Protein AF-0000000085170566 (afdb_homodimer)

pLDDT: mean 97.18, std 2.28, range [81.44, 98.94]

Radius of gyration: 27.89 Å; Cα contacts (8 Å, |Δi|>4): 1394; chains: 2; bounding box: 55×91×63 Å

Structure (mmCIF, N/CA/C/O backbone):
data_AF-0000000085170566-model_v1
#
loop_
_entity.id
_entity.type
_entity.pdbx_description
1 polymer 'Glyoxylate/hydroxypyruvate reductase B'
#
loop_
_atom_site.group_PDB
_atom_site.id
_atom_site.type_symbol
_atom_site.label_atom_id
_atom_site.label_alt_id
_atom_site.label_comp_id
_atom_site.label_asym_id
_atom_site.label_entity_id
_atom_site.label_seq_id
_atom_site.pdbx_PDB_ins_code
_atom_site.Cartn_x
_atom_site.Cartn_y
_atom_site.Cartn_z
_atom_site.occupancy
_atom_site.B_iso_or_equiv
_atom_site.auth_seq_id
_atom_site.auth_comp_id
_atom_site.auth_asym_id
_atom_site.auth_atom_id
_atom_site.pdbx_PDB_model_num
ATOM 1 N N . MET A 1 1 ? 14.281 -46.906 -19.688 1 81.44 1 MET A N 1
ATOM 2 C CA . MET A 1 1 ? 14.188 -45.562 -20.312 1 81.44 1 MET A CA 1
ATOM 3 C C . MET A 1 1 ? 13.633 -44.562 -19.328 1 81.44 1 MET A C 1
ATOM 5 O O . MET A 1 1 ? 12.805 -44.875 -18.484 1 81.44 1 MET A O 1
ATOM 9 N N . LYS A 1 2 ? 14.219 -43.375 -19.234 1 94.38 2 LYS A N 1
ATOM 10 C CA . LYS A 1 2 ? 13.734 -42.344 -18.312 1 94.38 2 LYS A CA 1
ATOM 11 C C . LYS A 1 2 ? 12.336 -41.875 -18.703 1 94.38 2 LYS A C 1
ATOM 13 O O . LYS A 1 2 ? 12.023 -41.719 -19.891 1 94.38 2 LYS A O 1
ATOM 18 N N . PRO A 1 3 ? 11.508 -41.719 -17.703 1 97.75 3 PRO A N 1
ATOM 19 C CA . PRO A 1 3 ? 10.211 -41.156 -18.047 1 97.75 3 PRO A CA 1
ATOM 20 C C . PRO A 1 3 ? 10.336 -39.781 -18.734 1 97.75 3 PRO A C 1
ATOM 22 O O . PRO A 1 3 ? 11.305 -39.062 -18.5 1 97.75 3 PRO A O 1
ATOM 25 N N . HIS A 1 4 ? 9.414 -39.531 -19.578 1 98.75 4 HIS A N 1
ATOM 26 C CA . HIS A 1 4 ? 9.422 -38.281 -20.359 1 98.75 4 HIS A CA 1
ATOM 27 C C . HIS A 1 4 ? 8.57 -37.219 -19.703 1 98.75 4 HIS A C 1
ATOM 29 O O . HIS A 1 4 ? 7.414 -37.469 -19.344 1 98.75 4 HIS A O 1
ATOM 35 N N . VAL A 1 5 ? 9.18 -36 -19.5 1 98.88 5 VAL A N 1
ATOM 36 C CA . VAL A 1 5 ? 8.477 -34.875 -18.922 1 98.88 5 VAL A CA 1
ATOM 37 C C . VAL A 1 5 ? 8.469 -33.719 -19.906 1 98.88 5 VAL A C 1
ATOM 39 O O . VAL A 1 5 ? 9.492 -33.375 -20.5 1 98.88 5 VAL A O 1
ATOM 42 N N . VAL A 1 6 ? 7.348 -33.125 -20.078 1 98.81 6 VAL A N 1
ATOM 43 C CA . VAL A 1 6 ? 7.215 -31.938 -20.906 1 98.81 6 VAL A CA 1
ATOM 44 C C . VAL A 1 6 ? 7.105 -30.703 -20.016 1 98.81 6 VAL A C 1
ATOM 46 O O . VAL A 1 6 ? 6.223 -30.625 -19.156 1 98.81 6 VAL A O 1
ATOM 49 N N . VAL A 1 7 ? 7.992 -29.75 -20.188 1 98.69 7 VAL A N 1
ATOM 50 C CA . VAL A 1 7 ? 7.996 -28.484 -19.484 1 98.69 7 VAL A CA 1
ATOM 51 C C . VAL A 1 7 ? 7.523 -27.375 -20.422 1 98.69 7 VAL A C 1
ATOM 53 O O . VAL A 1 7 ? 8.148 -27.125 -21.453 1 98.69 7 VAL A O 1
ATOM 56 N N . TYR A 1 8 ? 6.422 -26.734 -20.047 1 97.44 8 TYR A N 1
ATOM 57 C CA . TYR A 1 8 ? 5.848 -25.781 -21 1 97.44 8 TYR A CA 1
ATOM 58 C C . TYR A 1 8 ? 5.863 -24.359 -20.422 1 97.44 8 TYR A C 1
ATOM 60 O O . TYR A 1 8 ? 4.996 -23.547 -20.75 1 97.44 8 TYR A O 1
ATOM 68 N N . LYS A 1 9 ? 6.758 -24.141 -19.469 1 96.06 9 LYS A N 1
ATOM 69 C CA . LYS A 1 9 ? 7.102 -22.844 -18.891 1 96.06 9 LYS A CA 1
ATOM 70 C C . LYS A 1 9 ? 8.586 -22.766 -18.547 1 96.06 9 LYS A C 1
ATOM 72 O O . LYS A 1 9 ? 9.172 -23.75 -18.094 1 96.06 9 LYS A O 1
ATOM 77 N N . LYS A 1 10 ? 9.125 -21.625 -18.766 1 94.94 10 LYS A N 1
ATOM 78 C CA . LYS A 1 10 ? 10.531 -21.469 -18.406 1 94.94 10 LYS A CA 1
ATOM 79 C C . LYS A 1 10 ? 10.75 -21.688 -16.922 1 94.94 10 LYS A C 1
ATOM 81 O O . LYS A 1 10 ? 10.055 -21.094 -16.094 1 94.94 10 LYS A O 1
ATOM 86 N N . LEU A 1 11 ? 11.727 -22.578 -16.578 1 97.12 11 LEU A N 1
ATOM 87 C CA . LEU A 1 11 ? 12.117 -22.859 -15.195 1 97.12 11 LEU A CA 1
ATOM 88 C C . LEU A 1 11 ? 13.547 -22.406 -14.93 1 97.12 11 LEU A C 1
ATOM 90 O O . LEU A 1 11 ? 14.375 -22.359 -15.852 1 97.12 11 LEU A O 1
ATOM 94 N N . PRO A 1 12 ? 13.836 -22.094 -13.68 1 96.38 12 PRO A N 1
ATOM 95 C CA . PRO A 1 12 ? 15.242 -21.859 -13.336 1 96.38 12 PRO A CA 1
ATOM 96 C C . PRO A 1 12 ? 16.141 -23.062 -13.672 1 96.38 12 PRO A C 1
ATOM 98 O O . PRO A 1 12 ? 15.703 -24.203 -13.539 1 96.38 12 PRO A O 1
ATOM 101 N N . GLU A 1 13 ? 17.328 -22.766 -13.961 1 97.25 13 GLU A N 1
ATOM 102 C CA . GLU A 1 13 ? 18.266 -23.766 -14.469 1 97.25 13 GLU A CA 1
ATOM 103 C C . GLU A 1 13 ? 18.438 -24.906 -13.469 1 97.25 13 GLU A C 1
ATOM 105 O O . GLU A 1 13 ? 18.5 -26.062 -13.852 1 97.25 13 GLU A O 1
ATOM 110 N N . HIS A 1 14 ? 18.5 -24.531 -12.281 1 98 14 HIS A N 1
ATOM 111 C CA . HIS A 1 14 ? 18.766 -25.562 -11.281 1 98 14 HIS A CA 1
ATOM 112 C C . HIS A 1 14 ? 17.578 -26.516 -11.164 1 98 14 HIS A C 1
ATOM 114 O O . HIS A 1 14 ? 17.75 -27.688 -10.836 1 98 14 HIS A O 1
ATOM 120 N N . LEU A 1 15 ? 16.391 -26.031 -11.453 1 98.56 15 LEU A N 1
ATOM 121 C CA . LEU A 1 15 ? 15.227 -26.906 -11.422 1 98.56 15 LEU A CA 1
ATOM 122 C C . LEU A 1 15 ? 15.172 -27.781 -12.672 1 98.56 15 LEU A C 1
ATOM 124 O O . LEU A 1 15 ? 14.758 -28.938 -12.602 1 98.56 15 LEU A O 1
ATOM 128 N N . VAL A 1 16 ? 15.602 -27.25 -13.797 1 98.56 16 VAL A N 1
ATOM 129 C CA . VAL A 1 16 ? 15.711 -28.031 -15.016 1 98.56 16 VAL A CA 1
ATOM 130 C C . VAL A 1 16 ? 16.703 -29.172 -14.812 1 98.56 16 VAL A C 1
ATOM 132 O O . VAL A 1 16 ? 16.422 -30.312 -15.164 1 98.56 16 VAL A O 1
ATOM 135 N N . GLN A 1 17 ? 17.766 -28.828 -14.18 1 98.5 17 GLN A N 1
ATOM 136 C CA . GLN A 1 17 ? 18.781 -29.844 -13.906 1 98.5 17 GLN A CA 1
ATOM 137 C C . GLN A 1 17 ? 18.25 -30.922 -12.969 1 98.5 17 GLN A C 1
ATOM 139 O O . GLN A 1 17 ? 18.547 -32.094 -13.148 1 98.5 17 GLN A O 1
ATOM 144 N N . ARG A 1 18 ? 17.516 -30.484 -12.055 1 98.38 18 ARG A N 1
ATOM 145 C CA . ARG A 1 18 ? 16.922 -31.422 -11.117 1 98.38 18 ARG A CA 1
ATOM 146 C C . ARG A 1 18 ? 16.016 -32.406 -11.852 1 98.38 18 ARG A C 1
ATOM 148 O O . ARG A 1 18 ? 16.047 -33.625 -11.57 1 98.38 18 ARG A O 1
ATOM 155 N N . LEU A 1 19 ? 15.281 -31.938 -12.766 1 98.62 19 LEU A N 1
ATOM 156 C CA . LEU A 1 19 ? 14.391 -32.781 -13.547 1 98.62 19 LEU A CA 1
ATOM 157 C C . LEU A 1 19 ? 15.18 -33.656 -14.508 1 98.62 19 LEU A C 1
ATOM 159 O O . LEU A 1 19 ? 14.891 -34.844 -14.656 1 98.62 19 LEU A O 1
ATOM 163 N N . GLN A 1 20 ? 16.188 -33.125 -15.094 1 98 20 GLN A N 1
ATOM 164 C CA . GLN A 1 20 ? 17 -33.812 -16.094 1 98 20 GLN A CA 1
ATOM 165 C C . GLN A 1 20 ? 17.734 -35 -15.461 1 98 20 GLN A C 1
ATOM 167 O O . GLN A 1 20 ? 18.047 -36 -16.141 1 98 20 GLN A O 1
ATOM 172 N N . ALA A 1 21 ? 17.984 -34.875 -14.266 1 97.75 21 ALA A N 1
ATOM 173 C CA . ALA A 1 21 ? 18.688 -35.969 -13.555 1 97.75 21 ALA A CA 1
ATOM 174 C C . ALA A 1 21 ? 17.859 -37.25 -13.555 1 97.75 21 ALA A C 1
ATOM 176 O O . ALA A 1 21 ? 18.422 -38.344 -13.508 1 97.75 21 ALA A O 1
ATOM 177 N N . GLU A 1 22 ? 16.594 -37.125 -13.75 1 97.69 22 GLU A N 1
ATOM 178 C CA . GLU A 1 22 ? 15.758 -38.312 -13.555 1 97.69 22 GLU A CA 1
ATOM 179 C C . GLU A 1 22 ? 14.875 -38.562 -14.773 1 97.69 22 GLU A C 1
ATOM 181 O O . GLU A 1 22 ? 14.398 -39.656 -14.977 1 97.69 22 GLU A O 1
ATOM 186 N N . PHE A 1 23 ? 14.773 -37.469 -15.594 1 98.62 23 PHE A N 1
ATOM 187 C CA . PHE A 1 23 ? 13.773 -37.594 -16.656 1 98.62 23 PHE A CA 1
ATOM 188 C C . PHE A 1 23 ? 14.336 -37.125 -17.984 1 98.62 23 PHE A C 1
ATOM 190 O O . PHE A 1 23 ? 15.336 -36.406 -18.016 1 98.62 23 PHE A O 1
ATOM 197 N N . ASP A 1 24 ? 13.727 -37.625 -19.078 1 98.5 24 ASP A N 1
ATOM 198 C CA . ASP A 1 24 ? 13.914 -37.031 -20.391 1 98.5 24 ASP A CA 1
ATOM 199 C C . ASP A 1 24 ? 12.984 -35.844 -20.578 1 98.5 24 ASP A C 1
ATOM 201 O O . ASP A 1 24 ? 11.766 -35.938 -20.438 1 98.5 24 ASP A O 1
ATOM 205 N N . LEU A 1 25 ? 13.617 -34.688 -20.922 1 98.56 25 LEU A N 1
ATOM 206 C CA . LEU A 1 25 ? 12.828 -33.469 -20.922 1 98.56 25 LEU A CA 1
ATOM 207 C C . LEU A 1 25 ? 12.609 -32.969 -22.344 1 98.56 25 LEU A C 1
ATOM 209 O O . LEU A 1 25 ? 13.516 -33.031 -23.172 1 98.56 25 LEU A O 1
ATOM 213 N N . THR A 1 26 ? 11.445 -32.562 -22.625 1 98.69 26 THR A N 1
ATOM 214 C CA . THR A 1 26 ? 11.164 -31.609 -23.703 1 98.69 26 THR A CA 1
ATOM 215 C C . THR A 1 26 ? 10.797 -30.25 -23.141 1 98.69 26 THR A C 1
ATOM 217 O O . THR A 1 26 ? 9.836 -30.125 -22.375 1 98.69 26 THR A O 1
ATOM 220 N N . LEU A 1 27 ? 11.586 -29.234 -23.531 1 98.31 27 LEU A N 1
ATOM 221 C CA . LEU A 1 27 ? 11.492 -27.938 -22.875 1 98.31 27 LEU A CA 1
ATOM 222 C C . LEU A 1 27 ? 10.875 -26.906 -23.812 1 98.31 27 LEU A C 1
ATOM 224 O O . LEU A 1 27 ? 11.281 -26.781 -24.984 1 98.31 27 LEU A O 1
ATOM 228 N N . PHE A 1 28 ? 9.836 -26.203 -23.312 1 97.25 28 PHE A N 1
ATOM 229 C CA . PHE A 1 28 ? 9.281 -25.016 -23.922 1 97.25 28 PHE A CA 1
ATOM 230 C C . PHE A 1 28 ? 9.289 -23.844 -22.953 1 97.25 28 PHE A C 1
ATOM 232 O O . PHE A 1 28 ? 8.781 -23.969 -21.828 1 97.25 28 PHE A O 1
ATOM 239 N N . ASP A 1 29 ? 9.805 -22.734 -23.328 1 93.5 29 ASP A N 1
ATOM 240 C CA . ASP A 1 29 ? 9.773 -21.547 -22.469 1 93.5 29 ASP A CA 1
ATOM 241 C C . ASP A 1 29 ? 8.359 -20.984 -22.375 1 93.5 29 ASP A C 1
ATOM 243 O O . ASP A 1 29 ? 7.996 -20.375 -21.375 1 93.5 29 ASP A O 1
ATOM 247 N N . ARG A 1 30 ? 7.707 -21.047 -23.406 1 92.88 30 ARG A N 1
ATOM 248 C CA . ARG A 1 30 ? 6.301 -20.688 -23.562 1 92.88 30 ARG A CA 1
ATOM 249 C C . ARG A 1 30 ? 5.684 -21.375 -24.781 1 92.88 30 ARG A C 1
ATOM 251 O O . ARG A 1 30 ? 6.395 -21.75 -25.703 1 92.88 30 ARG A O 1
ATOM 258 N N . ILE A 1 31 ? 4.391 -21.562 -24.75 1 94 31 ILE A N 1
ATOM 259 C CA . ILE A 1 31 ? 3.705 -22.141 -25.891 1 94 31 ILE A CA 1
ATOM 260 C C . ILE A 1 31 ? 3.113 -21.016 -26.75 1 94 31 ILE A C 1
ATOM 262 O O . ILE A 1 31 ? 2.402 -20.141 -26.25 1 94 31 ILE A O 1
ATOM 266 N N . THR A 1 32 ? 3.461 -21.031 -27.938 1 93 32 THR A N 1
ATOM 267 C CA . THR A 1 32 ? 2.975 -20.062 -28.922 1 93 32 THR A CA 1
ATOM 268 C C . THR A 1 32 ? 2.293 -20.797 -30.094 1 93 32 THR A C 1
ATOM 270 O O . THR A 1 32 ? 2.281 -22.031 -30.141 1 93 32 THR A O 1
ATOM 273 N N . ASP A 1 33 ? 1.801 -19.984 -31.016 1 92.75 33 ASP A N 1
ATOM 274 C CA . ASP A 1 33 ? 1.207 -20.578 -32.219 1 92.75 33 ASP A CA 1
ATOM 275 C C . ASP A 1 33 ? 2.256 -21.328 -33.031 1 92.75 33 ASP A C 1
ATOM 277 O O . ASP A 1 33 ? 1.956 -22.344 -33.656 1 92.75 33 ASP A O 1
ATOM 281 N N . ASP A 1 34 ? 3.436 -20.906 -32.969 1 95.69 34 ASP A N 1
ATOM 282 C CA . ASP A 1 34 ? 4.504 -21.453 -33.812 1 95.69 34 ASP A CA 1
ATOM 283 C C . ASP A 1 34 ? 4.98 -22.797 -33.281 1 95.69 34 ASP A C 1
ATOM 285 O O . ASP A 1 34 ? 5.449 -23.641 -34.062 1 95.69 34 ASP A O 1
ATOM 289 N N . ASN A 1 35 ? 4.871 -23.047 -31.953 1 96.62 35 ASN A N 1
ATOM 290 C CA . ASN A 1 35 ? 5.438 -24.281 -31.422 1 96.62 35 ASN A CA 1
ATOM 291 C C . ASN A 1 35 ? 4.355 -25.188 -30.844 1 96.62 35 ASN A C 1
ATOM 293 O O . ASN A 1 35 ? 4.664 -26.203 -30.203 1 96.62 35 ASN A O 1
ATOM 297 N N . ARG A 1 36 ? 3.186 -24.781 -31.047 1 95.81 36 ARG A N 1
ATOM 298 C CA . ARG A 1 36 ? 2.062 -25.531 -30.484 1 95.81 36 ARG A CA 1
ATOM 299 C C . ARG A 1 36 ? 2.047 -26.969 -31 1 95.81 36 ARG A C 1
ATOM 301 O O . ARG A 1 36 ? 1.777 -27.906 -30.25 1 95.81 36 ARG A O 1
ATOM 308 N N . ALA A 1 37 ? 2.289 -27.172 -32.281 1 96.5 37 ALA A N 1
ATOM 309 C CA . ALA A 1 37 ? 2.311 -28.516 -32.875 1 96.5 37 ALA A CA 1
ATOM 310 C C . ALA A 1 37 ? 3.383 -29.375 -32.219 1 96.5 37 ALA A C 1
ATOM 312 O O . ALA A 1 37 ? 3.156 -30.562 -31.969 1 96.5 37 ALA A O 1
ATOM 313 N N . ASP A 1 38 ? 4.527 -28.844 -32 1 97.94 38 ASP A N 1
ATOM 314 C CA . ASP A 1 38 ? 5.613 -29.562 -31.344 1 97.94 38 ASP A CA 1
ATOM 315 C C . ASP A 1 38 ? 5.23 -29.953 -29.922 1 97.94 38 ASP A C 1
ATOM 317 O O . ASP A 1 38 ? 5.566 -31.047 -29.453 1 97.94 38 ASP A O 1
ATOM 321 N N . PHE A 1 39 ? 4.602 -29.062 -29.281 1 97.81 39 PHE A N 1
ATOM 322 C CA . PHE A 1 39 ? 4.129 -29.312 -27.938 1 97.81 39 PHE A CA 1
ATOM 323 C C . PHE A 1 39 ? 3.17 -30.484 -27.891 1 97.81 39 PHE A C 1
ATOM 325 O O . PHE A 1 39 ? 3.348 -31.406 -27.094 1 97.81 39 PHE A O 1
ATOM 332 N N . ILE A 1 40 ? 2.213 -30.469 -28.797 1 97.38 40 ILE A N 1
ATOM 333 C CA . ILE A 1 40 ? 1.218 -31.547 -28.859 1 97.38 40 ILE A CA 1
ATOM 334 C C . ILE A 1 40 ? 1.9 -32.875 -29.188 1 97.38 40 ILE A C 1
ATOM 336 O O . ILE A 1 40 ? 1.573 -33.906 -28.594 1 97.38 40 ILE A O 1
ATOM 340 N N . ALA A 1 41 ? 2.816 -32.875 -30.062 1 97.94 41 ALA A N 1
ATOM 341 C CA . ALA A 1 41 ? 3.557 -34.062 -30.422 1 97.94 41 ALA A CA 1
ATOM 342 C C . ALA A 1 41 ? 4.32 -34.625 -29.234 1 97.94 41 ALA A C 1
ATOM 344 O O . ALA A 1 41 ? 4.398 -35.844 -29.047 1 97.94 41 ALA A O 1
ATOM 345 N N . ALA A 1 42 ? 4.871 -33.75 -28.438 1 98.31 42 ALA A N 1
ATOM 346 C CA . ALA A 1 42 ? 5.648 -34.156 -27.266 1 98.31 42 ALA A CA 1
ATOM 347 C C . ALA A 1 42 ? 4.758 -34.844 -26.234 1 98.31 42 ALA A C 1
ATOM 349 O O . ALA A 1 42 ? 5.215 -35.719 -25.5 1 98.31 42 ALA A O 1
ATOM 350 N N . LEU A 1 43 ? 3.531 -34.438 -26.156 1 98.19 43 LEU A N 1
ATOM 351 C CA . LEU A 1 43 ? 2.602 -34.969 -25.172 1 98.19 43 LEU A CA 1
ATOM 352 C C . LEU A 1 43 ? 2.346 -36.469 -25.391 1 98.19 43 LEU A C 1
ATOM 354 O O . LEU A 1 43 ? 2.025 -37.188 -24.453 1 98.19 43 LEU A O 1
ATOM 358 N N . ALA A 1 44 ? 2.562 -36.938 -26.625 1 97.75 44 ALA A N 1
ATOM 359 C CA . ALA A 1 44 ? 2.23 -38.281 -27.016 1 97.75 44 ALA A CA 1
ATOM 360 C C . ALA A 1 44 ? 3.006 -39.312 -26.172 1 97.75 44 ALA A C 1
ATOM 362 O O . ALA A 1 44 ? 2.529 -40.406 -25.938 1 97.75 44 ALA A O 1
ATOM 363 N N . THR A 1 45 ? 4.164 -38.906 -25.719 1 98.06 45 THR A N 1
ATOM 364 C CA . THR A 1 45 ? 4.992 -39.844 -24.969 1 98.06 45 THR A CA 1
ATOM 365 C C . THR A 1 45 ? 5.246 -39.344 -23.562 1 98.06 45 THR A C 1
ATOM 367 O O . THR A 1 45 ? 6.102 -39.844 -22.844 1 98.06 45 THR A O 1
ATOM 370 N N . ALA A 1 46 ? 4.582 -38.344 -23.172 1 98.69 46 ALA A N 1
ATOM 371 C CA . ALA A 1 46 ? 4.848 -37.688 -21.891 1 98.69 46 ALA A CA 1
ATOM 372 C C . ALA A 1 46 ? 4.297 -38.5 -20.734 1 98.69 46 ALA A C 1
ATOM 374 O O . ALA A 1 46 ? 3.186 -39.031 -20.812 1 98.69 46 ALA A O 1
ATOM 375 N N . HIS A 1 47 ? 5.074 -38.625 -19.688 1 98.75 47 HIS A N 1
ATOM 376 C CA . HIS A 1 47 ? 4.629 -39.25 -18.438 1 98.75 47 HIS A CA 1
ATOM 377 C C . HIS A 1 47 ? 4.234 -38.188 -17.422 1 98.75 47 HIS A C 1
ATOM 379 O O . HIS A 1 47 ? 3.457 -38.438 -16.5 1 98.75 47 HIS A O 1
ATOM 385 N N . GLY A 1 48 ? 4.789 -36.969 -17.516 1 98.75 48 GLY A N 1
ATOM 386 C CA . GLY A 1 48 ? 4.473 -35.812 -16.703 1 98.75 48 GLY A CA 1
ATOM 387 C C . GLY A 1 48 ? 4.531 -34.5 -17.484 1 98.75 48 GLY A C 1
ATOM 388 O O . GLY A 1 48 ? 5.188 -34.438 -18.516 1 98.75 48 GLY A O 1
ATOM 389 N N . MET A 1 49 ? 3.875 -33.562 -17.031 1 98.5 49 MET A N 1
ATOM 390 C CA . MET A 1 49 ? 3.936 -32.219 -17.594 1 98.5 49 MET A CA 1
ATOM 391 C C . MET A 1 49 ? 3.922 -31.156 -16.484 1 98.5 49 MET A C 1
ATOM 393 O O . MET A 1 49 ? 3.266 -31.344 -15.461 1 98.5 49 MET A O 1
ATOM 397 N N . ILE A 1 50 ? 4.668 -30.062 -16.672 1 98.62 50 ILE A N 1
ATOM 398 C CA . ILE A 1 50 ? 4.766 -29 -15.68 1 98.62 50 ILE A CA 1
ATOM 399 C C . ILE A 1 50 ? 4.805 -27.641 -16.391 1 98.62 50 ILE A C 1
ATOM 401 O O . ILE A 1 50 ? 5.457 -27.484 -17.422 1 98.62 50 ILE A O 1
ATOM 405 N N . GLY A 1 51 ? 4.051 -26.703 -15.867 1 96.81 51 GLY A N 1
ATOM 406 C CA . GLY A 1 51 ? 4.059 -25.359 -16.422 1 96.81 51 GLY A CA 1
ATOM 407 C C . GLY A 1 51 ? 2.926 -24.5 -15.891 1 96.81 51 GLY A C 1
ATOM 408 O O . GLY A 1 51 ? 2.438 -24.703 -14.781 1 96.81 51 GLY A O 1
ATOM 409 N N . ALA A 1 52 ? 2.732 -23.406 -16.594 1 94.06 52 ALA A N 1
ATOM 410 C CA . ALA A 1 52 ? 1.687 -22.453 -16.234 1 94.06 52 ALA A CA 1
ATOM 411 C C . ALA A 1 52 ? 1.262 -21.625 -17.453 1 94.06 52 ALA A C 1
ATOM 413 O O . ALA A 1 52 ? 1.865 -21.719 -18.516 1 94.06 52 ALA A O 1
ATOM 414 N N . SER A 1 53 ? 0.164 -20.891 -17.312 1 89 53 SER A N 1
ATOM 415 C CA . SER A 1 53 ? -0.277 -19.844 -18.219 1 89 53 SER A CA 1
ATOM 416 C C . SER A 1 53 ? -0.787 -20.406 -19.531 1 89 53 SER A C 1
ATOM 418 O O . SER A 1 53 ? -0.691 -19.766 -20.578 1 89 53 SER A O 1
ATOM 420 N N . LEU A 1 54 ? -1.09 -21.719 -19.641 1 89.81 54 LEU A N 1
ATOM 421 C CA . LEU A 1 54 ? -1.685 -22.375 -20.797 1 89.81 54 LEU A CA 1
ATOM 422 C C . LEU A 1 54 ? -2.965 -23.109 -20.422 1 89.81 54 LEU A C 1
ATOM 424 O O . LEU A 1 54 ? -2.957 -23.938 -19.516 1 89.81 54 LEU A O 1
ATOM 428 N N . PRO A 1 55 ? -4.016 -22.734 -21.078 1 89.44 55 PRO A N 1
ATOM 429 C CA . PRO A 1 55 ? -5.211 -23.531 -20.844 1 89.44 55 PRO A CA 1
ATOM 430 C C . PRO A 1 55 ? -5.059 -24.969 -21.328 1 89.44 55 PRO A C 1
ATOM 432 O O . PRO A 1 55 ? -4.945 -25.203 -22.547 1 89.44 55 PRO A O 1
ATOM 435 N N . ILE A 1 56 ? -5.051 -25.891 -20.453 1 94.06 56 ILE A N 1
ATOM 436 C CA . ILE A 1 56 ? -4.91 -27.297 -20.797 1 94.06 56 ILE A CA 1
ATOM 437 C C . ILE A 1 56 ? -6.281 -27.891 -21.094 1 94.06 56 ILE A C 1
ATOM 439 O O . ILE A 1 56 ? -7.109 -28.047 -20.188 1 94.06 56 ILE A O 1
ATOM 443 N N . THR A 1 57 ? -6.516 -28.266 -22.344 1 95.31 57 THR A N 1
ATOM 444 C CA . THR A 1 57 ? -7.809 -28.797 -22.766 1 95.31 57 THR A CA 1
ATOM 445 C C . THR A 1 57 ? -7.82 -30.328 -22.656 1 95.31 57 THR A C 1
ATOM 447 O O . THR A 1 57 ? -6.762 -30.953 -22.625 1 95.31 57 THR A O 1
ATOM 450 N N . ASN A 1 58 ? -9 -30.844 -22.656 1 97 58 ASN A N 1
ATOM 451 C CA . ASN A 1 58 ? -9.117 -32.281 -22.641 1 97 58 ASN A CA 1
ATOM 452 C C . ASN A 1 58 ? -8.523 -32.906 -23.906 1 97 58 ASN A C 1
ATOM 454 O O . ASN A 1 58 ? -7.953 -34 -23.844 1 97 58 ASN A O 1
ATOM 458 N N . ALA A 1 59 ? -8.664 -32.219 -25 1 96.19 59 ALA A N 1
ATOM 459 C CA . ALA A 1 59 ? -8.078 -32.719 -26.25 1 96.19 59 ALA A CA 1
ATOM 460 C C . ALA A 1 59 ? -6.57 -32.875 -26.125 1 96.19 59 ALA A C 1
ATOM 462 O O . ALA A 1 59 ? -5.996 -33.844 -26.641 1 96.19 59 ALA A O 1
ATOM 463 N N . MET A 1 60 ? -5.914 -31.906 -25.5 1 96.12 60 MET A N 1
ATOM 464 C CA . MET A 1 60 ? -4.477 -31.984 -25.266 1 96.12 60 MET A CA 1
ATOM 465 C C . MET A 1 60 ? -4.133 -33.188 -24.406 1 96.12 60 MET A C 1
ATOM 467 O O . MET A 1 60 ? -3.154 -33.906 -24.672 1 96.12 60 MET A O 1
ATOM 471 N N . LEU A 1 61 ? -4.93 -33.469 -23.406 1 97.31 61 LEU A N 1
ATOM 472 C CA . LEU A 1 61 ? -4.695 -34.562 -22.484 1 97.31 61 LEU A CA 1
ATOM 473 C C . LEU A 1 61 ? -4.934 -35.906 -23.172 1 97.31 61 LEU A C 1
ATOM 475 O O . LEU A 1 61 ? -4.27 -36.906 -22.859 1 97.31 61 LEU A O 1
ATOM 479 N N . GLU A 1 62 ? -5.902 -35.906 -24.078 1 96.56 62 GLU A N 1
ATOM 480 C CA . GLU A 1 62 ? -6.164 -37.125 -24.844 1 96.56 62 GLU A CA 1
ATOM 481 C C . GLU A 1 62 ? -4.957 -37.5 -25.703 1 96.56 62 GLU A C 1
ATOM 483 O O . GLU A 1 62 ? -4.695 -38.688 -25.922 1 96.56 62 GLU A O 1
ATOM 488 N N . ALA A 1 63 ? -4.277 -36.531 -26.078 1 95.5 63 ALA A N 1
ATOM 489 C CA . ALA A 1 63 ? -3.09 -36.75 -26.891 1 95.5 63 ALA A CA 1
ATOM 490 C C . ALA A 1 63 ? -1.918 -37.219 -26.047 1 95.5 63 ALA A C 1
ATOM 492 O O . ALA A 1 63 ? -0.846 -37.531 -26.578 1 95.5 63 ALA A O 1
ATOM 493 N N . ALA A 1 64 ? -2.086 -37.375 -24.781 1 97.75 64 ALA A N 1
ATOM 494 C CA . ALA A 1 64 ? -1.042 -37.812 -23.859 1 97.75 64 ALA A CA 1
ATOM 495 C C . ALA A 1 64 ? -1.457 -39.094 -23.125 1 97.75 64 ALA A C 1
ATOM 497 O O . ALA A 1 64 ? -1.658 -39.062 -21.906 1 97.75 64 ALA A O 1
ATOM 498 N N . PRO A 1 65 ? -1.486 -40.156 -23.781 1 96.88 65 PRO A N 1
ATOM 499 C CA . PRO A 1 65 ? -2.053 -41.375 -23.203 1 96.88 65 PRO A CA 1
ATOM 500 C C . PRO A 1 65 ? -1.217 -41.938 -22.047 1 96.88 65 PRO A C 1
ATOM 502 O O . PRO A 1 65 ? -1.735 -42.656 -21.203 1 96.88 65 PRO A O 1
ATOM 505 N N . GLN A 1 66 ? 0.054 -41.594 -21.938 1 97.81 66 GLN A N 1
ATOM 506 C CA . GLN A 1 66 ? 0.916 -42.156 -20.906 1 97.81 66 GLN A CA 1
ATOM 507 C C . GLN A 1 66 ? 1.048 -41.188 -19.719 1 97.81 66 GLN A C 1
ATOM 509 O O . GLN A 1 66 ? 1.762 -41.5 -18.75 1 97.81 66 GLN A O 1
ATOM 514 N N . LEU A 1 67 ? 0.422 -40.062 -19.812 1 98.5 67 LEU A N 1
ATOM 515 C CA . LEU A 1 67 ? 0.561 -39 -18.812 1 98.5 67 LEU A CA 1
ATOM 516 C C . LEU A 1 67 ? 0.045 -39.469 -17.453 1 98.5 67 LEU A C 1
ATOM 518 O O . LEU A 1 67 ? -1.048 -40.031 -17.359 1 98.5 67 LEU A O 1
ATOM 522 N N . LYS A 1 68 ? 0.817 -39.219 -16.438 1 98.38 68 LYS A N 1
ATOM 523 C CA . LYS A 1 68 ? 0.451 -39.656 -15.102 1 98.38 68 LYS A CA 1
ATOM 524 C C . LYS A 1 68 ? 0.163 -38.469 -14.188 1 98.38 68 LYS A C 1
ATOM 526 O O . LYS A 1 68 ? -0.642 -38.562 -13.258 1 98.38 68 LYS A O 1
ATOM 531 N N . ILE A 1 69 ? 0.86 -37.344 -14.438 1 98.62 69 ILE A N 1
ATOM 532 C CA . ILE A 1 69 ? 0.718 -36.219 -13.539 1 98.62 69 ILE A CA 1
ATOM 533 C C . ILE A 1 69 ? 0.918 -34.906 -14.312 1 98.62 69 ILE A C 1
ATOM 535 O O . ILE A 1 69 ? 1.804 -34.812 -15.164 1 98.62 69 ILE A O 1
ATOM 539 N N . VAL A 1 70 ? 0.063 -34 -14.055 1 98.62 70 VAL A N 1
ATOM 540 C CA . VAL A 1 70 ? 0.227 -32.594 -14.398 1 98.62 70 VAL A CA 1
ATOM 541 C C . VAL A 1 70 ? 0.519 -31.797 -13.133 1 98.62 70 VAL A C 1
ATOM 543 O O . VAL A 1 70 ? -0.257 -31.812 -12.18 1 98.62 70 VAL A O 1
ATOM 546 N N . SER A 1 71 ? 1.648 -31.109 -13.102 1 98.5 71 SER A N 1
ATOM 547 C CA . SER A 1 71 ? 1.999 -30.234 -12 1 98.5 71 SER A CA 1
ATOM 548 C C . SER A 1 71 ? 1.98 -28.766 -12.43 1 98.5 71 SER A C 1
ATOM 550 O O . SER A 1 71 ? 2.896 -28.312 -13.117 1 98.5 71 SER A O 1
ATOM 552 N N . THR A 1 72 ? 0.989 -28.047 -12 1 98 72 THR A N 1
ATOM 553 C CA . THR A 1 72 ? 0.859 -26.656 -12.438 1 98 72 THR A CA 1
ATOM 554 C C . THR A 1 72 ? 1.532 -25.719 -11.445 1 98 72 THR A C 1
ATOM 556 O O . THR A 1 72 ? 1.493 -25.953 -10.234 1 98 72 THR A O 1
ATOM 559 N N . ILE A 1 73 ? 2.123 -24.672 -11.977 1 97.06 73 ILE A N 1
ATOM 560 C CA . ILE A 1 73 ? 2.74 -23.625 -11.156 1 97.06 73 ILE A CA 1
ATOM 561 C C . ILE A 1 73 ? 1.727 -22.531 -10.867 1 97.06 73 ILE A C 1
ATOM 563 O O . ILE A 1 73 ? 1.892 -21.391 -11.32 1 97.06 73 ILE A O 1
ATOM 567 N N . SER A 1 74 ? 0.696 -22.859 -10.195 1 94.44 74 SER A N 1
ATOM 568 C CA . SER A 1 74 ? -0.399 -21.984 -9.805 1 94.44 74 SER A CA 1
ATOM 569 C C . SER A 1 74 ? -1.136 -22.516 -8.578 1 94.44 74 SER A C 1
ATOM 571 O O . SER A 1 74 ? -1.016 -23.703 -8.25 1 94.44 74 SER A O 1
ATOM 573 N N . VAL A 1 75 ? -1.785 -21.672 -7.926 1 93.19 75 VAL A N 1
ATOM 574 C CA . VAL A 1 75 ? -2.648 -22.125 -6.836 1 93.19 75 VAL A CA 1
ATOM 575 C C . VAL A 1 75 ? -4.016 -22.516 -7.391 1 93.19 75 VAL A C 1
ATOM 577 O O . VAL A 1 75 ? -4.562 -23.562 -7.027 1 93.19 75 VAL A O 1
ATOM 580 N N . GLY A 1 76 ? -4.562 -21.625 -8.227 1 90 76 GLY A N 1
ATOM 581 C CA . GLY A 1 76 ? -5.844 -21.906 -8.852 1 90 76 GLY A CA 1
ATOM 582 C C . GLY A 1 76 ? -5.766 -23.016 -9.891 1 90 76 GLY A C 1
ATOM 583 O O . GLY A 1 76 ? -4.762 -23.141 -10.594 1 90 76 GLY A O 1
ATOM 584 N N . VAL A 1 77 ? -6.871 -23.797 -10.023 1 92.75 77 VAL A N 1
ATOM 585 C CA . VAL A 1 77 ? -6.902 -24.906 -10.969 1 92.75 77 VAL A CA 1
ATOM 586 C C . VAL A 1 77 ? -8.156 -24.797 -11.836 1 92.75 77 VAL A C 1
ATOM 588 O O . VAL A 1 77 ? -8.641 -25.812 -12.359 1 92.75 77 VAL A O 1
ATOM 591 N N . ASP A 1 78 ? -8.625 -23.578 -12 1 87.62 78 ASP A N 1
ATOM 592 C CA . ASP A 1 78 ? -9.891 -23.344 -12.68 1 87.62 78 ASP A CA 1
ATOM 593 C C . ASP A 1 78 ? -9.781 -23.641 -14.172 1 87.62 78 ASP A C 1
ATOM 595 O O . ASP A 1 78 ? -10.789 -23.891 -14.844 1 87.62 78 ASP A O 1
ATOM 599 N N . ASN A 1 79 ? -8.609 -23.719 -14.656 1 86.06 79 ASN A N 1
ATOM 600 C CA . ASN A 1 79 ? -8.406 -23.938 -16.078 1 86.06 79 ASN A CA 1
ATOM 601 C C . ASN A 1 79 ? -8.328 -25.422 -16.406 1 86.06 79 ASN A C 1
ATOM 603 O O . ASN A 1 79 ? -8.117 -25.797 -17.562 1 86.06 79 ASN A O 1
ATOM 607 N N . PHE A 1 80 ? -8.547 -26.297 -15.43 1 94.19 80 PHE A N 1
ATOM 608 C CA . PHE A 1 80 ? -8.453 -27.734 -15.617 1 94.19 80 PHE A CA 1
ATOM 609 C C . PHE A 1 80 ? -9.812 -28.391 -15.414 1 94.19 80 PHE A C 1
ATOM 611 O O . PHE A 1 80 ? -10.57 -28.016 -14.516 1 94.19 80 PHE A O 1
ATOM 618 N N . ASP A 1 81 ? -10.172 -29.328 -16.234 1 95.62 81 ASP A N 1
ATOM 619 C CA . ASP A 1 81 ? -11.359 -30.156 -16.062 1 95.62 81 ASP A CA 1
ATOM 620 C C . ASP A 1 81 ? -11.117 -31.25 -15.023 1 95.62 81 ASP A C 1
ATOM 622 O O . ASP A 1 81 ? -10.711 -32.375 -15.375 1 95.62 81 ASP A O 1
ATOM 626 N N . LEU A 1 82 ? -11.438 -30.969 -13.797 1 95.88 82 LEU A N 1
ATOM 627 C CA . LEU A 1 82 ? -11.109 -31.859 -12.695 1 95.88 82 LEU A CA 1
ATOM 628 C C . LEU A 1 82 ? -11.844 -33.188 -12.836 1 95.88 82 LEU A C 1
ATOM 630 O O . LEU A 1 82 ? -11.32 -34.25 -12.445 1 95.88 82 LEU A O 1
ATOM 634 N N . ASP A 1 83 ? -13.031 -33.156 -13.383 1 96 83 ASP A N 1
ATOM 635 C CA . ASP A 1 83 ? -13.781 -34.375 -13.602 1 96 83 ASP A CA 1
ATOM 636 C C . ASP A 1 83 ? -13.07 -35.281 -14.594 1 96 83 ASP A C 1
ATOM 638 O O . ASP A 1 83 ? -13.008 -36.5 -14.398 1 96 83 ASP A O 1
ATOM 642 N N . TYR A 1 84 ? -12.57 -34.719 -15.602 1 97.06 84 TYR A N 1
ATOM 643 C CA . TYR A 1 84 ? -11.828 -35.469 -16.594 1 97.06 84 TYR A CA 1
ATOM 644 C C . TYR A 1 84 ? -10.586 -36.094 -15.977 1 97.06 84 TYR A C 1
ATOM 646 O O . TYR A 1 84 ? -10.273 -37.281 -16.25 1 97.06 84 TYR A O 1
ATOM 654 N N . PHE A 1 85 ? -9.875 -35.344 -15.172 1 97.81 85 PHE A N 1
ATOM 655 C CA . PHE A 1 85 ? -8.695 -35.844 -14.492 1 97.81 85 PHE A CA 1
ATOM 656 C C . PHE A 1 85 ? -9.039 -37.062 -13.633 1 97.81 85 PHE A C 1
ATOM 658 O O . PHE A 1 85 ? -8.336 -38.062 -13.672 1 97.81 85 PHE A O 1
ATOM 665 N N . ARG A 1 86 ? -10.156 -36.938 -12.898 1 97.62 86 ARG A N 1
ATOM 666 C CA . ARG A 1 86 ? -10.594 -38.031 -12.039 1 97.62 86 ARG A CA 1
ATOM 667 C C . ARG A 1 86 ? -10.945 -39.281 -12.867 1 97.62 86 ARG A C 1
ATOM 669 O O . ARG A 1 86 ? -10.531 -40.406 -12.531 1 97.62 86 ARG A O 1
ATOM 676 N N . GLN A 1 87 ? -11.633 -39.062 -13.898 1 97.12 87 GLN A N 1
ATOM 677 C CA . GLN A 1 87 ? -12.078 -40.156 -14.758 1 97.12 87 GLN A CA 1
ATOM 678 C C . GLN A 1 87 ? -10.883 -40.906 -15.344 1 97.12 87 GLN A C 1
ATOM 680 O O . GLN A 1 87 ? -10.898 -42.125 -15.438 1 97.12 87 GLN A O 1
ATOM 685 N N . ARG A 1 88 ? -9.945 -40.25 -15.641 1 96.69 88 ARG A N 1
ATOM 686 C CA . ARG A 1 88 ? -8.773 -40.844 -16.281 1 96.69 88 ARG A CA 1
ATOM 687 C C . ARG A 1 88 ? -7.797 -41.375 -15.242 1 96.69 88 ARG A C 1
ATOM 689 O O . ARG A 1 88 ? -6.859 -42.094 -15.578 1 96.69 88 ARG A O 1
ATOM 696 N N . GLY A 1 89 ? -7.91 -40.938 -14.07 1 96.69 89 GLY A N 1
ATOM 697 C CA . GLY A 1 89 ? -6.934 -41.25 -13.047 1 96.69 89 GLY A CA 1
ATOM 698 C C . GLY A 1 89 ? -5.645 -40.469 -13.172 1 96.69 89 GLY A C 1
ATOM 699 O O . GLY A 1 89 ? -4.566 -40.969 -12.852 1 96.69 89 GLY A O 1
ATOM 700 N N . LEU A 1 90 ? -5.711 -39.344 -13.711 1 97.62 90 LEU A N 1
ATOM 701 C CA . LEU A 1 90 ? -4.594 -38.438 -13.914 1 97.62 90 LEU A CA 1
ATOM 702 C C . LEU A 1 90 ? -4.426 -37.5 -12.719 1 97.62 90 LEU A C 1
ATOM 704 O O . LEU A 1 90 ? -5.383 -36.844 -12.297 1 97.62 90 LEU A O 1
ATOM 708 N N . MET A 1 91 ? -3.221 -37.375 -12.141 1 98.38 91 MET A N 1
ATOM 709 C CA . MET A 1 91 ? -2.977 -36.5 -10.992 1 98.38 91 MET A CA 1
ATOM 710 C C . MET A 1 91 ? -2.814 -35.062 -11.438 1 98.38 91 MET A C 1
ATOM 712 O O . MET A 1 91 ? -2.17 -34.781 -12.445 1 98.38 91 MET A O 1
ATOM 716 N N . LEU A 1 92 ? -3.422 -34.125 -10.758 1 98.56 92 LEU A N 1
ATOM 717 C CA . LEU A 1 92 ? -3.172 -32.719 -10.883 1 98.56 92 LEU A CA 1
ATOM 718 C C . LEU A 1 92 ? -2.639 -32.125 -9.57 1 98.56 92 LEU A C 1
ATOM 720 O O . LEU A 1 92 ? -3.328 -32.156 -8.547 1 98.56 92 LEU A O 1
ATOM 724 N N . ALA A 1 93 ? -1.405 -31.719 -9.602 1 98.38 93 ALA A N 1
ATOM 725 C CA . ALA A 1 93 ? -0.802 -31.062 -8.445 1 98.38 93 ALA A CA 1
ATOM 726 C C . ALA A 1 93 ? -0.701 -29.547 -8.664 1 98.38 93 ALA A C 1
ATOM 728 O O . ALA A 1 93 ? -0.575 -29.094 -9.797 1 98.38 93 ALA A O 1
ATOM 729 N N . HIS A 1 94 ? -0.872 -28.781 -7.582 1 97.62 94 HIS A N 1
ATOM 730 C CA . HIS A 1 94 ? -0.767 -27.328 -7.641 1 97.62 94 HIS A CA 1
ATOM 731 C C . HIS A 1 94 ? 0.049 -26.781 -6.473 1 97.62 94 HIS A C 1
ATOM 733 O O . HIS A 1 94 ? 0.716 -27.547 -5.77 1 97.62 94 HIS A O 1
ATOM 739 N N . THR A 1 95 ? 0.116 -25.422 -6.305 1 97.25 95 THR A N 1
ATOM 740 C CA . THR A 1 95 ? 1.14 -24.875 -5.422 1 97.25 95 THR A CA 1
ATOM 741 C C . THR A 1 95 ? 0.512 -23.984 -4.352 1 97.25 95 THR A C 1
ATOM 743 O O . THR A 1 95 ? 0.873 -22.812 -4.219 1 97.25 95 THR A O 1
ATOM 746 N N . PRO A 1 96 ? -0.355 -24.469 -3.492 1 95.12 96 PRO A N 1
ATOM 747 C CA . PRO A 1 96 ? -0.927 -23.641 -2.422 1 95.12 96 PRO A CA 1
ATOM 748 C C . PRO A 1 96 ? 0.098 -23.266 -1.354 1 95.12 96 PRO A C 1
ATOM 750 O O . PRO A 1 96 ? 1.146 -23.906 -1.246 1 95.12 96 PRO A O 1
ATOM 753 N N . GLY A 1 97 ? -0.135 -22.141 -0.636 1 96 97 GLY A N 1
ATOM 754 C CA . GLY A 1 97 ? 0.635 -21.797 0.547 1 96 97 GLY A CA 1
ATOM 755 C C . GLY A 1 97 ? 1.795 -20.859 0.252 1 96 97 GLY A C 1
ATOM 756 O O . GLY A 1 97 ? 1.922 -19.812 0.871 1 96 97 GLY A O 1
ATOM 757 N N . VAL A 1 98 ? 2.543 -21.141 -0.784 1 96.06 98 VAL A N 1
ATOM 758 C CA . VAL A 1 98 ? 3.85 -20.516 -0.959 1 96.06 98 VAL A CA 1
ATOM 759 C C . VAL A 1 98 ? 3.672 -19.078 -1.466 1 96.06 98 VAL A C 1
ATOM 761 O O . VAL A 1 98 ? 4.566 -18.25 -1.311 1 96.06 98 VAL A O 1
ATOM 764 N N . LEU A 1 99 ? 2.559 -18.781 -2.076 1 97.62 99 LEU A N 1
ATOM 765 C CA . LEU A 1 99 ? 2.369 -17.438 -2.605 1 97.62 99 LEU A CA 1
ATOM 766 C C . LEU A 1 99 ? 1.458 -16.625 -1.696 1 97.62 99 LEU A C 1
ATOM 768 O O . LEU A 1 99 ? 1.163 -15.461 -1.989 1 97.62 99 LEU A O 1
ATOM 772 N N . THR A 1 100 ? 0.986 -17.141 -0.591 1 97.81 100 THR A N 1
ATOM 773 C CA . THR A 1 100 ? -0.054 -16.547 0.24 1 97.81 100 THR A CA 1
ATOM 774 C C . THR A 1 100 ? 0.34 -15.133 0.673 1 97.81 100 THR A C 1
ATOM 776 O O . THR A 1 100 ? -0.404 -14.18 0.445 1 97.81 100 THR A O 1
ATOM 779 N N . GLU A 1 101 ? 1.518 -14.984 1.214 1 98.38 101 GLU A N 1
ATOM 780 C CA . GLU A 1 101 ? 1.932 -13.711 1.802 1 98.38 101 GLU A CA 1
ATOM 781 C C . GLU A 1 101 ? 2.229 -12.672 0.723 1 98.38 101 GLU A C 1
ATOM 783 O O . GLU A 1 101 ? 1.897 -11.492 0.879 1 98.38 101 GLU A O 1
ATOM 788 N N . ALA A 1 102 ? 2.809 -13.102 -0.391 1 98.31 102 ALA A N 1
ATOM 789 C CA . ALA A 1 102 ? 3.072 -12.18 -1.493 1 98.31 102 ALA A CA 1
ATOM 790 C C . ALA A 1 102 ? 1.771 -11.641 -2.076 1 98.31 102 ALA A C 1
ATOM 792 O O . ALA A 1 102 ? 1.669 -10.445 -2.381 1 98.31 102 ALA A O 1
ATOM 793 N N . THR A 1 103 ? 0.81 -12.492 -2.244 1 98.44 103 THR A N 1
ATOM 794 C CA . THR A 1 103 ? -0.481 -12.07 -2.775 1 98.44 103 THR A CA 1
ATOM 795 C C . THR A 1 103 ? -1.188 -11.141 -1.796 1 98.44 103 THR A C 1
ATOM 797 O O . THR A 1 103 ? -1.786 -10.141 -2.203 1 98.44 103 THR A O 1
ATOM 800 N N . ALA A 1 104 ? -1.086 -11.43 -0.504 1 98.69 104 ALA A N 1
ATOM 801 C CA . ALA A 1 104 ? -1.682 -10.562 0.512 1 98.69 104 ALA A CA 1
ATOM 802 C C . ALA A 1 104 ? -1.021 -9.188 0.517 1 98.69 104 ALA A C 1
ATOM 804 O O . ALA A 1 104 ? -1.696 -8.172 0.693 1 98.69 104 ALA A O 1
ATOM 805 N N . ASP A 1 105 ? 0.318 -9.133 0.319 1 98.69 105 ASP A N 1
ATOM 806 C CA . ASP A 1 105 ? 1.01 -7.855 0.147 1 98.69 105 ASP A CA 1
ATOM 807 C C . ASP A 1 105 ? 0.399 -7.051 -0.996 1 98.69 105 ASP A C 1
ATOM 809 O O . ASP A 1 105 ? 0.137 -5.855 -0.849 1 98.69 105 ASP A O 1
ATOM 813 N N . THR A 1 106 ? 0.111 -7.711 -2.068 1 98.81 106 THR A N 1
ATOM 814 C CA . THR A 1 106 ? -0.423 -7.047 -3.252 1 98.81 106 THR A CA 1
ATOM 815 C C . THR A 1 106 ? -1.835 -6.531 -2.994 1 98.81 106 THR A C 1
ATOM 817 O O . THR A 1 106 ? -2.178 -5.418 -3.398 1 98.81 106 THR A O 1
ATOM 820 N N . ILE A 1 107 ? -2.588 -7.316 -2.32 1 98.88 107 ILE A N 1
ATOM 821 C CA . ILE A 1 107 ? -3.959 -6.914 -2.021 1 98.88 107 ILE A CA 1
ATOM 822 C C . ILE A 1 107 ? -3.951 -5.664 -1.144 1 98.88 107 ILE A C 1
ATOM 824 O O . ILE A 1 107 ? -4.703 -4.719 -1.392 1 98.88 107 ILE A O 1
ATOM 828 N N . PHE A 1 108 ? -3.096 -5.637 -0.191 1 98.88 108 PHE A N 1
ATOM 829 C CA . PHE A 1 108 ? -3.041 -4.457 0.669 1 98.88 108 PHE A CA 1
ATOM 830 C C . PHE A 1 108 ? -2.459 -3.266 -0.081 1 98.88 108 PHE A C 1
ATOM 832 O O . PHE A 1 108 ? -2.824 -2.119 0.188 1 98.88 108 PHE A O 1
ATOM 839 N N . ALA A 1 109 ? -1.511 -3.549 -1.01 1 98.88 109 ALA A N 1
ATOM 840 C CA . ALA A 1 109 ? -1.056 -2.475 -1.887 1 98.88 109 ALA A CA 1
ATOM 841 C C . ALA A 1 109 ? -2.223 -1.86 -2.654 1 98.88 109 ALA A C 1
ATOM 843 O O . ALA A 1 109 ? -2.305 -0.639 -2.801 1 98.88 109 ALA A O 1
ATOM 844 N N . LEU A 1 110 ? -3.137 -2.691 -3.094 1 98.94 110 LEU A N 1
ATOM 845 C CA . LEU A 1 110 ? -4.305 -2.213 -3.824 1 98.94 110 LEU A CA 1
ATOM 846 C C . LEU A 1 110 ? -5.23 -1.417 -2.908 1 98.94 110 LEU A C 1
ATOM 848 O O . LEU A 1 110 ? -5.766 -0.38 -3.309 1 98.94 110 LEU A O 1
ATOM 852 N N . ILE A 1 111 ? -5.43 -1.884 -1.68 1 98.94 111 ILE A N 1
ATOM 853 C CA . ILE A 1 111 ? -6.266 -1.184 -0.709 1 98.94 111 ILE A CA 1
ATOM 854 C C . ILE A 1 111 ? -5.707 0.218 -0.466 1 98.94 111 ILE A C 1
ATOM 856 O O . ILE A 1 111 ? -6.422 1.212 -0.623 1 98.94 111 ILE A O 1
ATOM 860 N N . LEU A 1 112 ? -4.449 0.297 -0.233 1 98.94 112 LEU A N 1
ATOM 861 C CA . LEU A 1 112 ? -3.84 1.576 0.119 1 98.94 112 LEU A CA 1
ATOM 862 C C . LEU A 1 112 ? -3.725 2.479 -1.104 1 98.94 112 LEU A C 1
ATOM 864 O O . LEU A 1 112 ? -3.943 3.688 -1.012 1 98.94 112 LEU A O 1
ATOM 868 N N . ALA A 1 113 ? -3.361 1.893 -2.246 1 98.88 113 ALA A N 1
ATOM 869 C CA . ALA A 1 113 ? -3.18 2.697 -3.453 1 98.88 113 ALA A CA 1
ATOM 870 C C . ALA A 1 113 ? -4.504 3.297 -3.916 1 98.88 113 ALA A C 1
ATOM 872 O O . ALA A 1 113 ? -4.547 4.441 -4.375 1 98.88 113 ALA A O 1
ATOM 873 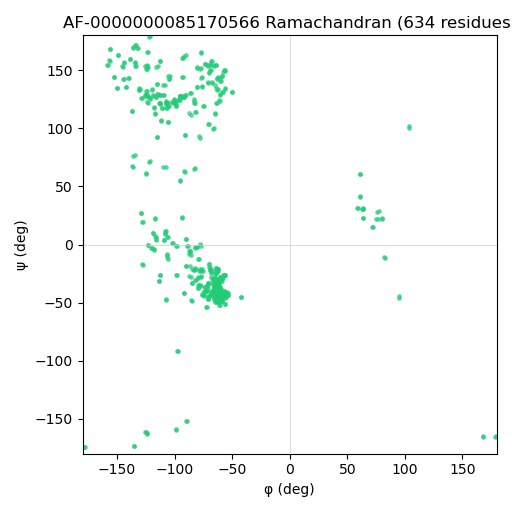N N . SER A 1 114 ? -5.562 2.512 -3.812 1 98.81 114 SER A N 1
ATOM 874 C CA . SER A 1 114 ? -6.871 3.029 -4.203 1 98.81 114 SER A CA 1
ATOM 875 C C . SER A 1 114 ? -7.391 4.039 -3.188 1 98.81 114 SER A C 1
ATOM 877 O O . SER A 1 114 ? -7.922 5.086 -3.562 1 98.81 114 SER A O 1
ATOM 879 N N . ALA A 1 115 ? -7.199 3.783 -1.923 1 98.69 115 ALA A N 1
ATOM 880 C CA . ALA A 1 115 ? -7.699 4.645 -0.855 1 98.69 115 ALA A CA 1
ATOM 881 C C . ALA A 1 115 ? -7 6 -0.869 1 98.69 115 ALA A C 1
ATOM 883 O O . ALA A 1 115 ? -7.645 7.039 -0.709 1 98.69 115 ALA A O 1
ATOM 884 N N . ARG A 1 116 ? -5.68 5.934 -1.143 1 98.69 116 ARG A N 1
ATOM 885 C CA . ARG A 1 116 ? -4.891 7.152 -1.013 1 98.69 116 ARG A CA 1
ATOM 886 C C . ARG A 1 116 ? -4.516 7.715 -2.381 1 98.69 116 ARG A C 1
ATOM 888 O O . ARG A 1 116 ? -3.693 8.625 -2.482 1 98.69 116 ARG A O 1
ATOM 895 N N . ARG A 1 117 ? -5.078 7.078 -3.422 1 98.56 117 ARG A N 1
ATOM 896 C CA . ARG A 1 117 ? -4.98 7.59 -4.785 1 98.56 117 ARG A CA 1
ATOM 897 C C . ARG A 1 117 ? -3.523 7.668 -5.234 1 98.56 117 ARG A C 1
ATOM 899 O O . ARG A 1 117 ? -3.117 8.641 -5.875 1 98.56 117 ARG A O 1
ATOM 906 N N . VAL A 1 118 ? -2.742 6.695 -4.922 1 98.75 118 VAL A N 1
ATOM 907 C CA . VAL A 1 118 ? -1.293 6.672 -5.09 1 98.75 118 VAL A CA 1
ATOM 908 C C . VAL A 1 118 ? -0.94 6.801 -6.57 1 98.75 118 VAL A C 1
ATOM 910 O O . VAL A 1 118 ? -0.126 7.648 -6.949 1 98.75 118 VAL A O 1
ATOM 913 N N . VAL A 1 119 ? -1.57 5.996 -7.438 1 98.62 119 VAL A N 1
ATOM 914 C CA . VAL A 1 119 ? -1.224 5.973 -8.852 1 98.62 119 VAL A CA 1
ATOM 915 C C . VAL A 1 119 ? -1.577 7.312 -9.492 1 98.62 119 VAL A C 1
ATOM 917 O O . VAL A 1 119 ? -0.752 7.914 -10.188 1 98.62 119 VAL A O 1
ATOM 920 N N . GLU A 1 120 ? -2.758 7.805 -9.219 1 98.19 120 GLU A N 1
ATOM 921 C CA . GLU A 1 120 ? -3.213 9.078 -9.766 1 98.19 120 GLU A CA 1
ATOM 922 C C . GLU A 1 120 ? -2.295 10.227 -9.344 1 98.19 120 GLU A C 1
ATOM 924 O O . GLU A 1 120 ? -1.895 11.047 -10.172 1 98.19 120 GLU A O 1
ATOM 929 N N . LEU A 1 121 ? -1.945 10.25 -8.078 1 98.5 121 LEU A N 1
ATOM 930 C CA . LEU A 1 121 ? -1.218 11.398 -7.547 1 98.5 121 LEU A CA 1
ATOM 931 C C . LEU A 1 121 ? 0.263 11.312 -7.898 1 98.5 121 LEU A C 1
ATOM 933 O O . LEU A 1 121 ? 0.938 12.344 -8.008 1 98.5 121 LEU A O 1
ATOM 937 N N . ALA A 1 122 ? 0.776 10.086 -8.062 1 98.25 122 ALA A N 1
ATOM 938 C CA . ALA A 1 122 ? 2.119 9.961 -8.625 1 98.25 122 ALA A CA 1
ATOM 939 C C . ALA A 1 122 ? 2.174 10.531 -10.039 1 98.25 122 ALA A C 1
ATOM 941 O O . ALA A 1 122 ? 3.115 11.242 -10.398 1 98.25 122 ALA A O 1
ATOM 942 N N . GLU A 1 123 ? 1.171 10.227 -10.836 1 96.31 123 GLU A N 1
ATOM 943 C CA . GLU A 1 123 ? 1.084 10.773 -12.188 1 96.31 123 GLU A CA 1
ATOM 944 C C . GLU A 1 123 ? 0.877 12.281 -12.156 1 96.31 123 GLU A C 1
ATOM 946 O O . GLU A 1 123 ? 1.393 13 -13.016 1 96.31 123 GLU A O 1
ATOM 951 N N . TYR A 1 124 ? 0.092 12.766 -11.203 1 97.38 124 TYR A N 1
ATOM 952 C CA . TYR A 1 124 ? -0.148 14.18 -10.977 1 97.38 124 TYR A CA 1
ATOM 953 C C . TYR A 1 124 ? 1.165 14.938 -10.812 1 97.38 124 TYR A C 1
ATOM 955 O O . TYR A 1 124 ? 1.355 16 -11.414 1 97.38 124 TYR A O 1
ATOM 963 N N . VAL A 1 125 ? 2.111 14.383 -10.055 1 98 125 VAL A N 1
ATOM 964 C CA . VAL A 1 125 ? 3.428 14.969 -9.828 1 98 125 VAL A CA 1
ATOM 965 C C . VAL A 1 125 ? 4.262 14.891 -11.102 1 98 125 VAL A C 1
ATOM 967 O O . VAL A 1 125 ? 4.836 15.891 -11.539 1 98 125 VAL A O 1
ATOM 970 N N . LYS A 1 126 ? 4.281 13.758 -11.734 1 95.75 126 LYS A N 1
ATOM 971 C CA . LYS A 1 126 ? 5.086 13.531 -12.93 1 95.75 126 LYS A CA 1
ATOM 972 C C . LYS A 1 126 ? 4.645 14.438 -14.078 1 95.75 126 LYS A C 1
ATOM 974 O O . LYS A 1 126 ? 5.469 14.875 -14.883 1 95.75 126 LYS A O 1
ATOM 979 N N . ALA A 1 127 ? 3.395 14.727 -14.141 1 94.94 127 ALA A N 1
ATOM 980 C CA . ALA A 1 127 ? 2.822 15.531 -15.219 1 94.94 127 ALA A CA 1
ATOM 981 C C . ALA A 1 127 ? 3.02 17.016 -14.953 1 94.94 127 ALA A C 1
ATOM 983 O O . ALA A 1 127 ? 2.59 17.859 -15.75 1 94.94 127 ALA A O 1
ATOM 984 N N . GLY A 1 128 ? 3.598 17.391 -13.82 1 94.94 128 GLY A N 1
ATOM 985 C CA . GLY A 1 128 ? 3.879 18.781 -13.516 1 94.94 128 GLY A CA 1
ATOM 986 C C . GLY A 1 128 ? 2.664 19.547 -13.016 1 94.94 128 GLY A C 1
ATOM 987 O O . GLY A 1 128 ? 2.613 20.766 -13.094 1 94.94 128 GLY A O 1
ATOM 988 N N . ARG A 1 129 ? 1.703 18.812 -12.492 1 96.56 129 ARG A N 1
ATOM 989 C CA . ARG A 1 129 ? 0.462 19.438 -12.055 1 96.56 129 ARG A CA 1
ATOM 990 C C . ARG A 1 129 ? 0.549 19.859 -10.594 1 96.56 129 ARG A C 1
ATOM 992 O O . ARG A 1 129 ? -0.277 20.641 -10.125 1 96.56 129 ARG A O 1
ATOM 999 N N . TRP A 1 130 ? 1.485 19.312 -9.875 1 97 130 TRP A N 1
ATOM 1000 C CA . TRP A 1 130 ? 1.708 19.719 -8.492 1 97 130 TRP A CA 1
ATOM 1001 C C . TRP A 1 130 ? 2.32 21.109 -8.422 1 97 130 TRP A C 1
ATOM 1003 O O . TRP A 1 130 ? 3.52 21.281 -8.648 1 97 130 TRP A O 1
ATOM 1013 N N . LYS A 1 131 ? 1.585 22.125 -8.094 1 92.62 131 LYS A N 1
ATOM 1014 C CA . LYS A 1 131 ? 2.008 23.516 -8.211 1 92.62 131 LYS A CA 1
ATOM 1015 C C . LYS A 1 131 ? 1.987 24.203 -6.852 1 92.62 131 LYS A C 1
ATOM 1017 O O . LYS A 1 131 ? 2.34 25.391 -6.742 1 92.62 131 LYS A O 1
ATOM 1022 N N . GLY A 1 132 ? 1.563 23.547 -5.812 1 90 132 GLY A N 1
ATOM 1023 C CA . GLY A 1 132 ? 1.448 24.062 -4.457 1 90 132 GLY A CA 1
ATOM 1024 C C . GLY A 1 132 ? 0.89 23.047 -3.479 1 90 132 GLY A C 1
ATOM 1025 O O . GLY A 1 132 ? 0.783 21.859 -3.801 1 90 132 GLY A O 1
ATOM 1026 N N . SER A 1 133 ? 0.505 23.5 -2.398 1 89.75 133 SER A N 1
ATOM 1027 C CA . SER A 1 133 ? -0.067 22.594 -1.402 1 89.75 133 SER A CA 1
ATOM 1028 C C . SER A 1 133 ? -1.311 21.891 -1.941 1 89.75 133 SER A C 1
ATOM 1030 O O . SER A 1 133 ? -2.127 22.516 -2.631 1 89.75 133 SER A O 1
ATOM 1032 N N . ILE A 1 134 ? -1.428 20.641 -1.61 1 91.75 134 ILE A N 1
ATOM 1033 C CA . ILE A 1 134 ? -2.562 19.891 -2.129 1 91.75 134 ILE A CA 1
ATOM 1034 C C . ILE A 1 134 ? -3.82 20.25 -1.338 1 91.75 134 ILE A C 1
ATOM 1036 O O . ILE A 1 134 ? -3.736 20.672 -0.184 1 91.75 134 ILE A O 1
ATOM 1040 N N . GLY A 1 135 ? -4.977 20.156 -1.952 1 92.12 135 GLY A N 1
ATOM 1041 C CA . GLY A 1 135 ? -6.27 20.438 -1.349 1 92.12 135 GLY A CA 1
ATOM 1042 C C . GLY A 1 135 ? -7.238 19.281 -1.434 1 92.12 135 GLY A C 1
ATOM 1043 O O . GLY A 1 135 ? -6.828 18.125 -1.614 1 92.12 135 GLY A O 1
ATOM 1044 N N . GLU A 1 136 ? -8.469 19.578 -1.26 1 94.31 136 GLU A N 1
ATOM 1045 C CA . GLU A 1 136 ? -9.531 18.594 -1.159 1 94.31 136 GLU A CA 1
ATOM 1046 C C . GLU A 1 136 ? -9.609 17.734 -2.418 1 94.31 136 GLU A C 1
ATOM 1048 O O . GLU A 1 136 ? -9.93 16.547 -2.348 1 94.31 136 GLU A O 1
ATOM 1053 N N . ALA A 1 137 ? -9.281 18.297 -3.514 1 95.38 137 ALA A N 1
ATOM 1054 C CA . ALA A 1 137 ? -9.375 17.594 -4.793 1 95.38 137 ALA A CA 1
ATOM 1055 C C . ALA A 1 137 ? -8.414 16.406 -4.84 1 95.38 137 ALA A C 1
ATOM 1057 O O . ALA A 1 137 ? -8.602 15.484 -5.633 1 95.38 137 ALA A O 1
ATOM 1058 N N . GLN A 1 138 ? -7.395 16.391 -3.994 1 97.12 138 GLN A N 1
ATOM 1059 C CA . GLN A 1 138 ? -6.391 15.336 -4.004 1 97.12 138 GLN A CA 1
ATOM 1060 C C . GLN A 1 138 ? -6.523 14.438 -2.777 1 97.12 138 GLN A C 1
ATOM 1062 O O . GLN A 1 138 ? -5.742 13.5 -2.6 1 97.12 138 GLN A O 1
ATOM 1067 N N . PHE A 1 139 ? -7.574 14.719 -1.957 1 98 139 PHE A N 1
ATOM 1068 C CA . PHE A 1 139 ? -7.711 13.961 -0.719 1 98 139 PHE A CA 1
ATOM 1069 C C . PHE A 1 139 ? -8.125 12.523 -1.008 1 98 139 PHE A C 1
ATOM 1071 O O . PHE A 1 139 ? -8.938 12.273 -1.901 1 98 139 PHE A O 1
ATOM 1078 N N . GLY A 1 140 ? -7.559 11.594 -0.301 1 97.69 140 GLY A N 1
ATOM 1079 C CA . GLY A 1 140 ? -8 10.211 -0.266 1 97.69 140 GLY A CA 1
ATOM 1080 C C . GLY A 1 140 ? -8.859 9.891 0.942 1 97.69 140 GLY A C 1
ATOM 1081 O O . GLY A 1 140 ? -9.508 10.773 1.501 1 97.69 140 GLY A O 1
ATOM 1082 N N . VAL A 1 141 ? -8.906 8.617 1.239 1 97.19 141 VAL A N 1
ATOM 1083 C CA . VAL A 1 141 ? -9.68 8.18 2.398 1 97.19 141 VAL A CA 1
ATOM 1084 C C . VAL A 1 141 ? -8.781 7.391 3.35 1 97.19 141 VAL A C 1
ATOM 1086 O O . VAL A 1 141 ? -7.766 6.836 2.936 1 97.19 141 VAL A O 1
ATOM 1089 N N . ASN A 1 142 ? -9.156 7.395 4.605 1 98 142 ASN A N 1
ATOM 1090 C CA . ASN A 1 142 ? -8.43 6.629 5.609 1 98 142 ASN A CA 1
ATOM 1091 C C . ASN A 1 142 ? -8.609 5.125 5.414 1 98 142 ASN A C 1
ATOM 1093 O O . ASN A 1 142 ? -9.641 4.688 4.902 1 98 142 ASN A O 1
ATOM 1097 N N . VAL A 1 143 ? -7.621 4.355 5.793 1 98.75 143 VAL A N 1
ATOM 1098 C CA . VAL A 1 143 ? -7.715 2.9 5.812 1 98.75 143 VAL A CA 1
ATOM 1099 C C . VAL A 1 143 ? -7.797 2.408 7.258 1 98.75 143 VAL A C 1
ATOM 1101 O O . VAL A 1 143 ? -8.625 1.557 7.586 1 98.75 143 VAL A O 1
ATOM 1104 N N . HIS A 1 144 ? -6.906 2.945 8.086 1 98.5 144 HIS A N 1
ATOM 1105 C CA . HIS A 1 144 ? -6.926 2.604 9.508 1 98.5 144 HIS A CA 1
ATOM 1106 C C . HIS A 1 144 ? -8.32 2.762 10.094 1 98.5 144 HIS A C 1
ATOM 1108 O O . HIS A 1 144 ? -8.984 3.775 9.859 1 98.5 144 HIS A O 1
ATOM 1114 N N . GLY A 1 145 ? -8.742 1.794 10.766 1 98.5 145 GLY A N 1
ATOM 1115 C CA . GLY A 1 145 ? -9.977 1.864 11.539 1 98.5 145 GLY A CA 1
ATOM 1116 C C . GLY A 1 145 ? -11.219 1.622 10.703 1 98.5 145 GLY A C 1
ATOM 1117 O O . GLY A 1 145 ? -12.312 1.475 11.242 1 98.5 145 GLY A O 1
ATOM 1118 N N . LYS A 1 146 ? -11.117 1.598 9.391 1 98.81 146 LYS A N 1
ATOM 1119 C CA . LYS A 1 146 ? -12.25 1.313 8.516 1 98.81 146 LYS A CA 1
ATOM 1120 C C . LYS A 1 146 ? -12.562 -0.18 8.492 1 98.81 146 LYS A C 1
ATOM 1122 O O . LYS A 1 146 ? -11.734 -1 8.898 1 98.81 146 LYS A O 1
ATOM 1127 N N . THR A 1 147 ? -13.719 -0.526 7.996 1 98.94 147 THR A N 1
ATOM 1128 C CA . THR A 1 147 ? -14.172 -1.912 8.016 1 98.94 147 THR A CA 1
ATOM 1129 C C . THR A 1 147 ? -13.773 -2.635 6.738 1 98.94 147 THR A C 1
ATOM 1131 O O . THR A 1 147 ? -14.031 -2.148 5.633 1 98.94 147 THR A O 1
ATOM 1134 N N . LEU A 1 148 ? -13.117 -3.754 6.902 1 98.94 148 LEU A N 1
ATOM 1135 C CA . LEU A 1 148 ? -12.805 -4.629 5.777 1 98.94 148 LEU A CA 1
ATOM 1136 C C . LEU A 1 148 ? -13.797 -5.781 5.691 1 98.94 148 LEU A C 1
ATOM 1138 O O . LEU A 1 148 ? -14.008 -6.5 6.672 1 98.94 148 LEU A O 1
ATOM 1142 N N . GLY A 1 149 ? -14.477 -5.895 4.59 1 98.94 149 GLY A N 1
ATOM 1143 C CA . GLY A 1 149 ? -15.312 -7.043 4.289 1 98.94 149 GLY A CA 1
ATOM 1144 C C . GLY A 1 149 ? -14.648 -8.031 3.348 1 98.94 149 GLY A C 1
ATOM 1145 O O . GLY A 1 149 ? -14.281 -7.676 2.225 1 98.94 149 GLY A O 1
ATOM 1146 N N . LEU A 1 150 ? -14.531 -9.281 3.793 1 98.88 150 LEU A N 1
ATOM 1147 C CA . LEU A 1 150 ? -13.922 -10.336 2.99 1 98.88 150 LEU A CA 1
ATOM 1148 C C . LEU A 1 150 ? -14.977 -11.305 2.473 1 98.88 150 LEU A C 1
ATOM 1150 O O . LEU A 1 150 ? -15.695 -11.922 3.258 1 98.88 150 LEU A O 1
ATOM 1154 N N . ILE A 1 151 ? -15.086 -11.359 1.145 1 98.56 151 ILE A N 1
ATOM 1155 C CA . ILE A 1 151 ? -15.844 -12.438 0.519 1 98.56 151 ILE A CA 1
ATOM 1156 C C . ILE A 1 151 ? -14.914 -13.609 0.2 1 98.56 151 ILE A C 1
ATOM 1158 O O . ILE A 1 151 ? -14.305 -13.648 -0.872 1 98.56 151 ILE A O 1
ATOM 1162 N N . GLY A 1 152 ? -14.875 -14.562 1.138 1 97.12 152 GLY A N 1
ATOM 1163 C CA . GLY A 1 152 ? -13.906 -15.641 1.073 1 97.12 152 GLY A CA 1
ATOM 1164 C C . GLY A 1 152 ? -12.75 -15.469 2.041 1 97.12 152 GLY A C 1
ATOM 1165 O O . GLY A 1 152 ? -11.773 -14.781 1.734 1 97.12 152 GLY A O 1
ATOM 1166 N N . MET A 1 153 ? -12.812 -16.188 3.125 1 95.81 153 MET A N 1
ATOM 1167 C CA . MET A 1 153 ? -11.75 -16.172 4.129 1 95.81 153 MET A CA 1
ATOM 1168 C C . MET A 1 153 ? -10.992 -17.5 4.125 1 95.81 153 MET A C 1
ATOM 1170 O O . MET A 1 153 ? -11.07 -18.266 5.086 1 95.81 153 MET A O 1
ATOM 1174 N N . GLY A 1 154 ? -10.312 -17.719 3.043 1 94.31 154 GLY A N 1
ATOM 1175 C CA . GLY A 1 154 ? -9.367 -18.812 2.971 1 94.31 154 GLY A CA 1
ATOM 1176 C C . GLY A 1 154 ? -7.969 -18.422 3.414 1 94.31 154 GLY A C 1
ATOM 1177 O O . GLY A 1 154 ? -7.801 -17.562 4.281 1 94.31 154 GLY A O 1
ATOM 1178 N N . ARG A 1 155 ? -6.906 -19.078 2.906 1 94.06 155 ARG A N 1
ATOM 1179 C CA . ARG A 1 155 ? -5.523 -18.828 3.303 1 94.06 155 ARG A CA 1
ATOM 1180 C C . ARG A 1 155 ? -5.113 -17.391 3.02 1 94.06 155 ARG A C 1
ATOM 1182 O O . ARG A 1 155 ? -4.609 -16.703 3.904 1 94.06 155 ARG A O 1
ATOM 1189 N N . ILE A 1 156 ? -5.34 -16.969 1.781 1 96.69 156 ILE A N 1
ATOM 1190 C CA . ILE A 1 156 ? -4.945 -15.617 1.389 1 96.69 156 ILE A CA 1
ATOM 1191 C C . ILE A 1 156 ? -5.84 -14.594 2.082 1 96.69 156 ILE A C 1
ATOM 1193 O O . ILE A 1 156 ? -5.352 -13.586 2.598 1 96.69 156 ILE A O 1
ATOM 1197 N N . GLY A 1 157 ? -7.184 -14.836 2.119 1 97.38 157 GLY A N 1
ATOM 1198 C CA . GLY A 1 157 ? -8.094 -13.953 2.83 1 97.38 157 GLY A CA 1
ATOM 1199 C C . GLY A 1 157 ? -7.711 -13.742 4.281 1 97.38 157 GLY A C 1
ATOM 1200 O O . GLY A 1 157 ? -7.766 -12.617 4.785 1 97.38 157 GLY A O 1
ATOM 1201 N N . SER A 1 158 ? -7.305 -14.789 4.902 1 97.62 158 SER A N 1
ATOM 1202 C CA . SER A 1 158 ? -6.898 -14.711 6.305 1 97.62 158 SER A CA 1
ATOM 1203 C C . SER A 1 158 ? -5.621 -13.891 6.461 1 97.62 158 SER A C 1
ATOM 1205 O O . SER A 1 158 ? -5.473 -13.148 7.43 1 97.62 158 SER A O 1
ATOM 1207 N N . ALA A 1 159 ? -4.711 -14.102 5.539 1 98.12 159 ALA A N 1
ATOM 1208 C CA . ALA A 1 159 ? -3.48 -13.312 5.559 1 98.12 159 ALA A CA 1
ATOM 1209 C C . ALA A 1 159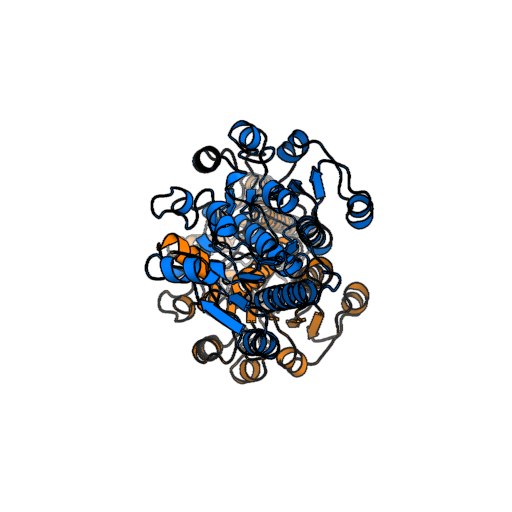 ? -3.781 -11.82 5.406 1 98.12 159 ALA A C 1
ATOM 1211 O O . ALA A 1 159 ? -3.158 -10.984 6.062 1 98.12 159 ALA A O 1
ATOM 1212 N N . VAL A 1 160 ? -4.762 -11.477 4.562 1 98.69 160 VAL A N 1
ATOM 1213 C CA . VAL A 1 160 ? -5.188 -10.094 4.387 1 98.69 160 VAL A CA 1
ATOM 1214 C C . VAL A 1 160 ? -5.848 -9.586 5.664 1 98.69 160 VAL A C 1
ATOM 1216 O O . VAL A 1 160 ? -5.551 -8.477 6.125 1 98.69 160 VAL A O 1
ATOM 1219 N N . ALA A 1 161 ? -6.68 -10.398 6.262 1 98.81 161 ALA A N 1
ATOM 1220 C CA . ALA A 1 161 ? -7.395 -10.039 7.484 1 98.81 161 ALA A CA 1
ATOM 1221 C C . ALA A 1 161 ? -6.426 -9.766 8.625 1 98.81 161 ALA A C 1
ATOM 1223 O O . ALA A 1 161 ? -6.637 -8.852 9.43 1 98.81 161 ALA A O 1
ATOM 1224 N N . ARG A 1 162 ? -5.398 -10.555 8.734 1 98.5 162 ARG A N 1
ATOM 1225 C CA . ARG A 1 162 ? -4.391 -10.367 9.773 1 98.5 162 ARG A CA 1
ATOM 1226 C C . ARG A 1 162 ? -3.734 -8.992 9.648 1 98.5 162 ARG A C 1
ATOM 1228 O O . ARG A 1 162 ? -3.561 -8.297 10.648 1 98.5 162 ARG A O 1
ATOM 1235 N N . ARG A 1 163 ? -3.359 -8.625 8.477 1 98.81 163 ARG A N 1
ATOM 1236 C CA . ARG A 1 163 ? -2.775 -7.309 8.234 1 98.81 163 ARG A CA 1
ATOM 1237 C C . ARG A 1 163 ? -3.744 -6.199 8.625 1 98.81 163 ARG A C 1
ATOM 1239 O O . ARG A 1 163 ? -3.359 -5.242 9.297 1 98.81 163 ARG A O 1
ATOM 1246 N N . ALA A 1 164 ? -4.992 -6.391 8.203 1 98.88 164 ALA A N 1
ATOM 1247 C CA . ALA A 1 164 ? -6.023 -5.383 8.438 1 98.88 164 ALA A CA 1
ATOM 1248 C C . ALA A 1 164 ? -6.289 -5.211 9.938 1 98.88 164 ALA A C 1
ATOM 1250 O O . ALA A 1 164 ? -6.273 -4.09 10.445 1 98.88 164 ALA A O 1
ATOM 1251 N N . HIS A 1 165 ? -6.477 -6.281 10.586 1 98.75 165 HIS A N 1
ATOM 1252 C CA . HIS A 1 165 ? -6.875 -6.27 11.992 1 98.75 165 HIS A CA 1
ATOM 1253 C C . HIS A 1 165 ? -5.723 -5.836 12.891 1 98.75 165 HIS A C 1
ATOM 1255 O O . HIS A 1 165 ? -5.832 -4.844 13.609 1 98.75 165 HIS A O 1
ATOM 1261 N N . HIS A 1 166 ? -4.621 -6.492 12.773 1 98.38 166 HIS A N 1
ATOM 1262 C CA . HIS A 1 166 ? -3.525 -6.262 13.703 1 98.38 166 HIS A CA 1
ATOM 1263 C C . HIS A 1 166 ? -2.713 -5.035 13.305 1 98.38 166 HIS A C 1
ATOM 1265 O O . HIS A 1 166 ? -2.164 -4.34 14.164 1 98.38 166 HIS A O 1
ATOM 1271 N N . GLY A 1 167 ? -2.631 -4.746 12.102 1 98.38 167 GLY A N 1
ATOM 1272 C CA . GLY A 1 167 ? -1.789 -3.66 11.625 1 98.38 167 GLY A CA 1
ATOM 1273 C C . GLY A 1 167 ? -2.525 -2.338 11.523 1 98.38 167 GLY A C 1
ATOM 1274 O O . GLY A 1 167 ? -2.023 -1.305 11.969 1 98.38 167 GLY A O 1
ATOM 1275 N N . PHE A 1 168 ? -3.742 -2.402 11.031 1 98.75 168 PHE A N 1
ATOM 1276 C CA . PHE A 1 168 ? -4.426 -1.168 10.664 1 98.75 168 PHE A CA 1
ATOM 1277 C C . PHE A 1 168 ? -5.668 -0.961 11.523 1 98.75 168 PHE A C 1
ATOM 1279 O O . PHE A 1 168 ? -6.457 -0.047 11.273 1 98.75 168 PHE A O 1
ATOM 1286 N N . GLY A 1 169 ? -5.879 -1.844 12.5 1 98.56 169 GLY A N 1
ATOM 1287 C CA . GLY A 1 169 ? -7 -1.684 13.414 1 98.56 169 GLY A CA 1
ATOM 1288 C C . GLY A 1 169 ? -8.352 -1.759 12.727 1 98.56 169 GLY A C 1
ATOM 1289 O O . GLY A 1 169 ? -9.305 -1.104 13.141 1 98.56 169 GLY A O 1
ATOM 1290 N N . MET A 1 170 ? -8.453 -2.488 11.703 1 98.88 170 MET A N 1
ATOM 1291 C CA . MET A 1 170 ? -9.695 -2.59 10.938 1 98.88 170 MET A CA 1
ATOM 1292 C C . MET A 1 170 ? -10.609 -3.654 11.531 1 98.88 170 MET A C 1
ATOM 1294 O O . MET A 1 170 ? -10.188 -4.789 11.758 1 98.88 170 MET A O 1
ATOM 1298 N N . PRO A 1 171 ? -11.867 -3.332 11.766 1 98.88 171 PRO A N 1
ATOM 1299 C CA . PRO A 1 171 ? -12.836 -4.402 11.984 1 98.88 171 PRO A CA 1
ATOM 1300 C C . PRO A 1 171 ? -13.016 -5.301 10.758 1 98.88 171 PRO A C 1
ATOM 1302 O O . PRO A 1 171 ? -12.984 -4.812 9.625 1 98.88 171 PRO A O 1
ATOM 1305 N N . ILE A 1 172 ? -13.203 -6.625 11.023 1 98.94 172 ILE A N 1
ATOM 1306 C CA . ILE A 1 172 ? -13.281 -7.578 9.922 1 98.94 172 ILE A CA 1
ATOM 1307 C C . ILE A 1 172 ? -14.695 -8.164 9.852 1 98.94 172 ILE A C 1
ATOM 1309 O O . ILE A 1 172 ? -15.203 -8.703 10.836 1 98.94 172 ILE A O 1
ATOM 1313 N N . LEU A 1 173 ? -15.352 -8.008 8.734 1 98.94 173 LEU A N 1
ATOM 1314 C CA . LEU A 1 173 ? -16.516 -8.797 8.344 1 98.94 173 LEU A CA 1
ATOM 1315 C C . LEU A 1 173 ? -16.156 -9.82 7.277 1 98.94 173 LEU A C 1
ATOM 1317 O O . LEU A 1 173 ? -15.312 -9.555 6.414 1 98.94 173 LEU A O 1
ATOM 1321 N N . TYR A 1 174 ? -16.75 -10.992 7.375 1 98.81 174 TYR A N 1
ATOM 1322 C CA . TYR A 1 174 ? -16.469 -11.953 6.32 1 98.81 174 TYR A CA 1
ATOM 1323 C C . TYR A 1 174 ? -17.688 -12.805 6.012 1 98.81 174 TYR A C 1
ATOM 1325 O O . TYR A 1 174 ? -18.609 -12.891 6.828 1 98.81 174 TYR A O 1
ATOM 1333 N N . HIS A 1 175 ? -17.719 -13.266 4.789 1 98.38 175 HIS A N 1
ATOM 1334 C CA . HIS A 1 175 ? -18.734 -14.195 4.32 1 98.38 175 HIS A CA 1
ATOM 1335 C C . HIS A 1 175 ? -18.109 -15.406 3.645 1 98.38 175 HIS A C 1
ATOM 1337 O O . HIS A 1 175 ? -17.219 -15.266 2.795 1 98.38 175 HIS A O 1
ATOM 1343 N N . ASN A 1 176 ? -18.422 -16.516 4.051 1 96.69 176 ASN A N 1
ATOM 1344 C CA . ASN A 1 176 ? -18.016 -17.828 3.559 1 96.69 176 ASN A CA 1
ATOM 1345 C C . ASN A 1 176 ? -19.219 -18.766 3.422 1 96.69 176 ASN A C 1
ATOM 1347 O O . ASN A 1 176 ? -20.328 -18.422 3.811 1 96.69 176 ASN A O 1
ATOM 1351 N N . ARG A 1 177 ? -18.938 -19.953 2.789 1 93.62 177 ARG A N 1
ATOM 1352 C CA . ARG A 1 177 ? -19.969 -20.984 2.797 1 93.62 177 ARG A CA 1
ATOM 1353 C C . ARG A 1 177 ? -20.25 -21.453 4.219 1 93.62 177 ARG A C 1
ATOM 1355 O O . ARG A 1 177 ? -21.406 -21.75 4.559 1 93.62 177 ARG A O 1
ATOM 1362 N N . ARG A 1 178 ? -19.203 -21.531 5.066 1 95 178 ARG A N 1
ATOM 1363 C CA . ARG A 1 178 ? -19.312 -21.891 6.48 1 95 178 ARG A CA 1
ATOM 1364 C C . ARG A 1 178 ? -18.484 -20.938 7.344 1 95 178 ARG A C 1
ATOM 1366 O O . ARG A 1 178 ? -17.484 -20.375 6.887 1 95 178 ARG A O 1
ATOM 1373 N N . PRO A 1 179 ? -18.844 -20.766 8.57 1 96.75 179 PRO A N 1
ATOM 1374 C CA . PRO A 1 179 ? -18.078 -19.891 9.469 1 96.75 179 PRO A CA 1
ATOM 1375 C C . PRO A 1 179 ? -16.672 -20.406 9.719 1 96.75 179 PRO A C 1
ATOM 1377 O O . PRO A 1 179 ? -16.391 -21.594 9.547 1 96.75 179 PRO A O 1
ATOM 1380 N N . ASP A 1 180 ? -15.812 -19.547 10.031 1 96.5 180 ASP A N 1
ATOM 1381 C CA . ASP A 1 180 ? -14.422 -19.828 10.383 1 96.5 180 ASP A CA 1
ATOM 1382 C C . ASP A 1 180 ? -14.141 -19.453 11.836 1 96.5 180 ASP A C 1
ATOM 1384 O O . ASP A 1 180 ? -13.648 -18.359 12.117 1 96.5 180 ASP A O 1
ATOM 1388 N N . PRO A 1 181 ? -14.273 -20.344 12.742 1 96.38 181 PRO A N 1
ATOM 1389 C CA . PRO A 1 181 ? -14.117 -20.047 14.164 1 96.38 181 PRO A CA 1
ATOM 1390 C C . PRO A 1 181 ? -12.719 -19.547 14.516 1 96.38 181 PRO A C 1
ATOM 1392 O O . PRO A 1 181 ? -12.562 -18.734 15.43 1 96.38 181 PRO A O 1
ATOM 1395 N N . GLU A 1 182 ? -11.805 -20.078 13.844 1 95.88 182 GLU A N 1
ATOM 1396 C CA . GLU A 1 182 ? -10.438 -19.641 14.117 1 95.88 182 GLU A CA 1
ATOM 1397 C C . GLU A 1 182 ? -10.258 -18.156 13.797 1 95.88 182 GLU A C 1
ATOM 1399 O O . GLU A 1 182 ? -9.664 -17.422 14.578 1 95.88 182 GLU A O 1
ATOM 1404 N N . ALA A 1 183 ? -10.719 -17.734 12.641 1 95.81 183 ALA A N 1
ATOM 1405 C CA . ALA A 1 183 ? -10.648 -16.328 12.266 1 95.81 183 ALA A CA 1
ATOM 1406 C C . ALA A 1 183 ? -11.422 -15.461 13.258 1 95.81 183 ALA A C 1
ATOM 1408 O O . ALA A 1 183 ? -11 -14.344 13.586 1 95.81 183 ALA A O 1
ATOM 1409 N N . GLU A 1 184 ? -12.578 -15.906 13.734 1 97.75 184 GLU A N 1
ATOM 1410 C CA . GLU A 1 184 ? -13.383 -15.164 14.695 1 97.75 184 GLU A CA 1
ATOM 1411 C C . GLU A 1 184 ? -12.656 -15.008 16.031 1 97.75 184 GLU A C 1
ATOM 1413 O O . GLU A 1 184 ? -12.68 -13.938 16.641 1 97.75 184 GLU A O 1
ATOM 1418 N N . ARG A 1 185 ? -11.977 -16 16.406 1 97.5 185 ARG A N 1
ATOM 1419 C CA . ARG A 1 185 ? -11.266 -15.984 17.672 1 97.5 185 ARG A CA 1
ATOM 1420 C C . ARG A 1 185 ? -10 -15.148 17.578 1 97.5 185 ARG A C 1
ATOM 1422 O O . ARG A 1 185 ? -9.727 -14.32 18.453 1 97.5 185 ARG A O 1
ATOM 1429 N N . GLU A 1 186 ? -9.281 -15.305 16.516 1 96.5 186 GLU A N 1
ATOM 1430 C CA . GLU A 1 186 ? -7.945 -14.727 16.406 1 96.5 186 GLU A CA 1
ATOM 1431 C C . GLU A 1 186 ? -7.992 -13.289 15.906 1 96.5 186 GLU A C 1
ATOM 1433 O O . GLU A 1 186 ? -7.137 -12.477 16.25 1 96.5 186 GLU A O 1
ATOM 1438 N N . LEU A 1 187 ? -9.023 -12.969 15.125 1 97.88 187 LEU A N 1
ATOM 1439 C CA . LEU A 1 187 ? -9.031 -11.68 14.453 1 97.88 187 LEU A CA 1
ATOM 1440 C C . LEU A 1 187 ? -10.281 -10.883 14.82 1 97.88 187 LEU A C 1
ATOM 1442 O O . LEU A 1 187 ? -10.477 -9.766 14.328 1 97.88 187 LEU A O 1
ATOM 1446 N N . GLY A 1 188 ? -11.117 -11.445 15.633 1 97.94 188 GLY A N 1
ATOM 1447 C CA . GLY A 1 188 ? -12.375 -10.781 15.922 1 97.94 188 GLY A CA 1
ATOM 1448 C C . GLY A 1 188 ? -13.266 -10.633 14.711 1 97.94 188 GLY A C 1
ATOM 1449 O O . GLY A 1 188 ? -14.078 -9.703 14.633 1 97.94 188 GLY A O 1
ATOM 1450 N N . ALA A 1 189 ? -13.039 -11.477 13.727 1 98.75 189 ALA A N 1
ATOM 1451 C CA . ALA A 1 189 ? -13.828 -11.422 12.5 1 98.75 189 ALA A CA 1
ATOM 1452 C C . ALA A 1 189 ? -15.273 -11.82 12.758 1 98.75 189 ALA A C 1
ATOM 1454 O O . ALA A 1 189 ? -15.539 -12.727 13.547 1 98.75 189 ALA A O 1
ATOM 1455 N N . ARG A 1 190 ? -16.234 -11.164 12.188 1 98.62 190 ARG A N 1
ATOM 1456 C CA . ARG A 1 190 ? -17.656 -11.461 12.352 1 98.62 190 ARG A CA 1
ATOM 1457 C C . ARG A 1 190 ? -18.234 -12.086 11.078 1 98.62 190 ARG A C 1
ATOM 1459 O O . ARG A 1 190 ? -18.094 -11.523 9.992 1 98.62 190 ARG A O 1
ATOM 1466 N N . TYR A 1 191 ? -18.781 -13.219 11.18 1 98.69 191 TYR A N 1
ATOM 1467 C CA . TYR A 1 191 ? -19.484 -13.891 10.094 1 98.69 191 TYR A CA 1
ATOM 1468 C C . TYR A 1 191 ? -20.844 -13.25 9.828 1 98.69 191 TYR A C 1
ATOM 1470 O O . TYR A 1 191 ? -21.688 -13.18 10.727 1 98.69 191 TYR A O 1
ATOM 1478 N N . VAL A 1 192 ? -21.047 -12.742 8.641 1 98.69 192 VAL A N 1
ATOM 1479 C CA . VAL A 1 192 ? -22.297 -12.078 8.297 1 98.69 192 VAL A CA 1
ATOM 1480 C C . VAL A 1 192 ? -22.766 -12.516 6.914 1 98.69 192 VAL A C 1
ATOM 1482 O O . VAL A 1 192 ? -22.016 -13.195 6.195 1 98.69 192 VAL A O 1
ATOM 1485 N N . SER A 1 193 ? -23.984 -12.203 6.516 1 98.56 193 SER A N 1
ATOM 1486 C CA . SER A 1 193 ? -24.453 -12.469 5.164 1 98.56 193 SER A CA 1
ATOM 1487 C C . SER A 1 193 ? -23.719 -11.609 4.141 1 98.56 193 SER A C 1
ATOM 1489 O O . SER A 1 193 ? -23.125 -10.586 4.492 1 98.56 193 SER A O 1
ATOM 1491 N N . LYS A 1 194 ? -23.719 -12.039 2.943 1 98.25 194 LYS A N 1
ATOM 1492 C CA . LYS A 1 194 ? -23.109 -11.258 1.876 1 98.25 194 LYS A CA 1
ATOM 1493 C C . LYS A 1 194 ? -23.703 -9.859 1.804 1 98.25 194 LYS A C 1
ATOM 1495 O O . LYS A 1 194 ? -22.984 -8.867 1.688 1 98.25 194 LYS A O 1
ATOM 1500 N N . GLU A 1 195 ? -25.016 -9.742 1.905 1 98.56 195 GLU A N 1
ATOM 1501 C CA . GLU A 1 195 ? -25.734 -8.469 1.825 1 98.56 195 GLU A CA 1
ATOM 1502 C C . GLU A 1 195 ? -25.328 -7.539 2.965 1 98.56 195 GLU A C 1
ATOM 1504 O O . GLU A 1 195 ? -25.078 -6.352 2.748 1 98.56 195 GLU A O 1
ATOM 1509 N N . ASP A 1 196 ? -25.25 -8.109 4.137 1 98.81 196 ASP A N 1
ATOM 1510 C CA . ASP A 1 196 ? -24.859 -7.32 5.301 1 98.81 196 ASP A CA 1
ATOM 1511 C C . ASP A 1 196 ? -23.422 -6.82 5.16 1 98.81 196 ASP A C 1
ATOM 1513 O O . ASP A 1 196 ? -23.109 -5.68 5.523 1 98.81 196 ASP A O 1
ATOM 1517 N N . LEU A 1 197 ? -22.578 -7.652 4.68 1 98.88 197 LEU A N 1
ATOM 1518 C CA . LEU A 1 197 ? -21.188 -7.281 4.469 1 98.88 197 LEU A CA 1
ATOM 1519 C C . LEU A 1 197 ? -21.078 -6.113 3.492 1 98.88 197 LEU A C 1
ATOM 1521 O O . LEU A 1 197 ? -20.406 -5.125 3.775 1 98.88 197 LEU A O 1
ATOM 1525 N N . LEU A 1 198 ? -21.766 -6.238 2.377 1 98.88 198 LEU A N 1
ATOM 1526 C CA . LEU A 1 198 ? -21.719 -5.215 1.338 1 98.88 198 LEU A CA 1
ATOM 1527 C C . LEU A 1 198 ? -22.25 -3.883 1.859 1 98.88 198 LEU A C 1
ATOM 1529 O O . LEU A 1 198 ? -21.688 -2.824 1.551 1 98.88 198 LEU A O 1
ATOM 1533 N N . ALA A 1 199 ? -23.219 -3.887 2.729 1 98.81 199 ALA A N 1
ATOM 1534 C CA . ALA A 1 199 ? -23.875 -2.684 3.234 1 98.81 199 ALA A CA 1
ATOM 1535 C C . ALA A 1 199 ? -23.016 -1.986 4.281 1 98.81 199 ALA A C 1
ATOM 1537 O O . ALA A 1 199 ? -23.125 -0.775 4.484 1 98.81 199 ALA A O 1
ATOM 1538 N N . GLN A 1 200 ? -22.094 -2.734 4.879 1 98.81 200 GLN A N 1
ATOM 1539 C CA . GLN A 1 200 ? -21.438 -2.197 6.062 1 98.81 200 GLN A CA 1
ATOM 1540 C C . GLN A 1 200 ? -19.953 -1.923 5.797 1 98.81 200 GLN A C 1
ATOM 1542 O O . GLN A 1 200 ? -19.344 -1.082 6.457 1 98.81 200 GLN A O 1
ATOM 1547 N N . ALA A 1 201 ? -19.359 -2.604 4.891 1 98.94 201 ALA A N 1
ATOM 1548 C CA . ALA A 1 201 ? -17.906 -2.568 4.703 1 98.94 201 ALA A CA 1
ATOM 1549 C C . ALA A 1 201 ? -17.484 -1.281 4.004 1 98.94 201 ALA A C 1
ATOM 1551 O O . ALA A 1 201 ? -18.203 -0.768 3.139 1 98.94 201 ALA A O 1
ATOM 1552 N N . ASP A 1 202 ? -16.344 -0.748 4.383 1 98.94 202 ASP A N 1
ATOM 1553 C CA . ASP A 1 202 ? -15.703 0.36 3.684 1 98.94 202 ASP A CA 1
ATOM 1554 C C . ASP A 1 202 ? -14.852 -0.145 2.523 1 98.94 202 ASP A C 1
ATOM 1556 O O . ASP A 1 202 ? -14.68 0.551 1.521 1 98.94 202 ASP A O 1
ATOM 1560 N N . PHE A 1 203 ? -14.273 -1.305 2.699 1 98.94 203 PHE A N 1
ATOM 1561 C CA . PHE A 1 203 ? -13.547 -2.049 1.679 1 98.94 203 PHE A CA 1
ATOM 1562 C C . PHE A 1 203 ? -14.133 -3.443 1.499 1 98.94 203 PHE A C 1
ATOM 1564 O O . PHE A 1 203 ? -14.336 -4.168 2.475 1 98.94 203 PHE A O 1
ATOM 1571 N N . VAL A 1 204 ? -14.453 -3.803 0.299 1 98.94 204 VAL A N 1
ATOM 1572 C CA . VAL A 1 204 ? -14.914 -5.148 -0.029 1 98.94 204 VAL A CA 1
ATOM 1573 C C . VAL A 1 204 ? -13.859 -5.871 -0.854 1 98.94 204 VAL A C 1
ATOM 1575 O O . VAL A 1 204 ? -13.508 -5.43 -1.951 1 98.94 204 VAL A O 1
ATOM 1578 N N . CYS A 1 205 ? -13.359 -6.906 -0.338 1 98.88 205 CYS A N 1
ATOM 1579 C CA . CYS A 1 205 ? -12.297 -7.672 -0.971 1 98.88 205 CYS A CA 1
ATOM 1580 C C . CYS A 1 205 ? -12.766 -9.078 -1.319 1 98.88 205 CYS A C 1
ATOM 1582 O O . CYS A 1 205 ? -13.234 -9.812 -0.45 1 98.88 205 CYS A O 1
ATOM 1584 N N . VAL A 1 206 ? -12.586 -9.438 -2.555 1 98.5 206 VAL A N 1
ATOM 1585 C CA . VAL A 1 206 ? -13.031 -10.742 -3.045 1 98.5 206 VAL A CA 1
ATOM 1586 C C . VAL A 1 206 ? -11.844 -11.695 -3.115 1 98.5 206 VAL A C 1
ATOM 1588 O O . VAL A 1 206 ? -10.82 -11.391 -3.736 1 98.5 206 VAL A O 1
ATOM 1591 N N . MET A 1 207 ? -11.938 -12.836 -2.48 1 96.56 207 MET A N 1
ATOM 1592 C CA . MET A 1 207 ? -10.93 -13.891 -2.479 1 96.56 207 MET A CA 1
ATOM 1593 C C . MET A 1 207 ? -11.578 -15.266 -2.637 1 96.56 207 MET A C 1
ATOM 1595 O O . MET A 1 207 ? -11.547 -16.078 -1.716 1 96.56 207 MET A O 1
ATOM 1599 N N . LEU A 1 208 ? -12.148 -15.508 -3.822 1 95.25 208 LEU A N 1
ATOM 1600 C CA . LEU A 1 208 ? -12.867 -16.75 -4.105 1 95.25 208 LEU A CA 1
ATOM 1601 C C . LEU A 1 208 ? -12.297 -17.438 -5.336 1 95.25 208 LEU A C 1
ATOM 1603 O O . LEU A 1 208 ? -11.789 -16.781 -6.246 1 95.25 208 LEU A O 1
ATOM 1607 N N . PRO A 1 209 ? -12.398 -18.766 -5.387 1 92 209 PRO A N 1
ATOM 1608 C CA . PRO A 1 209 ? -12.133 -19.453 -6.656 1 92 209 PRO A CA 1
ATOM 1609 C C . PRO A 1 209 ? -13.234 -19.203 -7.691 1 92 209 PRO A C 1
ATOM 1611 O O . PRO A 1 209 ? -14.359 -18.859 -7.332 1 92 209 PRO A O 1
ATOM 1614 N N . LEU A 1 210 ? -12.891 -19.297 -8.914 1 93.81 210 LEU A N 1
ATOM 1615 C CA . LEU A 1 210 ? -13.891 -19.219 -9.969 1 93.81 210 LEU A CA 1
ATOM 1616 C C . LEU A 1 210 ? -14.578 -20.562 -10.172 1 93.81 210 LEU A C 1
ATOM 1618 O O . LEU A 1 210 ? -13.922 -21.562 -10.453 1 93.81 210 LEU A O 1
ATOM 1622 N N . THR A 1 211 ? -15.789 -20.688 -9.906 1 91.62 211 THR A N 1
ATOM 1623 C CA . THR A 1 211 ? -16.688 -21.812 -10.117 1 91.62 211 THR A CA 1
ATOM 1624 C C . THR A 1 211 ? -17.984 -21.359 -10.773 1 91.62 211 THR A C 1
ATOM 1626 O O . THR A 1 211 ? -18.25 -20.172 -10.898 1 91.62 211 THR A O 1
ATOM 1629 N N . PRO A 1 212 ? -18.766 -22.297 -11.211 1 92.25 212 PRO A N 1
ATOM 1630 C CA . PRO A 1 212 ? -20.062 -21.891 -11.742 1 92.25 212 PRO A CA 1
ATOM 1631 C C . PRO A 1 212 ? -20.891 -21.094 -10.742 1 92.25 212 PRO A C 1
ATOM 1633 O O . PRO A 1 212 ? -21.672 -20.219 -11.141 1 92.25 212 PRO A O 1
ATOM 1636 N N . GLN A 1 213 ? -20.672 -21.281 -9.469 1 93.75 213 GLN A N 1
ATOM 1637 C CA . GLN A 1 213 ? -21.438 -20.609 -8.414 1 93.75 213 GLN A CA 1
ATOM 1638 C C . GLN A 1 213 ? -20.891 -19.219 -8.148 1 93.75 213 GLN A C 1
ATOM 1640 O O . GLN A 1 213 ? -21.609 -18.359 -7.633 1 93.75 213 GLN A O 1
ATOM 1645 N N . THR A 1 214 ? -19.641 -18.969 -8.5 1 96.12 214 THR A N 1
ATOM 1646 C CA . THR A 1 214 ? -19.047 -17.688 -8.156 1 96.12 214 THR A CA 1
ATOM 1647 C C . THR A 1 214 ? -18.922 -16.797 -9.391 1 96.12 214 THR A C 1
ATOM 1649 O O . THR A 1 214 ? -18.641 -15.602 -9.273 1 96.12 214 THR A O 1
ATOM 1652 N N . GLU A 1 215 ? -19.141 -17.375 -10.539 1 96.81 215 GLU 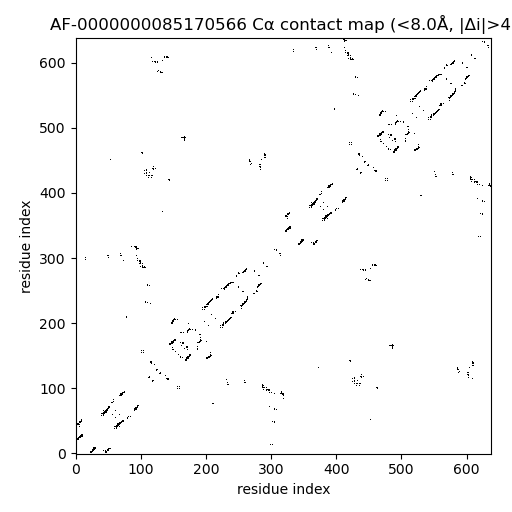A N 1
ATOM 1653 C CA . GLU A 1 215 ? -19.047 -16.594 -11.766 1 96.81 215 GLU A CA 1
ATOM 1654 C C . GLU A 1 215 ? -20.078 -15.469 -11.773 1 96.81 215 GLU A C 1
ATOM 1656 O O . GLU A 1 215 ? -21.266 -15.703 -11.531 1 96.81 215 GLU A O 1
ATOM 1661 N N . ARG A 1 216 ? -19.656 -14.219 -11.945 1 97.38 216 ARG A N 1
ATOM 1662 C CA . ARG A 1 216 ? -20.469 -13.016 -12.016 1 97.38 216 ARG A CA 1
ATOM 1663 C C . ARG A 1 216 ? -21.297 -12.836 -10.75 1 97.38 216 ARG A C 1
ATOM 1665 O O . ARG A 1 216 ? -22.438 -12.383 -10.805 1 97.38 216 ARG A O 1
ATOM 1672 N N . MET A 1 217 ? -20.719 -13.305 -9.688 1 97.44 217 MET A N 1
ATOM 1673 C CA . MET A 1 217 ? -21.344 -13.156 -8.375 1 97.44 217 MET A CA 1
ATOM 1674 C C . MET A 1 217 ? -21.531 -11.68 -8.023 1 97.44 217 MET A C 1
ATOM 1676 O O . MET A 1 217 ? -22.438 -11.328 -7.277 1 97.44 217 MET A O 1
ATOM 1680 N N . PHE A 1 218 ? -20.703 -10.82 -8.523 1 98.56 218 PHE A N 1
ATOM 1681 C CA . PHE A 1 218 ? -20.797 -9.383 -8.305 1 98.56 218 PHE A CA 1
ATOM 1682 C C . PHE A 1 218 ? -21.312 -8.68 -9.555 1 98.56 218 PHE A C 1
ATOM 1684 O O . PHE A 1 218 ? -20.594 -8.578 -10.555 1 98.56 218 PHE A O 1
ATOM 1691 N N . GLY A 1 219 ? -22.484 -8.289 -9.516 1 98.44 219 GLY A N 1
ATOM 1692 C CA . GLY A 1 219 ? -23.094 -7.492 -10.555 1 98.44 219 GLY A CA 1
ATOM 1693 C C . GLY A 1 219 ? -23.703 -6.203 -10.031 1 98.44 219 GLY A C 1
ATOM 1694 O O . GLY A 1 219 ? -23.312 -5.703 -8.977 1 98.44 219 GLY A O 1
ATOM 1695 N N . ALA A 1 220 ? -24.609 -5.598 -10.805 1 98.56 220 ALA A N 1
ATOM 1696 C CA . ALA A 1 220 ? -25.219 -4.312 -10.492 1 98.56 220 ALA A CA 1
ATOM 1697 C C . ALA A 1 220 ? -25.906 -4.352 -9.125 1 98.56 220 ALA A C 1
ATOM 1699 O O . ALA A 1 220 ? -25.75 -3.432 -8.32 1 98.56 220 ALA A O 1
ATOM 1700 N N . PRO A 1 221 ? -26.609 -5.449 -8.789 1 98.69 221 PRO A N 1
ATOM 1701 C CA . PRO A 1 221 ? -27.281 -5.465 -7.488 1 98.69 221 PRO A CA 1
ATOM 1702 C C . PRO A 1 221 ? -26.297 -5.426 -6.32 1 98.69 221 PRO A C 1
ATOM 1704 O O . PRO A 1 221 ? -26.547 -4.75 -5.32 1 98.69 221 PRO A O 1
ATOM 1707 N N . GLU A 1 222 ? -25.25 -6.188 -6.398 1 98.81 222 GLU A N 1
ATOM 1708 C CA . GLU A 1 222 ? -24.266 -6.207 -5.336 1 98.81 222 GLU A CA 1
ATOM 1709 C C . GLU A 1 222 ? -23.609 -4.836 -5.16 1 98.81 222 GLU A C 1
ATOM 1711 O O . GLU A 1 222 ? -23.453 -4.359 -4.035 1 98.81 222 GLU A O 1
ATOM 1716 N N . PHE A 1 223 ? -23.219 -4.176 -6.246 1 98.81 223 PHE A N 1
ATOM 1717 C CA . PHE A 1 223 ? -22.594 -2.861 -6.168 1 98.81 223 PHE A CA 1
ATOM 1718 C C . PHE A 1 223 ? -23.562 -1.83 -5.602 1 98.81 223 PHE A C 1
ATOM 1720 O O . PHE A 1 223 ? -23.141 -0.906 -4.898 1 98.81 223 PHE A O 1
ATOM 1727 N N . ALA A 1 224 ? -24.844 -2.025 -5.887 1 98.75 224 ALA A N 1
ATOM 1728 C CA . ALA A 1 224 ? -25.859 -1.103 -5.387 1 98.75 224 ALA A CA 1
ATOM 1729 C C . ALA A 1 224 ? -26 -1.222 -3.873 1 98.75 224 ALA A C 1
ATOM 1731 O O . ALA A 1 224 ? -26.453 -0.283 -3.213 1 98.75 224 ALA A O 1
ATOM 1732 N N . LEU A 1 225 ? -25.641 -2.346 -3.316 1 98.81 225 LEU A N 1
ATOM 1733 C CA . LEU A 1 225 ? -25.75 -2.574 -1.88 1 98.81 225 LEU A CA 1
ATOM 1734 C C . LEU A 1 225 ? -24.562 -1.952 -1.138 1 98.81 225 LEU A C 1
ATOM 1736 O O . LEU A 1 225 ? -24.625 -1.75 0.077 1 98.81 225 LEU A O 1
ATOM 1740 N N . MET A 1 226 ? -23.469 -1.702 -1.812 1 98.88 226 MET A N 1
ATOM 1741 C CA . MET A 1 226 ? -22.281 -1.161 -1.178 1 98.88 226 MET A CA 1
ATOM 1742 C C . MET A 1 226 ? -22.469 0.311 -0.828 1 98.88 226 MET A C 1
ATOM 1744 O O . MET A 1 226 ? -23.25 1.009 -1.464 1 98.88 226 MET A O 1
ATOM 1748 N N . LYS A 1 227 ? -21.688 0.798 0.205 1 98.56 227 LYS A N 1
ATOM 1749 C CA . LYS A 1 227 ? -21.656 2.229 0.495 1 98.56 227 LYS A CA 1
ATOM 1750 C C . LYS A 1 227 ? -21.109 3.014 -0.696 1 98.56 227 LYS A C 1
ATOM 1752 O O . LYS A 1 227 ? -20.188 2.562 -1.377 1 98.56 227 LYS A O 1
ATOM 1757 N N . ARG A 1 228 ? -21.609 4.156 -0.92 1 98.38 228 ARG A N 1
ATOM 1758 C CA . ARG A 1 228 ? -21.078 5.039 -1.954 1 98.38 228 ARG A CA 1
ATOM 1759 C C . ARG A 1 228 ? -19.609 5.336 -1.716 1 98.38 228 ARG A C 1
ATOM 1761 O O . ARG A 1 228 ? -18.844 5.551 -2.666 1 98.38 228 ARG A O 1
ATOM 1768 N N . SER A 1 229 ? -19.156 5.262 -0.469 1 98.38 229 SER A N 1
ATOM 1769 C CA . SER A 1 229 ? -17.781 5.562 -0.091 1 98.38 229 SER A CA 1
ATOM 1770 C C . SER A 1 229 ? -16.891 4.32 -0.185 1 98.38 229 SER A C 1
ATOM 1772 O O . SER A 1 229 ? -15.68 4.395 0.036 1 98.38 229 SER A O 1
ATOM 1774 N N . ALA A 1 230 ? -17.422 3.172 -0.541 1 98.81 230 ALA A N 1
ATOM 1775 C CA . ALA A 1 230 ? -16.688 1.907 -0.457 1 98.81 230 ALA A CA 1
ATOM 1776 C C . ALA A 1 230 ? -15.758 1.731 -1.65 1 98.81 230 ALA A C 1
ATOM 1778 O O . ALA A 1 230 ? -16.016 2.275 -2.729 1 98.81 230 ALA A O 1
ATOM 1779 N N . ILE A 1 231 ? -14.734 1.019 -1.443 1 98.94 231 ILE A N 1
ATOM 1780 C CA . ILE A 1 231 ? -13.773 0.638 -2.471 1 98.94 231 ILE A CA 1
ATOM 1781 C C . ILE A 1 231 ? -13.797 -0.876 -2.666 1 98.94 231 ILE A C 1
ATOM 1783 O O . ILE A 1 231 ? -13.773 -1.634 -1.693 1 98.94 231 ILE A O 1
ATOM 1787 N N . PHE A 1 232 ? -13.914 -1.289 -3.91 1 98.94 232 PHE A N 1
ATOM 1788 C CA . PHE A 1 232 ? -13.969 -2.699 -4.281 1 98.94 232 PHE A CA 1
ATOM 1789 C C . PHE A 1 232 ? -12.586 -3.207 -4.68 1 98.94 232 PHE A C 1
ATOM 1791 O O . PHE A 1 232 ? -11.922 -2.604 -5.52 1 98.94 232 PHE A O 1
ATOM 1798 N N . ILE A 1 233 ? -12.133 -4.324 -4.066 1 98.94 233 ILE A N 1
ATOM 1799 C CA . ILE A 1 233 ? -10.82 -4.91 -4.316 1 98.94 233 ILE A CA 1
ATOM 1800 C C . ILE A 1 233 ? -10.984 -6.324 -4.867 1 98.94 233 ILE A C 1
ATOM 1802 O O . ILE A 1 233 ? -11.672 -7.156 -4.266 1 98.94 233 ILE A O 1
ATOM 1806 N N . ASN A 1 234 ? -10.328 -6.609 -6 1 98.81 234 ASN A N 1
ATOM 1807 C CA . ASN A 1 234 ? -10.352 -7.965 -6.539 1 98.81 234 ASN A CA 1
ATOM 1808 C C . ASN A 1 234 ? -8.969 -8.391 -7.035 1 98.81 234 ASN A C 1
ATOM 1810 O O . ASN A 1 234 ? -8.43 -7.789 -7.961 1 98.81 234 ASN A O 1
ATOM 1814 N N . ALA A 1 235 ? -8.422 -9.344 -6.406 1 97.38 235 ALA A N 1
ATOM 1815 C CA . ALA A 1 235 ? -7.16 -9.953 -6.816 1 97.38 235 ALA A CA 1
ATOM 1816 C C . ALA A 1 235 ? -7.293 -11.477 -6.914 1 97.38 235 ALA A C 1
ATOM 1818 O O . ALA A 1 235 ? -6.305 -12.195 -6.781 1 97.38 235 ALA A O 1
ATOM 1819 N N . SER A 1 236 ? -8.469 -11.961 -7.023 1 95.69 236 SER A N 1
ATOM 1820 C CA . SER A 1 236 ? -8.734 -13.398 -7.129 1 95.69 236 SER A CA 1
ATOM 1821 C C . SER A 1 236 ? -8.922 -13.82 -8.578 1 95.69 236 SER A C 1
ATOM 1823 O O . SER A 1 236 ? -7.938 -13.992 -9.312 1 95.69 236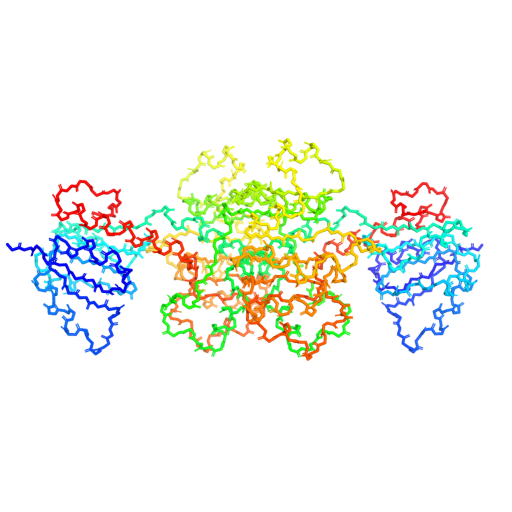 SER A O 1
ATOM 1825 N N . ARG A 1 237 ? -10.234 -13.82 -9.117 1 96.69 237 ARG A N 1
ATOM 1826 C CA . ARG A 1 237 ? -10.539 -14.109 -10.516 1 96.69 237 ARG A CA 1
ATOM 1827 C C . ARG A 1 237 ? -11.461 -13.055 -11.102 1 96.69 237 ARG A C 1
ATOM 1829 O O . ARG A 1 237 ? -12.477 -12.703 -10.5 1 96.69 237 ARG A O 1
ATOM 1836 N N . GLY A 1 238 ? -11.117 -12.562 -12.289 1 97.56 238 GLY A N 1
ATOM 1837 C CA . GLY A 1 238 ? -11.844 -11.461 -12.898 1 97.56 238 GLY A CA 1
ATOM 1838 C C . GLY A 1 238 ? -13.289 -11.789 -13.195 1 97.56 238 GLY A C 1
ATOM 1839 O O . GLY A 1 238 ? -14.172 -10.945 -13.031 1 97.56 238 GLY A O 1
ATOM 1840 N N . ARG A 1 239 ? -13.555 -13.07 -13.508 1 97.06 239 ARG A N 1
ATOM 1841 C CA . ARG A 1 239 ? -14.875 -13.461 -14 1 97.06 239 ARG A CA 1
ATOM 1842 C C . ARG A 1 239 ? -15.859 -13.625 -12.852 1 97.06 239 ARG A C 1
ATOM 1844 O O . ARG A 1 239 ? -17.047 -13.859 -13.07 1 97.06 239 ARG A O 1
ATOM 1851 N N . ILE A 1 240 ? -15.43 -13.461 -11.695 1 98.19 240 ILE A N 1
ATOM 1852 C CA . ILE A 1 240 ? -16.328 -13.422 -10.547 1 98.19 240 ILE A CA 1
ATOM 1853 C C . ILE A 1 240 ? -17.172 -12.141 -10.586 1 98.19 240 ILE A C 1
ATOM 1855 O O . ILE A 1 240 ? -18.25 -12.086 -10.016 1 98.19 240 ILE A O 1
ATOM 1859 N N . VAL A 1 241 ? -16.688 -11.172 -11.328 1 98.62 241 VAL A N 1
ATOM 1860 C CA . VAL A 1 241 ? -17.297 -9.844 -11.406 1 98.62 241 VAL A CA 1
ATOM 1861 C C . VAL A 1 241 ? -17.875 -9.625 -12.805 1 98.62 241 VAL A C 1
ATOM 1863 O O . VAL A 1 241 ? -17.219 -9.938 -13.805 1 98.62 241 VAL A O 1
ATOM 1866 N N . ASP A 1 242 ? -19.109 -9.219 -12.875 1 98.62 242 ASP A N 1
ATOM 1867 C CA . ASP A 1 242 ? -19.594 -8.594 -14.102 1 98.62 242 ASP A CA 1
ATOM 1868 C C . ASP A 1 242 ? -18.906 -7.254 -14.344 1 98.62 242 ASP A C 1
ATOM 1870 O O . ASP A 1 242 ? -19.281 -6.238 -13.758 1 98.62 242 ASP A O 1
ATOM 1874 N N . GLU A 1 243 ? -17.938 -7.309 -15.203 1 98.44 243 GLU A N 1
ATOM 1875 C CA . GLU A 1 243 ? -17.047 -6.164 -15.359 1 98.44 243 GLU A CA 1
ATOM 1876 C C . GLU A 1 243 ? -17.797 -4.945 -15.883 1 98.44 243 GLU A C 1
ATOM 1878 O O . GLU A 1 243 ? -17.469 -3.811 -15.516 1 98.44 243 GLU A O 1
ATOM 1883 N N . ALA A 1 244 ? -18.734 -5.164 -16.766 1 98.5 244 ALA A N 1
ATOM 1884 C CA . ALA A 1 244 ? -19.547 -4.059 -17.266 1 98.5 244 ALA A CA 1
ATOM 1885 C C . ALA A 1 244 ? -20.297 -3.379 -16.125 1 98.5 244 ALA A C 1
ATOM 1887 O O . ALA A 1 244 ? -20.406 -2.15 -16.094 1 98.5 244 ALA A O 1
ATOM 1888 N N . ALA A 1 245 ? -20.812 -4.148 -15.219 1 98.81 245 ALA A N 1
ATOM 1889 C CA . ALA A 1 245 ? -21.5 -3.605 -14.055 1 98.81 245 ALA A CA 1
ATOM 1890 C C . ALA A 1 245 ? -20.547 -2.828 -13.164 1 98.81 245 ALA A C 1
ATOM 1892 O O . ALA A 1 245 ? -20.891 -1.779 -12.617 1 98.81 245 ALA A O 1
ATOM 1893 N N . LEU A 1 246 ? -19.391 -3.354 -12.992 1 98.81 246 LEU A N 1
ATOM 1894 C CA . LEU A 1 246 ? -18.375 -2.662 -12.211 1 98.81 246 LEU A CA 1
ATOM 1895 C C . LEU A 1 246 ? -18.031 -1.311 -12.828 1 98.81 246 LEU A C 1
ATOM 1897 O O . LEU A 1 246 ? -17.969 -0.3 -12.125 1 98.81 246 LEU A O 1
ATOM 1901 N N . ILE A 1 247 ? -17.781 -1.303 -14.133 1 98.81 247 ILE A N 1
ATOM 1902 C CA . ILE A 1 247 ? -17.453 -0.08 -14.852 1 98.81 247 ILE A CA 1
ATOM 1903 C C . ILE A 1 247 ? -18.562 0.95 -14.656 1 98.81 247 ILE A C 1
ATOM 1905 O O . ILE A 1 247 ? -18.297 2.111 -14.344 1 98.81 247 ILE A O 1
ATOM 1909 N N . ALA A 1 248 ? -19.781 0.495 -14.789 1 98.81 248 ALA A N 1
ATOM 1910 C CA . ALA A 1 248 ? -20.922 1.39 -14.594 1 98.81 248 ALA A CA 1
ATOM 1911 C C . ALA A 1 248 ? -20.953 1.944 -13.172 1 98.81 248 ALA A C 1
ATOM 1913 O O . ALA A 1 248 ? -21.156 3.143 -12.969 1 98.81 248 ALA A O 1
ATOM 1914 N N . ALA A 1 249 ? -20.75 1.103 -12.188 1 98.88 249 ALA A N 1
ATOM 1915 C CA . ALA A 1 249 ? -20.75 1.505 -10.781 1 98.88 249 ALA A CA 1
ATOM 1916 C C . ALA A 1 249 ? -19.688 2.551 -10.5 1 98.88 249 ALA A C 1
ATOM 1918 O O . ALA A 1 249 ? -19.906 3.48 -9.719 1 98.88 249 ALA A O 1
ATOM 1919 N N . LEU A 1 250 ? -18.547 2.428 -11.117 1 98.81 250 LEU A N 1
ATOM 1920 C CA . LEU A 1 250 ? -17.422 3.342 -10.93 1 98.81 250 LEU A CA 1
ATOM 1921 C C . LEU A 1 250 ? -17.688 4.672 -11.633 1 98.81 250 LEU A C 1
ATOM 1923 O O . LEU A 1 250 ? -17.406 5.734 -11.078 1 98.81 250 LEU A O 1
ATOM 1927 N N . GLN A 1 251 ? -18.188 4.629 -12.844 1 98.56 251 GLN A N 1
ATOM 1928 C CA . GLN A 1 251 ? -18.469 5.832 -13.617 1 98.56 251 GLN A CA 1
ATOM 1929 C C . GLN A 1 251 ? -19.594 6.648 -12.969 1 98.56 251 GLN A C 1
ATOM 1931 O O . GLN A 1 251 ? -19.516 7.875 -12.914 1 98.56 251 GLN A O 1
ATOM 1936 N N . ASP A 1 252 ? -20.594 5.906 -12.422 1 98.31 252 ASP A N 1
ATOM 1937 C CA . ASP A 1 252 ? -21.75 6.555 -11.828 1 98.31 252 ASP A CA 1
ATOM 1938 C C . ASP A 1 252 ? -21.5 6.914 -10.359 1 98.31 252 ASP A C 1
ATOM 1940 O O . ASP A 1 252 ? -22.359 7.496 -9.703 1 98.31 252 ASP A O 1
ATOM 1944 N N . LYS A 1 253 ? -20.375 6.496 -9.867 1 98 253 LYS A N 1
ATOM 1945 C CA . LYS A 1 253 ? -19.984 6.766 -8.484 1 98 253 LYS A CA 1
ATOM 1946 C C . LYS A 1 253 ? -20.938 6.105 -7.496 1 98 253 LYS A C 1
ATOM 1948 O O . LYS A 1 253 ? -21.25 6.684 -6.457 1 98 253 LYS A O 1
ATOM 1953 N N . THR A 1 254 ? -21.469 4.957 -8.008 1 98.56 254 THR A N 1
ATOM 1954 C CA . THR A 1 254 ? -22.188 4.094 -7.07 1 98.56 254 THR A CA 1
ATOM 1955 C C . THR A 1 254 ? -21.25 3.613 -5.957 1 98.56 254 THR A C 1
ATOM 1957 O O . THR A 1 254 ? -21.688 3.432 -4.816 1 98.56 254 THR A O 1
ATOM 1960 N N . ILE A 1 255 ? -20.031 3.355 -6.25 1 98.81 255 ILE A N 1
ATOM 1961 C CA . ILE A 1 255 ? -18.953 3.1 -5.297 1 98.81 255 ILE A CA 1
ATOM 1962 C C . ILE A 1 255 ? -17.812 4.086 -5.531 1 98.81 255 ILE A C 1
ATOM 1964 O O . ILE A 1 255 ? -17.75 4.738 -6.574 1 98.81 255 ILE A O 1
ATOM 1968 N N . HIS A 1 256 ? -16.922 4.18 -4.598 1 98.56 256 HIS A N 1
ATOM 1969 C CA . HIS A 1 256 ? -15.906 5.223 -4.582 1 98.56 256 HIS A CA 1
ATOM 1970 C C . HIS A 1 256 ? -14.758 4.883 -5.531 1 98.56 256 HIS A C 1
ATOM 1972 O O . HIS A 1 256 ? -14.195 5.777 -6.164 1 98.56 256 HIS A O 1
ATOM 1978 N N . GLY A 1 257 ? -14.406 3.627 -5.602 1 98.75 257 GLY A N 1
ATOM 1979 C CA . GLY A 1 257 ? -13.273 3.219 -6.418 1 98.75 257 GLY A CA 1
ATOM 1980 C C . GLY A 1 257 ? -13.047 1.718 -6.414 1 98.75 257 GLY A C 1
ATOM 1981 O O . GLY A 1 257 ? -13.844 0.966 -5.848 1 98.75 257 GLY A O 1
ATOM 1982 N N . ALA A 1 258 ? -11.938 1.325 -7.066 1 98.94 258 ALA A N 1
ATOM 1983 C CA . ALA A 1 258 ? -11.609 -0.096 -7.109 1 98.94 258 ALA A CA 1
ATOM 1984 C C . ALA A 1 258 ? -10.102 -0.303 -7.262 1 98.94 258 ALA A C 1
ATOM 1986 O O . ALA A 1 258 ? -9.414 0.523 -7.863 1 98.94 258 ALA A O 1
ATOM 1987 N N . GLY A 1 259 ? -9.578 -1.283 -6.66 1 98.88 259 GLY A N 1
ATOM 1988 C CA . GLY A 1 259 ? -8.258 -1.855 -6.898 1 98.88 259 GLY A CA 1
ATOM 1989 C C . GLY A 1 259 ? -8.312 -3.254 -7.484 1 98.88 259 GLY A C 1
ATOM 1990 O O . GLY A 1 259 ? -8.859 -4.172 -6.867 1 98.88 259 GLY A O 1
ATOM 1991 N N . LEU A 1 260 ? -7.711 -3.416 -8.664 1 98.88 260 LEU A N 1
ATOM 1992 C CA . LEU A 1 260 ? -7.895 -4.648 -9.43 1 98.88 260 LEU A CA 1
ATOM 1993 C C . LEU A 1 260 ? -6.551 -5.211 -9.875 1 98.88 260 LEU A C 1
ATOM 1995 O O . LEU A 1 260 ? -5.707 -4.48 -10.398 1 98.88 260 LEU A O 1
ATOM 1999 N N . ASP A 1 261 ? -6.387 -6.512 -9.695 1 98.75 261 ASP A N 1
ATOM 2000 C CA . ASP A 1 261 ? -5.223 -7.223 -10.219 1 98.75 261 ASP A CA 1
ATOM 2001 C C . ASP A 1 261 ? -5.637 -8.281 -11.234 1 98.75 261 ASP A C 1
ATOM 2003 O O . ASP A 1 261 ? -4.785 -8.984 -11.789 1 98.75 261 ASP A O 1
ATOM 2007 N N . VAL A 1 262 ? -6.973 -8.453 -11.414 1 98.12 262 VAL A N 1
ATOM 2008 C CA . VAL A 1 262 ? -7.512 -9.445 -12.336 1 98.12 262 VAL A CA 1
ATOM 2009 C C . VAL A 1 262 ? -8.695 -8.859 -13.102 1 98.12 262 VAL A C 1
ATOM 2011 O O . VAL A 1 262 ? -9.32 -7.898 -12.641 1 98.12 262 VAL A O 1
ATOM 2014 N N . PHE A 1 263 ? -9 -9.461 -14.211 1 97.88 263 PHE A N 1
ATOM 2015 C CA . PHE A 1 263 ? -10 -8.914 -15.125 1 97.88 263 PHE A CA 1
ATOM 2016 C C . PHE A 1 263 ? -10.719 -10.039 -15.867 1 97.88 263 PHE A C 1
ATOM 2018 O O . PHE A 1 263 ? -10.234 -11.164 -15.914 1 97.88 263 PHE A O 1
ATOM 2025 N N . GLU A 1 264 ? -11.828 -9.703 -16.422 1 97.06 264 GLU A N 1
ATOM 2026 C CA . GLU A 1 264 ? -12.578 -10.68 -17.203 1 97.06 264 GLU A CA 1
ATOM 2027 C C . GLU A 1 264 ? -11.758 -11.211 -18.375 1 97.06 264 GLU A C 1
ATOM 2029 O O . GLU A 1 264 ? -11.82 -12.398 -18.703 1 97.06 264 GLU A O 1
ATOM 2034 N N . VAL A 1 265 ? -11.109 -10.297 -18.984 1 95.56 265 VAL A N 1
ATOM 2035 C CA . VAL A 1 265 ? -10.203 -10.633 -20.078 1 95.56 265 VAL A CA 1
ATOM 2036 C C . VAL A 1 265 ? -8.789 -10.156 -19.75 1 95.56 265 VAL A C 1
ATOM 2038 O O . VAL A 1 265 ? -8.586 -9 -19.391 1 95.56 265 VAL A O 1
ATOM 2041 N N . GLU A 1 266 ? -7.855 -11.055 -19.812 1 94.44 266 GLU A N 1
ATOM 2042 C CA . GLU A 1 266 ? -6.453 -10.727 -19.562 1 94.44 266 GLU A CA 1
ATOM 2043 C C . GLU A 1 266 ? -5.574 -11.125 -20.75 1 94.44 266 GLU A C 1
ATOM 2045 O O . GLU A 1 266 ? -5.715 -12.219 -21.297 1 94.44 266 GLU A O 1
ATOM 2050 N N . PRO A 1 267 ? -4.793 -10.328 -21.156 1 95.75 267 PRO A N 1
ATOM 2051 C CA . PRO A 1 267 ? -4.516 -8.969 -20.703 1 95.75 267 PRO A CA 1
ATOM 2052 C C . PRO A 1 267 ? -5.695 -8.016 -20.922 1 95.75 267 PRO A C 1
ATOM 2054 O O . PRO A 1 267 ? -6.484 -8.211 -21.844 1 95.75 267 PRO A O 1
ATOM 2057 N N . LEU A 1 268 ? -5.738 -6.992 -20.078 1 97.25 268 LEU A N 1
ATOM 2058 C CA . LEU A 1 268 ? -6.816 -6.008 -20.156 1 97.25 268 LEU A CA 1
ATOM 2059 C C . LEU A 1 268 ? -6.773 -5.262 -21.484 1 97.25 268 LEU A C 1
ATOM 2061 O O . LEU A 1 268 ? -5.758 -4.652 -21.828 1 97.25 268 LEU A O 1
ATOM 2065 N N . PRO A 1 269 ? -7.859 -5.324 -22.25 1 96.19 269 PRO A N 1
ATOM 2066 C CA . PRO A 1 269 ? -7.867 -4.629 -23.531 1 96.19 269 PRO A CA 1
ATOM 2067 C C . PRO A 1 269 ? -7.625 -3.127 -23.406 1 96.19 269 PRO A C 1
ATOM 2069 O O . PRO A 1 269 ? -8.117 -2.502 -22.453 1 96.19 269 PRO A O 1
ATOM 2072 N N . LEU A 1 270 ? -6.961 -2.598 -24.359 1 94.44 270 LEU A N 1
ATOM 2073 C CA . LEU A 1 270 ? -6.562 -1.194 -24.312 1 94.44 270 LEU A CA 1
ATOM 2074 C C . LEU A 1 270 ? -7.785 -0.283 -24.344 1 94.44 270 LEU A C 1
ATOM 2076 O O . LEU A 1 270 ? -7.727 0.857 -23.875 1 94.44 270 LEU A O 1
ATOM 2080 N N . GLN A 1 271 ? -8.859 -0.73 -24.875 1 95.88 271 GLN A N 1
ATOM 2081 C CA . GLN A 1 271 ? -10.062 0.084 -25.016 1 95.88 271 GLN A CA 1
ATOM 2082 C C . GLN A 1 271 ? -10.93 0.002 -23.75 1 95.88 271 GLN A C 1
ATOM 2084 O O . GLN A 1 271 ? -11.961 0.676 -23.656 1 95.88 271 GLN A O 1
ATOM 2089 N N . SER A 1 272 ? -10.547 -0.831 -22.875 1 97.38 272 SER A N 1
ATOM 2090 C CA . SER A 1 272 ? -11.352 -0.966 -21.672 1 97.38 272 SER A CA 1
ATOM 2091 C C . SER A 1 272 ? -11.523 0.376 -20.969 1 97.38 272 SER A C 1
ATOM 2093 O O . SER A 1 272 ? -10.539 1.072 -20.703 1 97.38 272 SER A O 1
ATOM 2095 N N . PRO A 1 273 ? -12.719 0.722 -20.547 1 97.81 273 PRO A N 1
ATOM 2096 C CA . PRO A 1 273 ? -12.953 1.959 -19.812 1 97.81 273 PRO A CA 1
ATOM 2097 C C . PRO A 1 273 ? -12.227 1.982 -18.469 1 97.81 273 PRO A C 1
ATOM 2099 O O . PRO A 1 273 ? -11.953 3.057 -17.922 1 97.81 273 PRO A O 1
ATOM 2102 N N . LEU A 1 274 ? -11.883 0.832 -17.922 1 98 274 LEU A N 1
ATOM 2103 C CA . LEU A 1 274 ? -11.211 0.751 -16.625 1 98 274 LEU A CA 1
ATOM 2104 C C . LEU A 1 274 ? -9.891 1.521 -16.656 1 98 274 LEU A C 1
ATOM 2106 O O . LEU A 1 274 ? -9.453 2.045 -15.625 1 98 274 LEU A O 1
ATOM 2110 N N . LEU A 1 275 ? -9.266 1.616 -17.812 1 96.56 275 LEU A N 1
ATOM 2111 C CA . LEU A 1 275 ? -7.953 2.229 -17.953 1 96.56 275 LEU A CA 1
ATOM 2112 C C . LEU A 1 275 ? -8.062 3.75 -17.969 1 96.56 275 LEU A C 1
ATOM 2114 O O . LEU A 1 275 ? -7.055 4.449 -17.812 1 96.56 275 LEU A O 1
ATOM 2118 N N . LYS A 1 276 ? -9.227 4.281 -18.109 1 95.06 276 LYS A N 1
ATOM 2119 C CA . LYS A 1 276 ? -9.422 5.723 -18.203 1 95.06 276 LYS A CA 1
ATOM 2120 C C . LYS A 1 276 ? -10.031 6.285 -16.922 1 95.06 276 LYS A C 1
ATOM 2122 O O . LYS A 1 276 ? -10.148 7.504 -16.766 1 95.06 276 LYS A O 1
ATOM 2127 N N . LEU A 1 277 ? -10.438 5.422 -16.031 1 96.75 277 LEU A N 1
ATOM 2128 C CA . LEU A 1 277 ? -11.07 5.848 -14.781 1 96.75 277 LEU A CA 1
ATOM 2129 C C . LEU A 1 277 ? -10.016 6.211 -13.742 1 96.75 277 LEU A C 1
ATOM 2131 O O . LEU A 1 277 ? -9.188 5.375 -13.375 1 96.75 277 LEU A O 1
ATOM 2135 N N . PRO A 1 278 ? -9.992 7.395 -13.227 1 94.94 278 PRO A N 1
ATOM 2136 C CA . PRO A 1 278 ? -8.992 7.809 -12.242 1 94.94 278 PRO A CA 1
ATOM 2137 C C . PRO A 1 278 ? -9.164 7.113 -10.891 1 94.94 278 PRO A C 1
ATOM 2139 O O . PRO A 1 278 ? -8.234 7.074 -10.086 1 94.94 278 PRO A O 1
ATOM 2142 N N . ASN A 1 279 ? -10.375 6.617 -10.625 1 97.88 279 ASN A N 1
ATOM 2143 C CA . ASN A 1 279 ? -10.648 5.984 -9.336 1 97.88 279 ASN A CA 1
ATOM 2144 C C . ASN A 1 279 ? -10.445 4.473 -9.398 1 97.88 279 ASN A C 1
ATOM 2146 O O . ASN A 1 279 ? -11.016 3.732 -8.602 1 97.88 279 ASN A O 1
ATOM 2150 N N . VAL A 1 280 ? -9.625 4.051 -10.375 1 98.62 280 VAL A N 1
ATOM 2151 C CA . VAL A 1 280 ? -9.297 2.633 -10.508 1 98.62 280 VAL A CA 1
ATOM 2152 C C . VAL A 1 280 ? -7.781 2.447 -10.516 1 98.62 280 VAL A C 1
ATOM 2154 O O . VAL A 1 280 ? -7.066 3.168 -11.219 1 98.62 280 VAL A O 1
ATOM 2157 N N . VAL A 1 281 ? -7.297 1.591 -9.688 1 98.75 281 VAL A N 1
ATOM 2158 C CA . VAL A 1 281 ? -5.941 1.063 -9.797 1 98.75 281 VAL A CA 1
ATOM 2159 C C . VAL A 1 281 ? -5.969 -0.301 -10.477 1 98.75 281 VAL A C 1
ATOM 2161 O O . VAL A 1 281 ? -6.629 -1.229 -10.008 1 98.75 281 VAL A O 1
ATOM 2164 N N . ALA A 1 282 ? -5.328 -0.437 -11.602 1 98.75 282 ALA A N 1
ATOM 2165 C CA . ALA A 1 282 ? -5.305 -1.669 -12.383 1 98.75 282 ALA A CA 1
ATOM 2166 C C . ALA A 1 282 ? -3.883 -2.215 -12.508 1 98.75 282 ALA A C 1
ATOM 2168 O O . ALA A 1 282 ? -3 -1.543 -13.047 1 98.75 282 ALA A O 1
ATOM 2169 N N . LEU A 1 283 ? -3.682 -3.379 -11.984 1 98.75 283 LEU A N 1
ATOM 2170 C CA . LEU A 1 283 ? -2.383 -4.043 -12.055 1 98.75 283 LEU A CA 1
ATOM 2171 C C . LEU A 1 283 ? -2.455 -5.285 -12.93 1 98.75 283 LEU A C 1
ATOM 2173 O O . LEU A 1 283 ? -3.535 -5.84 -13.148 1 98.75 283 LEU A O 1
ATOM 2177 N N . PRO A 1 284 ? -1.373 -5.766 -13.469 1 98.44 284 PRO A N 1
ATOM 2178 C CA . PRO A 1 284 ? -1.357 -6.852 -14.453 1 98.44 284 PRO A CA 1
ATOM 2179 C C . PRO A 1 284 ? -1.127 -8.219 -13.812 1 98.44 284 PRO A C 1
ATOM 2181 O O . PRO A 1 284 ? -0.234 -8.961 -14.234 1 98.44 284 PRO A O 1
ATOM 2184 N N . HIS A 1 285 ? -1.985 -8.547 -12.844 1 97.56 285 HIS A N 1
ATOM 2185 C CA . HIS A 1 285 ? -1.967 -9.883 -12.242 1 97.56 285 HIS A CA 1
ATOM 2186 C C . HIS A 1 285 ? -0.623 -10.164 -11.586 1 97.56 285 HIS A C 1
ATOM 2188 O O . HIS A 1 285 ? 0.007 -11.188 -11.867 1 97.56 285 HIS A O 1
ATOM 2194 N N . ILE A 1 286 ? -0.257 -9.328 -10.578 1 98.25 286 ILE A N 1
ATOM 2195 C CA . ILE A 1 286 ? 1.086 -9.391 -10.008 1 98.25 286 ILE A CA 1
ATOM 2196 C C . ILE A 1 286 ? 1.026 -10.016 -8.617 1 98.25 286 ILE A C 1
ATOM 2198 O O . ILE A 1 286 ? 1.979 -9.906 -7.84 1 98.25 286 ILE A O 1
ATOM 2202 N N . GLY A 1 287 ? -0.03 -10.586 -8.203 1 97.44 287 GLY A N 1
ATOM 2203 C CA . GLY A 1 287 ? -0.22 -11.094 -6.855 1 97.44 287 GLY A CA 1
ATOM 2204 C C . GLY A 1 287 ? 0.995 -11.82 -6.316 1 97.44 287 GLY A C 1
ATOM 2205 O O . GLY A 1 287 ? 1.492 -11.5 -5.238 1 97.44 287 GLY A O 1
ATOM 2206 N N . SER A 1 288 ? 1.566 -12.68 -7.164 1 96.81 288 SER A N 1
ATOM 2207 C CA . SER A 1 288 ? 2.684 -13.516 -6.734 1 96.81 288 SER A CA 1
ATOM 2208 C C . SER A 1 288 ? 3.99 -13.062 -7.375 1 96.81 288 SER A C 1
ATOM 2210 O O . SER A 1 288 ? 5.012 -13.742 -7.258 1 96.81 288 SER A O 1
ATOM 2212 N N . ALA A 1 289 ? 4.039 -11.969 -8.023 1 97.25 289 ALA A N 1
ATOM 2213 C CA . ALA A 1 289 ? 5.121 -11.602 -8.938 1 97.25 289 ALA A CA 1
ATOM 2214 C C . ALA A 1 289 ? 6.309 -11.023 -8.18 1 97.25 289 ALA A C 1
ATOM 2216 O O . ALA A 1 289 ? 6.652 -9.852 -8.359 1 97.25 289 ALA A O 1
ATOM 2217 N N . THR A 1 290 ? 6.965 -11.812 -7.375 1 97.69 290 THR A N 1
ATOM 2218 C CA . THR A 1 290 ? 8.281 -11.562 -6.801 1 97.69 290 THR A CA 1
ATOM 2219 C C . THR A 1 290 ? 9.234 -12.719 -7.109 1 97.69 290 THR A C 1
ATOM 2221 O O . THR A 1 290 ? 8.789 -13.844 -7.34 1 97.69 290 THR A O 1
ATOM 2224 N N . HIS A 1 291 ? 10.453 -12.422 -7.133 1 95 291 HIS A N 1
ATOM 2225 C CA . HIS A 1 291 ? 11.438 -13.453 -7.469 1 95 291 HIS A CA 1
ATOM 2226 C C . HIS A 1 291 ? 11.359 -14.625 -6.496 1 95 291 HIS A C 1
ATOM 2228 O O . HIS A 1 291 ? 11.297 -15.781 -6.914 1 95 291 HIS A O 1
ATOM 2234 N N . GLU A 1 292 ? 11.32 -14.273 -5.27 1 96.19 292 GLU A N 1
ATOM 2235 C CA . GLU A 1 292 ? 11.305 -15.289 -4.223 1 96.19 292 GLU A CA 1
ATOM 2236 C C . GLU A 1 292 ? 10.047 -16.156 -4.312 1 96.19 292 GLU A C 1
ATOM 2238 O O . GLU A 1 292 ? 10.125 -17.375 -4.219 1 96.19 292 GLU A O 1
ATOM 2243 N N . THR A 1 293 ? 8.953 -15.578 -4.512 1 97.88 293 THR A N 1
ATOM 2244 C CA . THR A 1 293 ? 7.68 -16.281 -4.512 1 97.88 293 THR A CA 1
ATOM 2245 C C . THR A 1 293 ? 7.551 -17.172 -5.75 1 97.88 293 THR A C 1
ATOM 2247 O O . THR A 1 293 ? 7.168 -18.328 -5.648 1 97.88 293 THR A O 1
ATOM 2250 N N . ARG A 1 294 ? 7.887 -16.641 -6.922 1 97.19 294 ARG A N 1
ATOM 2251 C CA . ARG A 1 294 ? 7.797 -17.422 -8.148 1 97.19 294 ARG A CA 1
ATOM 2252 C C . ARG A 1 294 ? 8.766 -18.609 -8.125 1 97.19 294 ARG A C 1
ATOM 2254 O O . ARG A 1 294 ? 8.453 -19.688 -8.641 1 97.19 294 ARG A O 1
ATOM 2261 N N . LEU A 1 295 ? 9.914 -18.406 -7.539 1 97.31 295 LEU A N 1
ATOM 2262 C CA . LEU A 1 295 ? 10.852 -19.531 -7.383 1 97.31 295 LEU A CA 1
ATOM 2263 C C . LEU A 1 295 ? 10.266 -20.609 -6.477 1 97.31 295 LEU A C 1
ATOM 2265 O O . LEU A 1 295 ? 10.312 -21.797 -6.809 1 97.31 295 LEU A O 1
ATOM 2269 N N . ALA A 1 296 ? 9.719 -20.172 -5.395 1 98.06 296 ALA A N 1
ATOM 2270 C CA . ALA A 1 296 ? 9.125 -21.125 -4.453 1 98.06 296 ALA A CA 1
ATOM 2271 C C . ALA A 1 296 ? 7.996 -21.906 -5.109 1 98.06 296 ALA A C 1
ATOM 2273 O O . ALA A 1 296 ? 7.852 -23.109 -4.871 1 98.06 296 ALA A O 1
ATOM 2274 N N . MET A 1 297 ? 7.199 -21.266 -5.914 1 98.06 297 MET A N 1
ATOM 2275 C CA . MET A 1 297 ? 6.117 -21.922 -6.637 1 98.06 297 MET A CA 1
ATOM 2276 C C . MET A 1 297 ? 6.664 -22.984 -7.59 1 98.06 297 MET A C 1
ATOM 2278 O O . MET A 1 297 ? 6.172 -24.109 -7.625 1 98.06 297 MET A O 1
ATOM 2282 N N . ALA A 1 298 ? 7.695 -22.594 -8.312 1 98.25 298 ALA A N 1
ATOM 2283 C CA . ALA A 1 298 ? 8.305 -23.531 -9.258 1 98.25 298 ALA A CA 1
ATOM 2284 C C . ALA A 1 298 ? 8.922 -24.719 -8.539 1 98.25 298 ALA A C 1
ATOM 2286 O O . ALA A 1 298 ? 8.781 -25.859 -8.984 1 98.25 298 ALA A O 1
ATOM 2287 N N . GLU A 1 299 ? 9.578 -24.469 -7.457 1 98.69 299 GLU A N 1
ATOM 2288 C CA . GLU A 1 299 ? 10.203 -25.531 -6.676 1 98.69 299 GLU A CA 1
ATOM 2289 C C . GLU A 1 299 ? 9.164 -26.516 -6.152 1 98.69 299 GLU A C 1
ATOM 2291 O O . GLU A 1 299 ? 9.375 -27.734 -6.219 1 98.69 299 GLU A O 1
ATOM 2296 N N . LEU A 1 300 ? 8.117 -25.969 -5.652 1 98.56 300 LEU A N 1
ATOM 2297 C CA . LEU A 1 300 ? 7.051 -26.828 -5.145 1 98.56 300 LEU A CA 1
ATOM 2298 C C . LEU A 1 300 ? 6.449 -27.672 -6.27 1 98.56 300 LEU A C 1
ATOM 2300 O O . LEU A 1 300 ? 6.199 -28.875 -6.09 1 98.56 300 LEU A O 1
ATOM 2304 N N . ALA A 1 301 ? 6.23 -27.078 -7.406 1 98.62 301 ALA A N 1
ATOM 2305 C CA . ALA A 1 301 ? 5.668 -27.781 -8.547 1 98.62 301 ALA A CA 1
ATOM 2306 C C . ALA A 1 301 ? 6.594 -28.906 -9 1 98.62 301 ALA A C 1
ATOM 2308 O O . ALA A 1 301 ? 6.133 -30.016 -9.32 1 98.62 301 ALA A O 1
ATOM 2309 N N . VAL A 1 302 ? 7.852 -28.641 -9.008 1 98.75 302 VAL A N 1
ATOM 2310 C CA . VAL A 1 302 ? 8.844 -29.641 -9.406 1 98.75 302 VAL A CA 1
ATOM 2311 C C . VAL A 1 302 ? 8.852 -30.781 -8.398 1 98.75 302 VAL A C 1
ATOM 2313 O O . VAL A 1 302 ? 8.867 -31.953 -8.781 1 98.75 302 VAL A O 1
ATOM 2316 N N . THR A 1 303 ? 8.828 -30.422 -7.141 1 98.69 303 THR A N 1
ATOM 2317 C CA . THR A 1 303 ? 8.805 -31.438 -6.09 1 98.69 303 THR A CA 1
ATOM 2318 C C . THR A 1 303 ? 7.586 -32.344 -6.238 1 98.69 303 THR A C 1
ATOM 2320 O O . THR A 1 303 ? 7.699 -33.562 -6.133 1 98.69 303 THR A O 1
ATOM 2323 N N . ASN A 1 304 ? 6.434 -31.734 -6.508 1 98.69 304 ASN A N 1
ATOM 2324 C CA . ASN A 1 304 ? 5.199 -32.5 -6.703 1 98.69 304 ASN A CA 1
ATOM 2325 C C . ASN A 1 304 ? 5.297 -33.438 -7.902 1 98.69 304 ASN A C 1
ATOM 2327 O O . ASN A 1 304 ? 4.883 -34.594 -7.828 1 98.69 304 ASN A O 1
ATOM 2331 N N . LEU A 1 305 ? 5.848 -32.938 -8.992 1 98.75 305 LEU A N 1
ATOM 2332 C CA . LEU A 1 305 ? 5.992 -33.719 -10.211 1 98.75 305 LEU A CA 1
ATOM 2333 C C . LEU A 1 305 ? 6.875 -34.938 -9.969 1 98.75 305 LEU A C 1
ATOM 2335 O O . LEU A 1 305 ? 6.52 -36.062 -10.352 1 98.75 305 LEU A O 1
ATOM 2339 N N . ILE A 1 306 ? 7.953 -34.75 -9.32 1 98.69 306 ILE A N 1
ATOM 2340 C CA . ILE A 1 306 ? 8.914 -35.812 -9.062 1 98.69 306 ILE A CA 1
ATOM 2341 C C . ILE A 1 306 ? 8.273 -36.875 -8.164 1 98.69 306 ILE A C 1
ATOM 2343 O O . ILE A 1 306 ? 8.359 -38.094 -8.453 1 98.69 306 ILE A O 1
ATOM 2347 N N . ALA A 1 307 ? 7.664 -36.406 -7.129 1 98.56 307 ALA A N 1
ATOM 2348 C CA . ALA A 1 307 ? 7.004 -37.375 -6.227 1 98.56 307 ALA A CA 1
ATOM 2349 C C . ALA A 1 307 ? 5.977 -38.219 -6.977 1 98.56 307 ALA A C 1
ATOM 2351 O O . ALA A 1 307 ? 5.93 -39.438 -6.809 1 98.56 307 ALA A O 1
ATOM 2352 N N . GLY A 1 308 ? 5.18 -37.594 -7.797 1 98.25 308 GLY A N 1
ATOM 2353 C CA . GLY A 1 308 ? 4.16 -38.281 -8.562 1 98.25 308 GLY A CA 1
ATOM 2354 C C . GLY A 1 308 ? 4.73 -39.344 -9.508 1 98.25 308 GLY A C 1
ATOM 2355 O O . GLY A 1 308 ? 4.203 -40.438 -9.617 1 98.25 308 GLY A O 1
ATOM 2356 N N . LEU A 1 309 ? 5.816 -39 -10.156 1 98.31 309 LEU A N 1
ATOM 2357 C CA . LEU A 1 309 ? 6.426 -39.906 -11.125 1 98.31 309 LEU A CA 1
ATOM 2358 C C . LEU A 1 309 ? 7.176 -41.031 -10.422 1 98.31 309 LEU A C 1
ATOM 2360 O O . LEU A 1 309 ? 7.371 -42.125 -10.992 1 98.31 309 LEU A O 1
ATOM 2364 N N . ARG A 1 310 ? 7.504 -40.75 -9.18 1 97.62 310 ARG A N 1
ATOM 2365 C CA . ARG A 1 310 ? 8.172 -41.781 -8.391 1 97.62 310 ARG A CA 1
ATOM 2366 C C . ARG A 1 310 ? 7.164 -42.688 -7.691 1 97.62 310 ARG A C 1
ATOM 2368 O O . ARG A 1 310 ? 7.539 -43.656 -7.047 1 97.62 310 ARG A O 1
ATOM 2375 N N . GLY A 1 311 ? 5.969 -42.281 -7.789 1 96.81 311 GLY A N 1
ATOM 2376 C CA . GLY A 1 311 ? 4.957 -43.031 -7.066 1 96.81 311 GLY A CA 1
ATOM 2377 C C . GLY A 1 311 ? 4.957 -42.75 -5.574 1 96.81 311 GLY A C 1
ATOM 2378 O O . GLY A 1 311 ? 4.562 -43.625 -4.781 1 96.81 311 GLY A O 1
ATOM 2379 N N . GLU A 1 312 ? 5.504 -41.594 -5.215 1 97.62 312 GLU A N 1
ATOM 2380 C CA . GLU A 1 312 ? 5.512 -41.156 -3.828 1 97.62 312 GLU A CA 1
ATOM 2381 C C . GLU A 1 312 ? 4.305 -40.25 -3.533 1 97.62 312 GLU A C 1
ATOM 2383 O O . GLU A 1 312 ? 3.625 -39.812 -4.453 1 97.62 312 GLU A O 1
ATOM 2388 N N . PRO A 1 313 ? 3.992 -40.125 -2.297 1 97.06 313 PRO A N 1
ATOM 2389 C CA . PRO A 1 313 ? 2.895 -39.219 -1.964 1 97.06 313 PRO A CA 1
ATOM 2390 C C . PRO A 1 313 ? 3.15 -37.812 -2.436 1 97.06 313 PRO A C 1
ATOM 2392 O O . PRO A 1 313 ? 4.246 -37.25 -2.236 1 97.06 313 PRO A O 1
ATOM 2395 N N . VAL A 1 314 ? 2.215 -37.25 -3.084 1 97.56 314 VAL A N 1
ATOM 2396 C CA . VAL A 1 314 ? 2.273 -35.844 -3.561 1 97.56 314 VAL A CA 1
ATOM 2397 C C . VAL A 1 314 ? 1.595 -34.938 -2.551 1 97.56 314 VAL A C 1
ATOM 2399 O O . VAL A 1 314 ? 0.435 -35.156 -2.189 1 97.56 314 VAL A O 1
ATOM 2402 N N . ALA A 1 315 ? 2.24 -33.938 -2.084 1 94.12 315 ALA A N 1
ATOM 2403 C CA . ALA A 1 315 ? 1.814 -33.094 -0.969 1 94.12 315 ALA A CA 1
ATOM 2404 C C . ALA A 1 315 ? 0.574 -32.281 -1.335 1 94.12 315 ALA A C 1
ATOM 2406 O O . ALA A 1 315 ? -0.282 -32.031 -0.485 1 94.12 315 ALA A O 1
ATOM 2407 N N . HIS A 1 316 ? 0.382 -31.844 -2.598 1 96.06 316 HIS A N 1
ATOM 2408 C CA . HIS A 1 316 ? -0.677 -30.906 -2.961 1 96.06 316 HIS A CA 1
ATOM 2409 C C . HIS A 1 316 ? -1.382 -31.328 -4.242 1 96.06 316 HIS A C 1
ATOM 2411 O O . HIS A 1 316 ? -1.239 -30.688 -5.281 1 96.06 316 HIS A O 1
ATOM 2417 N N . LEU A 1 317 ? -2.197 -32.312 -4.062 1 97.44 317 LEU A N 1
ATOM 2418 C CA . LEU A 1 317 ? -3.008 -32.812 -5.172 1 97.44 317 LEU A CA 1
ATOM 2419 C C . LEU A 1 317 ? -4.367 -32.125 -5.195 1 97.44 317 LEU A C 1
ATOM 2421 O O . LEU A 1 317 ? -5.055 -32.062 -4.172 1 97.44 317 LEU A O 1
ATOM 2425 N N . ALA A 1 318 ? -4.684 -31.578 -6.328 1 95.62 318 ALA A N 1
ATOM 2426 C CA . ALA A 1 318 ? -6.043 -31.094 -6.527 1 95.62 318 ALA A CA 1
ATOM 2427 C C . ALA A 1 318 ? -6.996 -32.25 -6.84 1 95.62 318 ALA A C 1
ATOM 2429 O O . ALA A 1 318 ? -8.195 -32.156 -6.559 1 95.62 318 ALA A O 1
ATOM 2430 N N . VAL A 1 319 ? -6.539 -33.281 -7.57 1 93.56 319 VAL A N 1
ATOM 2431 C CA . VAL A 1 319 ? -7.273 -34.5 -7.852 1 93.56 319 VAL A CA 1
ATOM 2432 C C . VAL A 1 319 ? -6.301 -35.688 -7.902 1 93.56 319 VAL A C 1
ATOM 2434 O O . VAL A 1 319 ? -5.121 -35.5 -8.211 1 93.56 319 VAL A O 1
ATOM 2437 N N . MET B 1 1 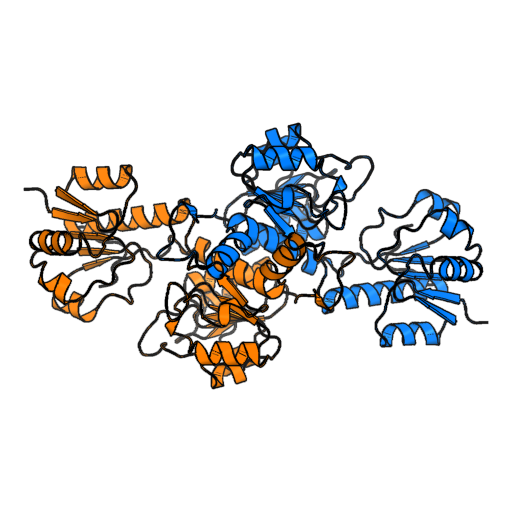? -14.367 45.094 22.859 1 81.44 1 MET B N 1
ATOM 2438 C CA . MET B 1 1 ? -14.141 44.781 21.453 1 81.44 1 MET B CA 1
ATOM 2439 C C . MET B 1 1 ? -13.641 43.344 21.312 1 81.44 1 MET B C 1
ATOM 2441 O O . MET B 1 1 ? -12.938 42.812 22.188 1 81.44 1 MET B O 1
ATOM 2445 N N . LYS B 1 2 ? -14.172 42.594 20.375 1 94.38 2 LYS B N 1
ATOM 2446 C CA . LYS B 1 2 ? -13.742 41.219 20.156 1 94.38 2 LYS B CA 1
ATOM 2447 C C . LYS B 1 2 ? -12.281 41.156 19.719 1 94.38 2 LYS B C 1
ATOM 2449 O O . LYS B 1 2 ? -11.828 41.969 18.938 1 94.38 2 LYS B O 1
ATOM 2454 N N . PRO B 1 3 ? -11.562 40.25 20.328 1 97.81 3 PRO B N 1
ATOM 2455 C CA . PRO B 1 3 ? -10.203 40.094 19.812 1 97.81 3 PRO B CA 1
ATOM 2456 C C . PRO B 1 3 ? -10.164 39.781 18.312 1 97.81 3 PRO B C 1
ATOM 2458 O O . PRO B 1 3 ? -11.109 39.219 17.781 1 97.81 3 PRO B O 1
ATOM 2461 N N . HIS B 1 4 ? -9.133 40.219 17.703 1 98.75 4 HIS B N 1
ATOM 2462 C CA . HIS B 1 4 ? -8.969 40.062 16.266 1 98.75 4 HIS B CA 1
ATOM 2463 C C . HIS B 1 4 ? -8.141 38.844 15.93 1 98.75 4 HIS B C 1
ATOM 2465 O O . HIS B 1 4 ? -7.051 38.656 16.469 1 98.75 4 HIS B O 1
ATOM 2471 N N . VAL B 1 5 ? -8.695 37.969 15.031 1 98.88 5 VAL B N 1
ATOM 2472 C CA . VAL B 1 5 ? -8.008 36.781 14.586 1 98.88 5 VAL B CA 1
ATOM 2473 C C . VAL B 1 5 ? -7.805 36.844 13.07 1 98.88 5 VAL B C 1
ATOM 2475 O O . VAL B 1 5 ? -8.734 37.156 12.328 1 98.88 5 VAL B O 1
ATOM 2478 N N . VAL B 1 6 ? -6.641 36.562 12.656 1 98.81 6 VAL B N 1
ATOM 2479 C CA . VAL B 1 6 ? -6.34 36.438 11.227 1 98.81 6 VAL B CA 1
ATOM 2480 C C . VAL B 1 6 ? -6.262 34.969 10.82 1 98.81 6 VAL B C 1
ATOM 2482 O O . VAL B 1 6 ? -5.48 34.219 11.383 1 98.81 6 VAL B O 1
ATOM 2485 N N . VAL B 1 7 ? -7.07 34.562 9.875 1 98.69 7 VAL B N 1
ATOM 2486 C CA . VAL B 1 7 ? -7.078 33.219 9.297 1 98.69 7 VAL B CA 1
ATOM 2487 C C . VAL B 1 7 ? -6.434 33.25 7.918 1 98.69 7 VAL B C 1
ATOM 2489 O O . VAL B 1 7 ? -6.91 33.938 7.016 1 98.69 7 VAL B O 1
ATOM 2492 N N . TYR B 1 8 ? -5.344 32.5 7.77 1 97.44 8 TYR B N 1
ATOM 2493 C CA . TYR B 1 8 ? -4.605 32.625 6.516 1 97.44 8 TYR B CA 1
ATOM 2494 C C . TYR B 1 8 ? -4.602 31.312 5.75 1 97.44 8 TYR B C 1
ATOM 2496 O O . TYR B 1 8 ? -3.662 31.016 5.008 1 97.44 8 TYR B O 1
ATOM 2504 N N . LYS B 1 9 ? -5.586 30.453 6.066 1 96.12 9 LYS B N 1
ATOM 2505 C CA . LYS B 1 9 ? -5.918 29.219 5.359 1 96.12 9 LYS B CA 1
ATOM 2506 C C . LYS B 1 9 ? -7.426 28.984 5.34 1 96.12 9 LYS B C 1
ATOM 2508 O O . LYS B 1 9 ? -8.117 29.281 6.32 1 96.12 9 LYS B O 1
ATOM 2513 N N . LYS B 1 10 ? -7.871 28.484 4.25 1 94.94 10 LYS B N 1
ATOM 2514 C CA . LYS B 1 10 ? -9.297 28.188 4.18 1 94.94 10 LYS B CA 1
ATOM 2515 C C . LYS B 1 10 ? -9.695 27.172 5.242 1 94.94 10 LYS B C 1
ATOM 2517 O O . LYS B 1 10 ? -9.07 26.109 5.367 1 94.94 10 LYS B O 1
ATOM 2522 N N . LEU B 1 11 ? -10.766 27.484 6.02 1 97.19 11 LEU B N 1
ATOM 2523 C CA . LEU B 1 11 ? -11.328 26.609 7.039 1 97.19 11 LEU B CA 1
ATOM 2524 C C . LEU B 1 11 ? -12.75 26.203 6.68 1 97.19 11 LEU B C 1
ATOM 2526 O O . LEU B 1 11 ? -13.453 26.938 5.984 1 97.19 11 LEU B O 1
ATOM 2530 N N . PRO B 1 12 ? -13.156 25.047 7.168 1 96.38 12 PRO B N 1
ATOM 2531 C CA . PRO B 1 12 ? -14.578 24.703 7.035 1 96.38 12 PRO B CA 1
ATOM 2532 C C . PRO B 1 12 ? -15.492 25.766 7.656 1 96.38 12 PRO B C 1
ATOM 2534 O O . PRO B 1 12 ? -15.148 26.359 8.68 1 96.38 12 PRO B O 1
ATOM 2537 N N . GLU B 1 13 ? -16.625 25.875 7.102 1 97.31 13 GLU B N 1
ATOM 2538 C CA . GLU B 1 13 ? -17.562 26.938 7.465 1 97.31 13 GLU B CA 1
ATOM 2539 C C . GLU B 1 13 ? -17.922 26.875 8.945 1 97.31 13 GLU B C 1
ATOM 2541 O O . GLU B 1 13 ? -18 27.906 9.609 1 97.31 13 GLU B O 1
ATOM 2546 N N . HIS B 1 14 ? -18.109 25.719 9.375 1 98.06 14 HIS B N 1
ATOM 2547 C CA . HIS B 1 14 ? -18.531 25.594 10.766 1 98.06 14 HIS B CA 1
ATOM 2548 C C . HIS B 1 14 ? -17.438 26.031 11.719 1 98.06 14 HIS B C 1
ATOM 2550 O O . HIS B 1 14 ? -17.719 26.516 12.82 1 98.06 14 HIS B O 1
ATOM 2556 N N . LEU B 1 15 ? -16.203 25.891 11.305 1 98.56 15 LEU B N 1
ATOM 2557 C CA . LEU B 1 15 ? -15.094 26.344 12.141 1 98.56 15 LEU B CA 1
ATOM 2558 C C . LEU B 1 15 ? -14.953 27.859 12.07 1 98.56 15 LEU B C 1
ATOM 2560 O O . LEU B 1 15 ? -14.609 28.5 13.062 1 98.56 15 LEU B O 1
ATOM 2564 N N . VAL B 1 16 ? -15.211 28.422 10.906 1 98.56 16 VAL B N 1
ATOM 2565 C CA . VAL B 1 16 ? -15.227 29.875 10.766 1 98.56 16 VAL B CA 1
ATOM 2566 C C . VAL B 1 16 ? -16.297 30.484 11.664 1 98.56 16 VAL B C 1
ATOM 2568 O O . VAL B 1 16 ? -16.047 31.453 12.375 1 98.56 16 VAL B O 1
ATOM 2571 N N . GLN B 1 17 ? -17.406 29.844 11.664 1 98.5 17 GLN B N 1
ATOM 2572 C CA . GLN B 1 17 ? -18.516 30.312 12.492 1 98.5 17 GLN B CA 1
ATOM 2573 C C . GLN B 1 17 ? -18.156 30.219 13.977 1 98.5 17 GLN B C 1
ATOM 2575 O O . GLN B 1 17 ? -18.5 31.109 14.75 1 98.5 17 GLN B O 1
ATOM 2580 N N . ARG B 1 18 ? -17.516 29.188 14.281 1 98.38 18 ARG B N 1
ATOM 2581 C CA . ARG B 1 18 ? -17.094 29.016 15.664 1 98.38 18 ARG B CA 1
ATOM 2582 C C . ARG B 1 18 ? -16.156 30.141 16.094 1 98.38 18 ARG B C 1
ATOM 2584 O O . ARG B 1 18 ? -16.297 30.672 17.203 1 98.38 18 ARG B O 1
ATOM 2591 N N . LEU B 1 19 ? -15.305 30.516 15.234 1 98.62 19 LEU B N 1
ATOM 2592 C CA . LEU B 1 19 ? -14.383 31.609 15.523 1 98.62 19 LEU B CA 1
ATOM 2593 C C . LEU B 1 19 ? -15.109 32.969 15.531 1 98.62 19 LEU B C 1
ATOM 2595 O O . LEU B 1 19 ? -14.875 33.781 16.406 1 98.62 19 LEU B O 1
ATOM 2599 N N . GLN B 1 20 ? -16 33.125 14.641 1 98.06 20 GLN B N 1
ATOM 2600 C CA . GLN B 1 20 ? -16.734 34.375 14.484 1 98.06 20 GLN B CA 1
ATOM 2601 C C . GLN B 1 20 ? -17.594 34.688 15.711 1 98.06 20 GLN B C 1
ATOM 2603 O O . GLN B 1 20 ? -17.875 35.844 16.016 1 98.06 20 GLN B O 1
ATOM 2608 N N . ALA B 1 21 ? -17.984 33.688 16.312 1 97.75 21 ALA B N 1
ATOM 2609 C CA . ALA B 1 21 ? -18.828 33.844 17.5 1 97.75 21 ALA B CA 1
ATOM 2610 C C . ALA B 1 21 ? -18.078 34.594 18.609 1 97.75 21 ALA B C 1
ATOM 2612 O O . ALA B 1 21 ? -18.703 35.25 19.438 1 97.75 21 ALA B O 1
ATOM 2613 N N . GLU B 1 22 ? -16.797 34.594 18.547 1 97.69 22 GLU B N 1
ATOM 2614 C CA . GLU B 1 22 ? -16.047 35.125 19.688 1 97.69 22 GLU B CA 1
ATOM 2615 C C . GLU B 1 22 ? -15.055 36.188 19.234 1 97.69 22 GLU B C 1
ATOM 2617 O O . GLU B 1 22 ? -14.625 37 20.047 1 97.69 22 GLU B O 1
ATOM 2622 N N . PHE B 1 23 ? -14.789 36.156 17.906 1 98.62 23 PHE B N 1
ATOM 2623 C CA . PHE B 1 23 ? -13.688 37 17.469 1 98.62 23 PHE B CA 1
ATOM 2624 C C . PHE B 1 23 ? -14.062 37.781 16.219 1 98.62 23 PHE B C 1
ATOM 2626 O O . PHE B 1 23 ? -15.008 37.406 15.516 1 98.62 23 PHE B O 1
ATOM 2633 N N . ASP B 1 24 ? -13.352 38.906 16.031 1 98.56 24 ASP B N 1
ATOM 2634 C CA . ASP B 1 24 ? -13.344 39.562 14.734 1 98.56 24 ASP B CA 1
ATOM 2635 C C . ASP B 1 24 ? -12.336 38.938 13.789 1 98.56 24 ASP B C 1
ATOM 2637 O O . ASP B 1 24 ? -11.156 38.812 14.109 1 98.56 24 ASP B O 1
ATOM 2641 N N . LEU B 1 25 ? -12.867 38.5 12.609 1 98.56 25 LEU B N 1
ATOM 2642 C CA . LEU B 1 25 ? -12 37.719 11.75 1 98.56 25 LEU B CA 1
ATOM 2643 C C . LEU B 1 25 ? -11.586 38.5 10.508 1 98.56 25 LEU B C 1
ATOM 2645 O O . LEU B 1 25 ? -12.391 39.25 9.945 1 98.56 25 LEU B O 1
ATOM 2649 N N . THR B 1 26 ? -10.375 38.406 10.156 1 98.69 26 THR B N 1
ATOM 2650 C CA . THR B 1 26 ? -9.914 38.656 8.797 1 98.69 26 THR B CA 1
ATOM 2651 C C . THR B 1 26 ? -9.539 37.344 8.117 1 98.69 26 THR B C 1
ATOM 2653 O O . THR B 1 26 ? -8.664 36.625 8.602 1 98.69 26 THR B O 1
ATOM 2656 N N . LEU B 1 27 ? -10.211 37.062 6.988 1 98.31 27 LEU B N 1
ATOM 2657 C CA . LEU B 1 27 ? -10.125 35.75 6.379 1 98.31 27 LEU B CA 1
ATOM 2658 C C . LEU B 1 27 ? -9.336 35.812 5.074 1 98.31 27 LEU B C 1
ATOM 2660 O O . LEU B 1 27 ? -9.594 36.656 4.227 1 98.31 27 LEU B O 1
ATOM 2664 N N . PHE B 1 28 ? -8.32 34.906 4.973 1 97.31 28 PHE B N 1
ATOM 2665 C CA . PHE B 1 28 ? -7.633 34.625 3.723 1 97.31 28 PHE B CA 1
ATOM 2666 C C . PHE B 1 28 ? -7.688 33.125 3.41 1 97.31 28 PHE B C 1
ATOM 2668 O O . PHE B 1 28 ? -7.324 32.312 4.246 1 97.31 28 PHE B O 1
ATOM 2675 N N . ASP B 1 29 ? -8.086 32.781 2.242 1 93.56 29 ASP B N 1
ATOM 2676 C CA . ASP B 1 29 ? -8.086 31.375 1.851 1 93.56 29 ASP B CA 1
ATOM 2677 C C . ASP B 1 29 ? -6.664 30.875 1.629 1 93.56 29 ASP B C 1
ATOM 2679 O O . ASP B 1 29 ? -6.383 29.688 1.826 1 93.56 29 ASP B O 1
ATOM 2683 N N . ARG B 1 30 ? -5.895 31.688 1.132 1 92.94 30 ARG B N 1
ATOM 2684 C CA . ARG B 1 30 ? -4.465 31.5 0.92 1 92.94 30 ARG B CA 1
ATOM 2685 C C . ARG B 1 30 ? -3.752 32.844 0.787 1 92.94 30 ARG B C 1
ATOM 2687 O O . ARG B 1 30 ? -4.371 33.844 0.443 1 92.94 30 ARG B O 1
ATOM 2694 N N . ILE B 1 31 ? -2.479 32.875 1.097 1 94.19 31 ILE B N 1
ATOM 2695 C CA . ILE B 1 31 ? -1.698 34.094 0.924 1 94.19 31 ILE B CA 1
ATOM 2696 C C . ILE B 1 31 ? -0.944 34.031 -0.402 1 94.19 31 ILE B C 1
ATOM 2698 O O . ILE B 1 31 ? -0.249 33.062 -0.69 1 94.19 31 ILE B O 1
ATOM 2702 N N . THR B 1 32 ? -1.155 34.969 -1.164 1 93.06 32 THR B N 1
ATOM 2703 C CA . THR B 1 32 ? -0.5 35.125 -2.459 1 93.06 32 THR B CA 1
ATOM 2704 C C . THR B 1 32 ? 0.265 36.438 -2.52 1 93.06 32 THR B C 1
ATOM 2706 O O . THR B 1 32 ? 0.209 37.25 -1.583 1 93.06 32 THR B O 1
ATOM 2709 N N . ASP B 1 33 ? 0.902 36.656 -3.662 1 92.88 33 ASP B N 1
ATOM 2710 C CA . ASP B 1 33 ? 1.594 37.938 -3.854 1 92.88 33 ASP B CA 1
ATOM 2711 C C . ASP B 1 33 ? 0.605 39.094 -3.898 1 92.88 33 ASP B C 1
ATOM 2713 O O . ASP B 1 33 ? 0.915 40.188 -3.445 1 92.88 33 ASP B O 1
ATOM 2717 N N . ASP B 1 34 ? -0.543 38.844 -4.332 1 95.75 34 ASP B N 1
ATOM 2718 C CA . ASP B 1 34 ? -1.536 39.906 -4.547 1 95.75 34 ASP B CA 1
ATOM 2719 C C . ASP B 1 34 ? -2.152 40.344 -3.225 1 95.75 34 ASP B C 1
ATOM 2721 O O . ASP B 1 34 ? -2.576 41.5 -3.094 1 95.75 34 ASP B O 1
ATOM 2725 N N . ASN B 1 35 ? -2.209 39.469 -2.209 1 96.62 35 ASN B N 1
ATOM 2726 C CA . ASN B 1 35 ? -2.906 39.844 -0.982 1 96.62 35 ASN B CA 1
ATOM 2727 C C . ASN B 1 35 ? -1.955 39.875 0.211 1 96.62 35 ASN B C 1
ATOM 2729 O O . ASN B 1 35 ? -2.393 40.031 1.354 1 96.62 35 ASN B O 1
ATOM 2733 N N . ARG B 1 36 ? -0.75 39.719 -0.087 1 95.94 36 ARG B N 1
ATOM 2734 C CA . ARG B 1 36 ? 0.256 39.688 0.971 1 95.94 36 ARG B CA 1
ATOM 2735 C C . ARG B 1 36 ? 0.246 40.969 1.78 1 95.94 36 ARG B C 1
ATOM 2737 O O . ARG B 1 36 ? 0.375 40.938 3.006 1 95.94 36 ARG B O 1
ATOM 2744 N N . ALA B 1 37 ? 0.149 42.125 1.127 1 96.56 37 ALA B N 1
ATOM 2745 C CA . ALA B 1 37 ? 0.119 43.406 1.809 1 96.56 37 ALA B CA 1
ATOM 2746 C C . ALA B 1 37 ? -1.071 43.5 2.76 1 96.56 37 ALA B C 1
ATOM 2748 O O . ALA B 1 37 ? -0.947 44.031 3.873 1 96.56 37 ALA B O 1
ATOM 2749 N N . ASP B 1 38 ? -2.209 43.062 2.334 1 98 38 ASP B N 1
ATOM 2750 C CA . ASP B 1 38 ? -3.404 43.062 3.172 1 98 38 ASP B CA 1
ATOM 2751 C C . ASP B 1 38 ? -3.209 42.156 4.395 1 98 38 ASP B C 1
ATOM 2753 O O . ASP B 1 38 ? -3.662 42.5 5.492 1 98 38 ASP B O 1
ATOM 2757 N N . PHE B 1 39 ? -2.6 41.094 4.164 1 97.88 39 PHE B N 1
ATOM 2758 C CA . PHE B 1 39 ? -2.297 40.156 5.234 1 97.88 39 PHE B CA 1
ATOM 2759 C C . PHE B 1 39 ? -1.422 40.781 6.297 1 97.88 39 PHE B C 1
ATOM 2761 O O . PHE B 1 39 ? -1.747 40.75 7.488 1 97.88 39 PHE B O 1
ATOM 2768 N N . ILE B 1 40 ? -0.377 41.438 5.848 1 97.38 40 ILE B N 1
ATOM 2769 C CA . ILE B 1 40 ? 0.554 42.094 6.762 1 97.38 40 ILE B CA 1
ATOM 2770 C C . ILE B 1 40 ? -0.164 43.219 7.52 1 97.38 40 ILE B C 1
ATOM 2772 O O . ILE B 1 40 ? 0.032 43.375 8.727 1 97.38 40 ILE B O 1
ATOM 2776 N N . ALA B 1 41 ? -0.973 43.938 6.871 1 97.94 41 ALA B N 1
ATOM 2777 C CA . ALA B 1 41 ? -1.733 45 7.5 1 97.94 41 ALA B CA 1
ATOM 2778 C C . ALA B 1 41 ? -2.66 44.469 8.586 1 97.94 41 ALA B C 1
ATOM 2780 O O . ALA B 1 41 ? -2.828 45.094 9.641 1 97.94 41 ALA B O 1
ATOM 2781 N N . ALA B 1 42 ? -3.246 43.312 8.312 1 98.31 42 ALA B N 1
ATOM 2782 C CA . ALA B 1 42 ? -4.176 42.719 9.258 1 98.31 42 ALA B CA 1
ATOM 2783 C C . ALA B 1 42 ? -3.455 42.281 10.531 1 98.31 42 ALA B C 1
ATOM 2785 O O . ALA B 1 42 ? -4.039 42.281 11.617 1 98.31 42 ALA B O 1
ATOM 2786 N N . LEU B 1 43 ? -2.225 41.906 10.406 1 98.19 43 LEU B N 1
ATOM 2787 C CA . LEU B 1 43 ? -1.448 41.406 11.539 1 98.19 43 LEU B CA 1
ATOM 2788 C C . LEU B 1 43 ? -1.256 42.5 12.586 1 98.19 43 LEU B C 1
ATOM 2790 O O . LEU B 1 43 ? -1.088 42.188 13.773 1 98.19 43 LEU B O 1
ATOM 2794 N N . ALA B 1 44 ? -1.353 43.75 12.172 1 97.75 44 ALA B N 1
ATOM 2795 C CA . ALA B 1 44 ? -1.06 44.875 13.039 1 97.75 44 ALA B CA 1
ATOM 2796 C C . ALA B 1 44 ? -1.987 44.906 14.258 1 97.75 44 ALA B C 1
ATOM 2798 O O . ALA B 1 44 ? -1.609 45.375 15.328 1 97.75 44 ALA B O 1
ATOM 2799 N N . THR B 1 45 ? -3.166 44.375 14.086 1 98.06 45 THR B N 1
ATOM 2800 C CA . THR B 1 45 ? -4.133 44.406 15.172 1 98.06 45 THR B CA 1
ATOM 2801 C C . THR B 1 45 ? -4.516 43 15.609 1 98.06 45 THR B C 1
ATOM 2803 O O . THR B 1 45 ? -5.48 42.812 16.359 1 98.06 45 THR B O 1
ATOM 2806 N N . ALA B 1 46 ? -3.846 42.031 15.148 1 98.69 46 ALA B N 1
ATOM 2807 C CA . ALA B 1 46 ? -4.219 40.656 15.398 1 98.69 46 ALA B CA 1
ATOM 2808 C C . ALA B 1 46 ? -3.861 40.219 16.812 1 98.69 46 ALA B C 1
ATOM 2810 O O . ALA B 1 46 ? -2.781 40.562 17.312 1 98.69 46 ALA B O 1
ATOM 2811 N N . HIS B 1 47 ? -4.762 39.531 17.469 1 98.75 47 HIS B N 1
ATOM 2812 C CA . HIS B 1 47 ? -4.504 38.906 18.75 1 98.75 47 HIS B CA 1
ATOM 2813 C C . HIS B 1 47 ? -4.168 37.438 18.594 1 98.75 47 HIS B C 1
ATOM 2815 O O . HIS B 1 47 ? -3.52 36.844 19.453 1 98.75 47 HIS B O 1
ATOM 2821 N N . GLY B 1 48 ? -4.637 36.781 17.516 1 98.75 48 GLY B N 1
ATOM 2822 C CA . GLY B 1 48 ? -4.355 35.406 17.156 1 98.75 48 GLY B CA 1
ATOM 2823 C C . GLY B 1 48 ? -4.242 35.219 15.656 1 98.75 48 GLY B C 1
ATOM 2824 O O . GLY B 1 48 ? -4.762 36 14.875 1 98.75 48 GLY B O 1
ATOM 2825 N N . MET B 1 49 ? -3.584 34.25 15.266 1 98.5 49 MET B N 1
ATOM 2826 C CA . MET B 1 49 ? -3.492 33.844 13.859 1 98.5 49 MET B CA 1
ATOM 2827 C C . MET B 1 49 ? -3.551 32.312 13.719 1 98.5 49 MET B C 1
ATOM 2829 O O . MET B 1 49 ? -3.037 31.594 14.57 1 98.5 49 MET B O 1
ATOM 2833 N N . ILE B 1 50 ? -4.199 31.828 12.656 1 98.69 50 ILE B N 1
ATOM 2834 C CA . ILE B 1 50 ? -4.352 30.391 12.414 1 98.69 50 ILE B CA 1
ATOM 2835 C C . ILE B 1 50 ? -4.227 30.109 10.922 1 98.69 50 ILE B C 1
ATOM 2837 O O . ILE B 1 50 ? -4.746 30.859 10.094 1 98.69 50 ILE B O 1
ATOM 2841 N N . GLY B 1 51 ? -3.479 29.078 10.602 1 96.94 51 GLY B N 1
ATOM 2842 C CA . GLY B 1 51 ? -3.342 28.672 9.211 1 96.94 51 GLY B CA 1
ATOM 2843 C C . GLY B 1 51 ? -2.229 27.672 8.992 1 96.94 51 GLY B C 1
ATOM 2844 O O . GLY B 1 51 ? -1.896 26.891 9.898 1 96.94 51 GLY B O 1
ATOM 2845 N N . ALA B 1 52 ? -1.883 27.531 7.727 1 94.19 52 ALA B N 1
ATOM 2846 C CA . ALA B 1 52 ? -0.829 26.594 7.332 1 94.19 52 ALA B CA 1
ATOM 2847 C C . ALA B 1 52 ? -0.216 27 5.992 1 94.19 52 ALA B C 1
ATOM 2849 O O . ALA B 1 52 ? -0.694 27.938 5.34 1 94.19 52 ALA B O 1
ATOM 2850 N N . SER B 1 53 ? 0.896 26.391 5.637 1 89.19 53 SER B N 1
ATOM 2851 C CA . SER B 1 53 ? 1.505 26.406 4.309 1 89.19 53 SER B CA 1
ATOM 2852 C C . SER B 1 53 ? 2.129 27.766 4.012 1 89.19 53 SER B C 1
ATOM 2854 O O . SER B 1 53 ? 2.217 28.188 2.854 1 89.19 53 SER B O 1
ATOM 2856 N N . LEU B 1 54 ? 2.348 28.656 5.004 1 89.94 54 LEU B N 1
ATOM 2857 C CA . LEU B 1 54 ? 3.033 29.938 4.875 1 89.94 54 LEU B CA 1
ATOM 2858 C C . LEU B 1 54 ? 4.219 30.031 5.828 1 89.94 54 LEU B C 1
ATOM 2860 O O . LEU B 1 54 ? 4.062 29.844 7.039 1 89.94 54 LEU B O 1
ATOM 2864 N N . PRO B 1 55 ? 5.355 30.25 5.246 1 89.56 55 PRO B N 1
ATOM 2865 C CA . PRO B 1 55 ? 6.469 30.5 6.16 1 89.56 55 PRO B CA 1
ATOM 2866 C C . PRO B 1 55 ? 6.301 31.781 6.961 1 89.56 55 PRO B C 1
ATOM 2868 O O . PRO B 1 55 ? 6.336 32.875 6.395 1 89.56 55 PRO B O 1
ATOM 2871 N N . ILE B 1 56 ? 6.117 31.656 8.203 1 94.19 56 ILE B N 1
ATOM 2872 C CA . ILE B 1 56 ? 5.934 32.812 9.086 1 94.19 56 ILE B CA 1
ATOM 2873 C C . ILE B 1 56 ? 7.293 33.344 9.539 1 94.19 56 ILE B C 1
ATOM 2875 O O . ILE B 1 56 ? 7.996 32.688 10.305 1 94.19 56 ILE B O 1
ATOM 2879 N N . THR B 1 57 ? 7.645 34.531 9.078 1 95.44 57 THR B N 1
ATOM 2880 C CA . THR B 1 57 ? 8.938 35.125 9.406 1 95.44 57 THR B CA 1
ATOM 2881 C C . THR B 1 57 ? 8.844 35.969 10.664 1 95.44 57 THR B C 1
ATOM 2883 O O . THR B 1 57 ? 7.758 36.406 11.062 1 95.44 57 THR B O 1
ATOM 2886 N N . ASN B 1 58 ? 9.992 36.25 11.211 1 97 58 ASN B N 1
ATOM 2887 C CA . ASN B 1 58 ? 10.016 37.125 12.367 1 97 58 ASN B CA 1
ATOM 2888 C C . ASN B 1 58 ? 9.539 38.531 12.008 1 97 58 ASN B C 1
ATOM 2890 O O . ASN B 1 58 ? 8.906 39.188 12.828 1 97 58 ASN B O 1
ATOM 2894 N N . ALA B 1 59 ? 9.844 38.969 10.828 1 96.25 59 ALA B N 1
ATOM 2895 C CA . ALA B 1 59 ? 9.383 40.25 10.375 1 96.25 59 ALA B CA 1
ATOM 2896 C C . ALA B 1 59 ? 7.859 40.344 10.391 1 96.25 59 ALA B C 1
ATOM 2898 O O . ALA B 1 59 ? 7.293 41.375 10.766 1 96.25 59 ALA B O 1
ATOM 2899 N N . MET B 1 60 ? 7.188 39.312 9.938 1 96.19 60 MET B N 1
ATOM 2900 C CA . MET B 1 60 ? 5.73 39.25 9.977 1 96.19 60 MET B CA 1
ATOM 2901 C C . MET B 1 60 ? 5.219 39.312 11.414 1 96.19 60 MET B C 1
ATOM 2903 O O . MET B 1 60 ? 4.238 40.031 11.688 1 96.19 60 MET B O 1
ATOM 2907 N N . LEU B 1 61 ? 5.891 38.656 12.32 1 97.31 61 LEU B N 1
ATOM 2908 C CA . LEU B 1 61 ? 5.488 38.656 13.719 1 97.31 61 LEU B CA 1
ATOM 2909 C C . LEU B 1 61 ? 5.727 40 14.383 1 97.31 61 LEU B C 1
ATOM 2911 O O . LEU B 1 61 ? 4.969 40.406 15.266 1 97.31 61 LEU B O 1
ATOM 2915 N N . GLU B 1 62 ? 6.777 40.656 13.945 1 96.56 62 GLU B N 1
ATOM 2916 C CA . GLU B 1 62 ? 7.059 42 14.445 1 96.56 62 GLU B CA 1
ATOM 2917 C C . GLU B 1 62 ? 5.938 42.969 14.078 1 96.56 62 GLU B C 1
ATOM 2919 O O . GLU B 1 62 ? 5.633 43.906 14.836 1 96.56 62 GLU B O 1
ATOM 2924 N N . ALA B 1 63 ? 5.363 42.688 13 1 95.56 63 ALA B N 1
ATOM 2925 C CA . ALA B 1 63 ? 4.27 43.531 12.516 1 95.56 63 ALA B CA 1
ATOM 2926 C C . ALA B 1 63 ? 2.98 43.25 13.289 1 95.56 63 ALA B C 1
ATOM 2928 O O . ALA B 1 63 ? 1.963 43.906 13.07 1 95.56 63 ALA B O 1
ATOM 2929 N N . ALA B 1 64 ? 2.982 42.344 14.211 1 97.75 64 ALA B N 1
ATOM 2930 C CA . ALA B 1 64 ? 1.815 41.938 14.992 1 97.75 64 ALA B CA 1
ATOM 2931 C C . ALA B 1 64 ? 2.07 42.125 16.484 1 97.75 64 ALA B C 1
ATOM 2933 O O . ALA B 1 64 ? 2.131 41.156 17.234 1 97.75 64 ALA B O 1
ATOM 2934 N N . PRO B 1 65 ? 2.123 43.312 16.922 1 96.94 65 PRO B N 1
ATOM 2935 C CA . PRO B 1 65 ? 2.549 43.594 18.297 1 96.94 65 PRO B CA 1
ATOM 2936 C C . PRO B 1 65 ? 1.557 43.062 19.328 1 96.94 65 PRO B C 1
ATOM 2938 O O . PRO B 1 65 ? 1.931 42.844 20.484 1 96.94 65 PRO B O 1
ATOM 2941 N N . GLN B 1 66 ? 0.302 42.844 18.984 1 97.81 66 GLN B N 1
ATOM 2942 C CA . GLN B 1 66 ? -0.704 42.438 19.953 1 97.81 66 GLN B CA 1
ATOM 2943 C C . GLN B 1 66 ? -0.919 40.938 19.922 1 97.81 66 GLN B C 1
ATOM 2945 O O . GLN B 1 66 ? -1.752 40.406 20.672 1 97.81 66 GLN B O 1
ATOM 2950 N N . LEU B 1 67 ? -0.222 40.25 19.047 1 98.5 67 LEU B N 1
ATOM 2951 C CA . LEU B 1 67 ? -0.416 38.812 18.828 1 98.5 67 LEU B CA 1
ATOM 2952 C C . LEU B 1 67 ? -0.095 38.031 20.094 1 98.5 67 LEU B C 1
ATOM 2954 O O . LEU B 1 67 ? 0.944 38.25 20.719 1 98.5 67 LEU B O 1
ATOM 2958 N N . LYS B 1 68 ? -0.964 37.125 20.406 1 98.44 68 LYS B N 1
ATOM 2959 C CA . LYS B 1 68 ? -0.787 36.312 21.609 1 98.44 68 LYS B CA 1
ATOM 2960 C C . LYS B 1 68 ? -0.536 34.844 21.281 1 98.44 68 LYS B C 1
ATOM 2962 O O . LYS B 1 68 ? 0.147 34.156 22.016 1 98.44 68 LYS B O 1
ATOM 2967 N N . ILE B 1 69 ? -1.121 34.406 20.172 1 98.62 69 ILE B N 1
ATOM 2968 C CA . ILE B 1 69 ? -1.018 32.969 19.844 1 98.62 69 ILE B CA 1
ATOM 2969 C C . ILE B 1 69 ? -1.049 32.781 18.328 1 98.62 69 ILE B C 1
ATOM 2971 O O . ILE B 1 69 ? -1.821 33.469 17.625 1 98.62 69 ILE B O 1
ATOM 2975 N N . VAL B 1 70 ? -0.18 31.984 17.891 1 98.62 70 VAL B N 1
ATOM 2976 C CA . VAL B 1 70 ? -0.22 31.391 16.562 1 98.62 70 VAL B CA 1
ATOM 2977 C C . VAL B 1 70 ? -0.609 29.906 16.672 1 98.62 70 VAL B C 1
ATOM 2979 O O . VAL B 1 70 ? 0.048 29.141 17.359 1 98.62 70 VAL B O 1
ATOM 2982 N N . SER B 1 71 ? -1.694 29.531 16.016 1 98.56 71 SER B N 1
ATOM 2983 C CA . SER B 1 71 ? -2.119 28.125 15.961 1 98.56 71 SER B CA 1
ATOM 2984 C C . SER B 1 71 ? -1.963 27.562 14.555 1 98.56 71 SER B C 1
ATOM 2986 O O . SER B 1 71 ? -2.764 27.859 13.672 1 98.56 71 SER B O 1
ATOM 2988 N N . THR B 1 72 ? -0.987 26.719 14.375 1 98 72 THR B N 1
ATOM 2989 C CA . THR B 1 72 ? -0.726 26.188 13.039 1 98 72 THR B CA 1
ATOM 2990 C C . THR B 1 72 ? -1.455 24.875 12.828 1 98 72 THR B C 1
ATOM 2992 O O . THR B 1 72 ? -1.573 24.062 13.758 1 98 72 THR B O 1
ATOM 2995 N N . ILE B 1 73 ? -1.912 24.672 11.609 1 97.06 73 ILE B N 1
ATOM 2996 C CA . ILE B 1 73 ? -2.562 23.422 11.234 1 97.06 73 ILE B CA 1
ATOM 2997 C C . ILE B 1 73 ? -1.525 22.453 10.672 1 97.06 73 ILE B C 1
ATOM 2999 O O . ILE B 1 73 ? -1.57 22.094 9.492 1 97.06 73 ILE B O 1
ATOM 3003 N N . SER B 1 74 ? -0.598 22.078 11.469 1 94.5 74 SER B N 1
ATOM 3004 C CA . SER B 1 74 ? 0.491 21.156 11.148 1 94.5 74 SER B CA 1
ATOM 3005 C C . SER B 1 74 ? 1.045 20.5 12.406 1 94.5 74 SER B C 1
ATOM 3007 O O . SER B 1 74 ? 0.824 20.984 13.523 1 94.5 74 SER B O 1
ATOM 3009 N N . VAL B 1 75 ? 1.663 19.422 12.227 1 93.31 75 VAL B N 1
ATOM 3010 C CA . VAL B 1 75 ? 2.369 18.797 13.336 1 93.31 75 VAL B CA 1
ATOM 3011 C C . VAL B 1 75 ? 3.766 19.406 13.469 1 93.31 75 VAL B C 1
ATOM 3013 O O . VAL B 1 75 ? 4.207 19.734 14.57 1 93.31 75 VAL B O 1
ATOM 3016 N N . GLY B 1 76 ? 4.453 19.484 12.328 1 90.12 76 GLY B N 1
ATOM 3017 C CA . GLY B 1 76 ? 5.777 20.078 12.32 1 90.12 76 GLY B CA 1
ATOM 3018 C C . GLY B 1 76 ? 5.762 21.578 12.547 1 90.12 76 GLY B C 1
ATOM 3019 O O . GLY B 1 76 ? 4.84 22.266 12.102 1 90.12 76 GLY B O 1
ATOM 3020 N N . VAL B 1 77 ? 6.828 22.094 13.195 1 92.88 77 VAL B N 1
ATOM 3021 C CA . VAL B 1 77 ? 6.91 23.516 13.477 1 92.88 77 VAL B CA 1
ATOM 3022 C C . VAL B 1 77 ? 8.258 24.062 13.016 1 92.88 77 VAL B C 1
ATOM 3024 O O . VAL B 1 77 ? 8.742 25.078 13.539 1 92.88 77 VAL B O 1
ATOM 3027 N N . ASP B 1 78 ? 8.812 23.406 12.023 1 87.69 78 ASP B N 1
ATOM 3028 C CA . ASP B 1 78 ? 10.164 23.719 11.578 1 87.69 78 ASP B CA 1
ATOM 3029 C C . ASP B 1 78 ? 10.211 25.078 10.883 1 87.69 78 ASP B C 1
ATOM 3031 O O . ASP B 1 78 ? 11.273 25.688 10.781 1 87.69 78 ASP B O 1
ATOM 3035 N N . ASN B 1 79 ? 9.094 25.562 10.5 1 86.31 79 ASN B N 1
ATOM 3036 C CA . ASN B 1 79 ? 9.055 26.828 9.773 1 86.31 79 ASN B CA 1
ATOM 3037 C C . ASN B 1 79 ? 8.922 28.016 10.727 1 86.31 79 ASN B C 1
ATOM 3039 O O . ASN B 1 79 ? 8.836 29.156 10.289 1 86.31 79 ASN B O 1
ATOM 3043 N N . PHE B 1 80 ? 8.961 27.781 12.031 1 94.31 80 PHE B N 1
ATOM 3044 C CA . PHE B 1 80 ? 8.805 28.828 13.031 1 94.31 80 PHE B CA 1
ATOM 3045 C C . PHE B 1 80 ? 10.094 29 13.836 1 94.31 80 PHE B C 1
ATOM 3047 O O . PHE B 1 80 ? 10.758 28.016 14.172 1 94.31 80 PHE B O 1
ATOM 3054 N N . ASP B 1 81 ? 10.477 30.219 14.094 1 95.69 81 ASP B N 1
ATOM 3055 C CA . ASP B 1 81 ? 11.594 30.516 14.992 1 95.69 81 ASP B CA 1
ATOM 3056 C C . ASP B 1 81 ? 11.164 30.406 16.453 1 95.69 81 ASP B C 1
ATOM 3058 O O . ASP B 1 81 ? 10.734 31.391 17.062 1 95.69 81 ASP B O 1
ATOM 3062 N N . LEU B 1 82 ? 11.359 29.25 17.016 1 95.94 82 LEU B N 1
ATOM 3063 C CA . LEU B 1 82 ? 10.852 28.969 18.359 1 95.94 82 LEU B CA 1
ATOM 3064 C C . LEU B 1 82 ? 11.516 29.859 19.391 1 95.94 82 LEU B C 1
ATOM 3066 O O . LEU B 1 82 ? 10.898 30.234 20.391 1 95.94 82 LEU B O 1
ATOM 3070 N N . ASP B 1 83 ? 12.758 30.188 19.172 1 96.06 83 ASP B N 1
ATOM 3071 C CA . ASP B 1 83 ? 13.453 31.094 20.094 1 96.06 83 ASP B CA 1
ATOM 3072 C C . ASP B 1 83 ? 12.812 32.469 20.094 1 96.06 83 ASP B C 1
ATOM 3074 O O . ASP B 1 83 ? 12.664 33.094 21.156 1 96.06 83 ASP B O 1
ATOM 3078 N N . TYR B 1 84 ? 12.461 32.938 18.969 1 97.12 84 TYR B N 1
ATOM 3079 C CA . TYR B 1 84 ? 11.797 34.219 18.859 1 97.12 84 TYR B CA 1
ATOM 3080 C C . TYR B 1 84 ? 10.461 34.219 19.594 1 97.12 84 TYR B C 1
ATOM 3082 O O . TYR B 1 84 ? 10.117 35.156 20.297 1 97.12 84 TYR B O 1
ATOM 3090 N N . PHE B 1 85 ? 9.711 33.125 19.406 1 97.81 85 PHE B N 1
ATOM 3091 C CA . PHE B 1 85 ? 8.43 32.969 20.078 1 97.81 85 PHE B CA 1
ATOM 3092 C C . PHE B 1 85 ? 8.602 33.031 21.594 1 97.81 85 PHE B C 1
ATOM 3094 O O . PHE B 1 85 ? 7.852 33.719 22.281 1 97.81 85 PHE B O 1
ATOM 3101 N N . ARG B 1 86 ? 9.633 32.344 22.094 1 97.62 86 ARG B N 1
ATOM 3102 C CA . ARG B 1 86 ? 9.898 32.312 23.516 1 97.62 86 ARG B CA 1
ATOM 3103 C C . ARG B 1 86 ? 10.273 33.719 24.031 1 97.62 86 ARG B C 1
ATOM 3105 O O . ARG B 1 86 ? 9.758 34.156 25.047 1 97.62 86 ARG B O 1
ATOM 3112 N N . GLN B 1 87 ? 11.086 34.344 23.312 1 97.12 87 GLN B N 1
ATOM 3113 C CA . GLN B 1 87 ? 11.555 35.688 23.688 1 97.12 87 GLN B CA 1
ATOM 3114 C C . GLN B 1 87 ? 10.398 36.656 23.766 1 97.12 87 GLN B C 1
ATOM 3116 O O . GL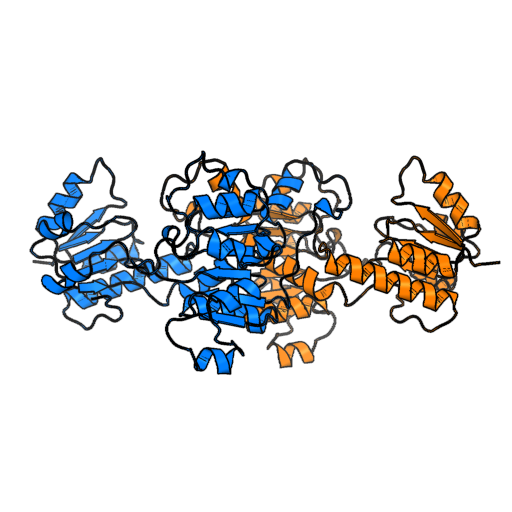N B 1 87 ? 10.359 37.5 24.672 1 97.12 87 GLN B O 1
ATOM 3121 N N . ARG B 1 88 ? 9.539 36.562 22.969 1 96.69 88 ARG B N 1
ATOM 3122 C CA . ARG B 1 88 ? 8.414 37.469 22.891 1 96.69 88 ARG B CA 1
ATOM 3123 C C . ARG B 1 88 ? 7.297 37.062 23.844 1 96.69 88 ARG B C 1
ATOM 3125 O O . ARG B 1 88 ? 6.363 37.812 24.094 1 96.69 88 ARG B O 1
ATOM 3132 N N . GLY B 1 89 ? 7.305 35.844 24.219 1 96.75 89 GLY B N 1
ATOM 3133 C CA . GLY B 1 89 ? 6.195 35.312 24.984 1 96.75 89 GLY B CA 1
ATOM 3134 C C . GLY B 1 89 ? 4.98 35 24.141 1 96.75 89 GLY B C 1
ATOM 3135 O O . GLY B 1 89 ? 3.844 35.094 24.609 1 96.75 89 GLY B O 1
ATOM 3136 N N . LEU B 1 90 ? 5.176 34.688 22.953 1 97.62 90 LEU B N 1
ATOM 3137 C CA . LEU B 1 90 ? 4.145 34.344 21.969 1 97.62 90 LEU B CA 1
ATOM 3138 C C . LEU B 1 90 ? 3.893 32.844 21.969 1 97.62 90 LEU B C 1
ATOM 3140 O O . LEU B 1 90 ? 4.832 32.062 21.828 1 97.62 90 LEU B O 1
ATOM 3144 N N . MET B 1 91 ? 2.639 32.406 22.078 1 98.38 91 MET B N 1
ATOM 3145 C CA . MET B 1 91 ? 2.314 30.969 22.078 1 98.38 91 MET B CA 1
ATOM 3146 C C . MET B 1 91 ? 2.293 30.422 20.641 1 98.38 91 MET B C 1
ATOM 3148 O O . MET B 1 91 ? 1.794 31.078 19.734 1 98.38 91 MET B O 1
ATOM 3152 N N . LEU B 1 92 ? 2.877 29.281 20.406 1 98.56 92 LEU B N 1
ATOM 3153 C CA . LEU B 1 92 ? 2.729 28.5 19.188 1 98.56 92 LEU B CA 1
ATOM 3154 C C . LEU B 1 92 ? 2.082 27.156 19.484 1 98.56 92 LEU B C 1
ATOM 3156 O O . LEU B 1 92 ? 2.648 26.328 20.203 1 98.56 92 LEU B O 1
ATOM 3160 N N . ALA B 1 93 ? 0.898 26.984 18.984 1 98.44 93 ALA B N 1
ATOM 3161 C CA . ALA B 1 93 ? 0.206 25.703 19.109 1 98.44 93 ALA B CA 1
ATOM 3162 C C . ALA B 1 93 ? 0.216 24.953 17.781 1 98.44 93 ALA B C 1
ATOM 3164 O O . ALA B 1 93 ? 0.245 25.562 16.719 1 98.44 93 ALA B O 1
ATOM 3165 N N . HIS B 1 94 ? 0.314 23.609 17.859 1 97.69 94 HIS B N 1
ATOM 3166 C CA . HIS B 1 94 ? 0.301 22.766 16.688 1 97.69 94 HIS B CA 1
ATOM 3167 C C . HIS B 1 94 ? -0.612 21.547 16.875 1 97.69 94 HIS B C 1
ATOM 3169 O O . HIS B 1 94 ? -1.395 21.516 17.828 1 97.69 94 HIS B O 1
ATOM 3175 N N . THR B 1 95 ? -0.617 20.594 15.914 1 97.25 95 THR B N 1
ATOM 3176 C CA . THR B 1 95 ? -1.703 19.609 15.906 1 97.25 95 THR B CA 1
ATOM 3177 C C . THR B 1 95 ? -1.153 18.188 15.945 1 97.25 95 THR B C 1
ATOM 3179 O O . THR B 1 95 ? -1.453 17.375 15.07 1 97.25 95 THR B O 1
ATOM 3182 N N . PRO B 1 96 ? -0.432 17.766 16.953 1 95.12 96 PRO B N 1
ATOM 3183 C CA . PRO B 1 96 ? 0.056 16.391 17.047 1 95.12 96 PRO B CA 1
ATOM 3184 C C . PRO B 1 96 ? -1.066 15.383 17.281 1 95.12 96 PRO B C 1
ATOM 3186 O O . PRO B 1 96 ? -2.156 15.758 17.719 1 95.12 96 PRO B O 1
ATOM 3189 N N . GLY B 1 97 ? -0.853 14.109 16.875 1 96 97 GLY B N 1
ATOM 3190 C CA . GLY B 1 97 ? -1.736 13.016 17.234 1 96 97 GLY B CA 1
ATOM 3191 C C . GLY B 1 97 ? -2.793 12.727 16.188 1 96 97 GLY B C 1
ATOM 3192 O O . GLY B 1 97 ? -2.932 11.594 15.727 1 96 97 GLY B O 1
ATOM 3193 N N . VAL B 1 98 ? -3.426 13.75 15.656 1 96.06 98 VAL B N 1
ATOM 3194 C CA . VAL B 1 98 ? -4.664 13.57 14.906 1 96.06 98 VAL B CA 1
ATOM 3195 C C . VAL B 1 98 ? -4.344 13.07 13.5 1 96.06 98 VAL B C 1
ATOM 3197 O O . VAL B 1 98 ? -5.195 12.477 12.836 1 96.06 98 VAL B O 1
ATOM 3200 N N . LEU B 1 99 ? -3.152 13.312 13.031 1 97.62 99 LEU B N 1
ATOM 3201 C CA . LEU B 1 99 ? -2.822 12.875 11.672 1 97.62 99 LEU B CA 1
ATOM 3202 C C . LEU B 1 99 ? -1.988 11.602 11.703 1 97.62 99 LEU B C 1
ATOM 3204 O O . LEU B 1 99 ? -1.591 11.086 10.656 1 97.62 99 LEU B O 1
ATOM 3208 N N . THR B 1 100 ? -1.679 11.031 12.844 1 97.81 100 THR B N 1
ATOM 3209 C CA . THR B 1 100 ? -0.713 9.945 13.016 1 97.81 100 THR B CA 1
ATOM 3210 C C . THR B 1 100 ? -1.072 8.758 12.133 1 97.81 100 THR B C 1
ATOM 3212 O O . THR B 1 100 ? -0.25 8.297 11.336 1 97.81 100 THR B O 1
ATOM 3215 N N . GLU B 1 101 ? -2.291 8.305 12.203 1 98.44 101 GLU B N 1
ATOM 3216 C CA . GLU B 1 101 ? -2.695 7.078 11.523 1 98.44 101 GLU B CA 1
ATOM 3217 C C . GLU B 1 101 ? -2.799 7.289 10.016 1 98.44 101 GLU B C 1
ATOM 3219 O O . GLU B 1 101 ? -2.42 6.414 9.234 1 98.44 101 GLU B O 1
ATOM 3224 N N . ALA B 1 102 ? -3.27 8.469 9.594 1 98.31 102 ALA B N 1
ATOM 3225 C CA . ALA B 1 102 ? -3.344 8.766 8.164 1 98.31 102 ALA B CA 1
ATOM 3226 C C . ALA B 1 102 ? -1.953 8.805 7.543 1 98.31 102 ALA B C 1
ATOM 3228 O O . ALA B 1 102 ? -1.746 8.297 6.438 1 98.31 102 ALA B O 1
ATOM 3229 N N . THR B 1 103 ? -1.029 9.414 8.219 1 98.44 103 THR B N 1
ATOM 3230 C CA . THR B 1 103 ? 0.338 9.492 7.719 1 98.44 103 THR B CA 1
ATOM 3231 C C . THR B 1 103 ? 0.975 8.102 7.68 1 98.44 103 THR B C 1
ATOM 3233 O O . THR B 1 103 ? 1.673 7.766 6.719 1 98.44 103 THR B O 1
ATOM 3236 N N . ALA B 1 104 ? 0.701 7.285 8.688 1 98.69 104 ALA B N 1
ATOM 3237 C CA . ALA B 1 104 ? 1.222 5.918 8.711 1 98.69 104 ALA B CA 1
ATOM 3238 C C . ALA B 1 104 ? 0.648 5.094 7.562 1 98.69 104 ALA B C 1
ATOM 3240 O O . ALA B 1 104 ? 1.355 4.285 6.953 1 98.69 104 ALA B O 1
ATOM 3241 N N . ASP B 1 105 ? -0.656 5.285 7.238 1 98.69 105 ASP B N 1
ATOM 3242 C CA . ASP B 1 105 ? -1.245 4.664 6.055 1 98.69 105 ASP B CA 1
ATOM 3243 C C . ASP B 1 105 ? -0.458 5.02 4.797 1 98.69 105 ASP B C 1
ATOM 3245 O O . ASP B 1 105 ? -0.145 4.148 3.986 1 98.69 105 ASP B O 1
ATOM 3249 N N . THR B 1 106 ? -0.091 6.254 4.684 1 98.81 106 THR B N 1
ATOM 3250 C CA . THR B 1 106 ? 0.616 6.738 3.504 1 98.81 106 THR B CA 1
ATOM 3251 C C . THR B 1 106 ? 2.016 6.133 3.426 1 98.81 106 THR B C 1
ATOM 3253 O O . THR B 1 106 ? 2.467 5.738 2.35 1 98.81 106 THR B O 1
ATOM 3256 N N . ILE B 1 107 ? 2.643 6.055 4.543 1 98.88 107 ILE B N 1
ATOM 3257 C CA . ILE B 1 107 ? 3.988 5.492 4.578 1 98.88 107 ILE B CA 1
ATOM 3258 C C . ILE B 1 107 ? 3.947 4.031 4.133 1 98.88 107 ILE B C 1
ATOM 3260 O O . ILE B 1 107 ? 4.777 3.596 3.332 1 98.88 107 ILE B O 1
ATOM 3264 N N . PHE B 1 108 ? 2.984 3.32 4.59 1 98.88 108 PHE B N 1
ATOM 3265 C CA . PHE B 1 108 ? 2.895 1.921 4.191 1 98.88 108 PHE B CA 1
ATOM 3266 C C . PHE B 1 108 ? 2.477 1.801 2.73 1 98.88 108 PHE B C 1
ATOM 3268 O O . PHE B 1 108 ? 2.871 0.858 2.041 1 98.88 108 PHE B O 1
ATOM 3275 N N . ALA B 1 109 ? 1.627 2.754 2.271 1 98.88 109 ALA B N 1
ATOM 3276 C CA . ALA B 1 109 ? 1.341 2.795 0.84 1 98.88 109 ALA B CA 1
ATOM 3277 C C . ALA B 1 109 ? 2.625 2.947 0.029 1 98.88 109 ALA B C 1
ATOM 3279 O O . ALA B 1 109 ? 2.791 2.297 -1.007 1 98.88 109 ALA B O 1
ATOM 3280 N N . LEU B 1 110 ? 3.535 3.758 0.518 1 98.94 110 LEU B N 1
ATOM 3281 C CA . LEU B 1 110 ? 4.809 3.963 -0.165 1 98.94 110 LEU B CA 1
ATOM 3282 C C . LEU B 1 110 ? 5.66 2.699 -0.116 1 98.94 110 LEU B C 1
ATOM 3284 O O . LEU B 1 110 ? 6.297 2.336 -1.107 1 98.94 110 LEU B O 1
ATOM 3288 N N . ILE B 1 111 ? 5.688 2.023 1.028 1 98.94 111 ILE B N 1
ATOM 3289 C CA . ILE B 1 111 ? 6.441 0.782 1.176 1 98.94 111 ILE B CA 1
ATOM 3290 C C . ILE B 1 111 ? 5.941 -0.248 0.165 1 98.94 111 ILE B C 1
ATOM 3292 O O . ILE B 1 111 ? 6.727 -0.784 -0.623 1 98.94 111 ILE B O 1
ATOM 3296 N N . LEU B 1 112 ? 4.668 -0.411 0.098 1 98.94 112 LEU B N 1
ATOM 3297 C CA . LEU B 1 112 ? 4.098 -1.446 -0.757 1 98.94 112 LEU B CA 1
ATOM 3298 C C . LEU B 1 112 ? 4.184 -1.046 -2.227 1 98.94 112 LEU B C 1
ATOM 3300 O O . LEU B 1 112 ? 4.461 -1.884 -3.088 1 98.94 112 LEU B O 1
ATOM 3304 N N . ALA B 1 113 ? 3.92 0.234 -2.51 1 98.88 113 ALA B N 1
ATOM 3305 C CA . ALA B 1 113 ? 3.93 0.685 -3.9 1 98.88 113 ALA B CA 1
ATOM 3306 C C . ALA B 1 113 ? 5.332 0.596 -4.496 1 98.88 113 ALA B C 1
ATOM 3308 O O . ALA B 1 113 ? 5.496 0.239 -5.664 1 98.88 113 ALA B O 1
ATOM 3309 N N . SER B 1 114 ? 6.332 0.949 -3.691 1 98.81 114 SER B N 1
ATOM 3310 C CA . SER B 1 114 ? 7.703 0.857 -4.18 1 98.81 114 SER B CA 1
ATOM 3311 C C . SER B 1 114 ? 8.156 -0.596 -4.281 1 98.81 114 SER B C 1
ATOM 3313 O O . SER B 1 114 ? 8.789 -0.986 -5.266 1 98.81 114 SER B O 1
ATOM 3315 N N . ALA B 1 115 ? 7.801 -1.412 -3.332 1 98.75 115 ALA B N 1
ATOM 3316 C CA . ALA B 1 115 ? 8.219 -2.811 -3.289 1 98.75 115 ALA B CA 1
ATOM 3317 C C . ALA B 1 115 ? 7.605 -3.604 -4.438 1 98.75 115 ALA B C 1
ATOM 3319 O O . ALA B 1 115 ? 8.281 -4.41 -5.078 1 98.75 115 ALA B O 1
ATOM 3320 N N . ARG B 1 116 ? 6.316 -3.277 -4.703 1 98.69 116 ARG B N 1
ATOM 3321 C CA . ARG B 1 116 ? 5.59 -4.094 -5.668 1 98.69 116 ARG B CA 1
ATOM 3322 C C . ARG B 1 116 ? 5.414 -3.35 -6.988 1 98.69 116 ARG B C 1
ATOM 3324 O O . ARG B 1 116 ? 4.66 -3.791 -7.859 1 98.69 116 ARG B O 1
ATOM 3331 N N . ARG B 1 117 ? 6.055 -2.174 -7.074 1 98.56 117 ARG B N 1
ATOM 3332 C CA . ARG B 1 117 ? 6.145 -1.423 -8.32 1 98.56 117 ARG B CA 1
ATOM 3333 C C . ARG B 1 117 ? 4.762 -1.038 -8.836 1 98.56 117 ARG B C 1
ATOM 3335 O O . ARG B 1 117 ? 4.492 -1.118 -10.031 1 98.56 117 ARG B O 1
ATOM 3342 N N . VAL B 1 118 ? 3.893 -0.634 -7.973 1 98.75 118 VAL B N 1
ATOM 3343 C CA . VAL B 1 118 ? 2.475 -0.408 -8.234 1 98.75 118 VAL B CA 1
ATOM 3344 C C . VAL B 1 118 ? 2.309 0.687 -9.281 1 98.75 118 VAL B C 1
ATOM 3346 O O . VAL B 1 118 ? 1.597 0.501 -10.273 1 98.75 118 VAL B O 1
ATOM 3349 N N . VAL B 1 119 ? 2.988 1.833 -9.109 1 98.62 119 VAL B N 1
ATOM 3350 C CA . VAL B 1 119 ? 2.811 2.975 -10 1 98.62 119 VAL B CA 1
ATOM 3351 C C . VAL B 1 119 ? 3.314 2.621 -11.398 1 98.62 119 VAL B C 1
ATOM 3353 O O . VAL B 1 119 ? 2.615 2.84 -12.391 1 98.62 119 VAL B O 1
ATOM 3356 N N . GLU B 1 120 ? 4.484 2.023 -11.469 1 98.19 120 GLU B N 1
ATOM 3357 C CA . GLU B 1 120 ? 5.074 1.636 -12.75 1 98.19 120 GLU B CA 1
ATOM 3358 C C . GLU B 1 120 ? 4.184 0.646 -13.492 1 98.19 120 GLU B C 1
ATOM 3360 O O . GLU B 1 120 ? 3.93 0.806 -14.688 1 98.19 120 GLU B O 1
ATOM 3365 N N . LEU B 1 121 ? 3.688 -0.341 -12.789 1 98.5 121 LEU B N 1
ATOM 3366 C CA . LEU B 1 121 ? 2.969 -1.426 -13.445 1 98.5 121 LEU B CA 1
ATOM 3367 C C . LEU B 1 121 ? 1.539 -1.011 -13.773 1 98.5 121 LEU B C 1
ATOM 3369 O O . LEU B 1 121 ? 0.944 -1.516 -14.727 1 98.5 121 LEU B O 1
ATOM 3373 N N . ALA B 1 122 ? 0.976 -0.092 -12.969 1 98.25 122 ALA B N 1
ATOM 3374 C CA . ALA B 1 122 ? -0.298 0.495 -13.375 1 98.25 122 ALA B CA 1
ATOM 3375 C C . ALA B 1 122 ? -0.154 1.257 -14.688 1 98.25 122 ALA B C 1
ATOM 3377 O O . ALA B 1 122 ? -1.004 1.144 -15.578 1 98.25 122 ALA B O 1
ATOM 3378 N N . GLU B 1 123 ? 0.918 2.016 -14.82 1 96.31 123 GLU B N 1
ATOM 3379 C CA . GLU B 1 123 ? 1.191 2.73 -16.062 1 96.31 123 GLU B CA 1
ATOM 3380 C C . GLU B 1 123 ? 1.478 1.761 -17.203 1 96.31 123 GLU B C 1
ATOM 3382 O O . GLU B 1 123 ? 1.104 2.016 -18.344 1 96.31 123 GLU B O 1
ATOM 3387 N N . TYR B 1 124 ? 2.174 0.667 -16.906 1 97.31 124 TYR B N 1
ATOM 3388 C CA . TYR B 1 124 ? 2.467 -0.406 -17.844 1 97.31 124 TYR B CA 1
ATOM 3389 C C . TYR B 1 124 ? 1.188 -0.93 -18.484 1 97.31 124 TYR B C 1
ATOM 3391 O O . TYR B 1 124 ? 1.127 -1.106 -19.703 1 97.31 124 TYR B O 1
ATOM 3399 N N . VAL B 1 125 ? 0.128 -1.121 -17.703 1 97.94 125 VAL B N 1
ATOM 3400 C CA . VAL B 1 125 ? -1.172 -1.595 -18.172 1 97.94 125 VAL B CA 1
ATOM 3401 C C . VAL B 1 125 ? -1.855 -0.503 -19 1 97.94 125 VAL B C 1
ATOM 3403 O O . VAL B 1 125 ? -2.316 -0.753 -20.109 1 97.94 125 VAL B O 1
ATOM 3406 N N . LYS B 1 126 ? -1.865 0.696 -18.5 1 95.75 126 LYS B N 1
ATOM 3407 C CA . LYS B 1 126 ? -2.537 1.819 -19.141 1 95.75 126 LYS B CA 1
ATOM 3408 C C . LYS B 1 126 ? -1.917 2.121 -20.5 1 95.75 126 LYS B C 1
ATOM 3410 O O . LYS B 1 126 ? -2.617 2.521 -21.438 1 95.75 126 LYS B O 1
ATOM 3415 N N . ALA B 1 127 ? -0.652 1.918 -20.609 1 94.94 127 ALA B N 1
ATOM 3416 C CA . ALA B 1 127 ? 0.085 2.227 -21.844 1 94.94 127 ALA B CA 1
ATOM 3417 C C . ALA B 1 127 ? -0.057 1.105 -22.859 1 94.94 127 ALA B C 1
ATOM 3419 O O . ALA B 1 127 ? 0.504 1.183 -23.953 1 94.94 127 ALA B O 1
ATOM 3420 N N . GLY B 1 128 ? -0.746 0.021 -22.516 1 94.88 128 GLY B N 1
ATOM 3421 C CA . GLY B 1 128 ? -0.977 -1.067 -23.453 1 94.88 128 GLY B CA 1
ATOM 3422 C C . GLY B 1 128 ? 0.214 -1.995 -23.594 1 94.88 128 GLY B C 1
ATOM 3423 O O . GLY B 1 128 ? 0.344 -2.697 -24.609 1 94.88 128 GLY B O 1
ATOM 3424 N N . ARG B 1 129 ? 1.061 -1.997 -22.594 1 96.5 129 ARG B N 1
ATOM 3425 C CA . ARG B 1 129 ? 2.277 -2.799 -22.672 1 96.5 129 ARG B CA 1
ATOM 3426 C C . ARG B 1 129 ? 2.047 -4.199 -22.125 1 96.5 129 ARG B C 1
ATOM 3428 O O . ARG B 1 129 ? 2.857 -5.102 -22.344 1 96.5 129 ARG B O 1
ATOM 3435 N N . TRP B 1 130 ? 1.009 -4.367 -21.359 1 96.94 130 TRP B N 1
ATOM 3436 C CA . TRP B 1 130 ? 0.65 -5.688 -20.859 1 96.94 130 TRP B CA 1
ATOM 3437 C C . TRP B 1 130 ? 0.122 -6.574 -21.969 1 96.94 130 TRP B C 1
ATOM 3439 O O . TRP B 1 130 ? -1.029 -6.434 -22.391 1 96.94 130 TRP B O 1
ATOM 3449 N N . LYS B 1 131 ? 0.87 -7.496 -22.469 1 92.56 131 LYS B N 1
ATOM 3450 C CA . LYS B 1 131 ? 0.55 -8.25 -23.688 1 92.56 131 LYS B CA 1
ATOM 3451 C C . LYS B 1 131 ? 0.448 -9.742 -23.391 1 92.56 131 LYS B C 1
ATOM 3453 O O . LYS B 1 131 ? 0.158 -10.539 -24.281 1 92.56 131 LYS B O 1
ATOM 3458 N N . GLY B 1 132 ? 0.696 -10.164 -22.188 1 89.81 132 GLY B N 1
ATOM 3459 C CA . GLY B 1 132 ? 0.678 -11.547 -21.734 1 89.81 132 GLY B CA 1
ATOM 3460 C C . GLY B 1 132 ? 1.062 -11.711 -20.281 1 89.81 132 GLY B C 1
ATOM 3461 O O . GLY B 1 132 ? 1.147 -10.727 -19.547 1 89.81 132 GLY B O 1
ATOM 3462 N N . SER B 1 133 ? 1.336 -12.859 -19.922 1 89.62 133 SER B N 1
ATOM 3463 C CA . SER B 1 133 ? 1.736 -13.117 -18.547 1 89.62 133 SER B CA 1
ATOM 3464 C C . SER B 1 133 ? 2.994 -12.328 -18.188 1 89.62 133 SER B C 1
ATOM 3466 O O . SER B 1 1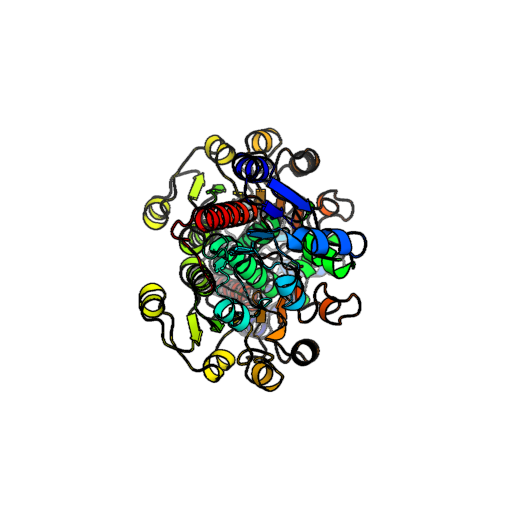33 ? 3.918 -12.227 -18.984 1 89.62 133 SER B O 1
ATOM 3468 N N . ILE B 1 134 ? 3.01 -11.82 -16.984 1 91.62 134 ILE B N 1
ATOM 3469 C CA . ILE B 1 134 ? 4.152 -11.008 -16.578 1 91.62 134 ILE B CA 1
ATOM 3470 C C . ILE B 1 134 ? 5.328 -11.906 -16.219 1 91.62 134 ILE B C 1
ATOM 3472 O O . ILE B 1 134 ? 5.133 -13.07 -15.844 1 91.62 134 ILE B O 1
ATOM 3476 N N . GLY B 1 135 ? 6.535 -11.438 -16.391 1 92.12 135 GLY B N 1
ATOM 3477 C CA . GLY B 1 135 ? 7.766 -12.164 -16.109 1 92.12 135 GLY B CA 1
ATOM 3478 C C . GLY B 1 135 ? 8.672 -11.422 -15.133 1 92.12 135 GLY B C 1
ATOM 3479 O O . GLY B 1 135 ? 8.219 -10.539 -14.406 1 92.12 135 GLY B O 1
ATOM 3480 N N . GLU B 1 136 ? 9.891 -11.82 -15.109 1 94.25 136 GLU B N 1
ATOM 3481 C CA . GLU B 1 136 ? 10.875 -11.344 -14.148 1 94.25 136 GLU B CA 1
ATOM 3482 C C . GLU B 1 136 ? 11.055 -9.828 -14.242 1 94.25 136 GLU B C 1
ATOM 3484 O O . GLU B 1 136 ? 11.297 -9.164 -13.227 1 94.25 136 GLU B O 1
ATOM 3489 N N . ALA B 1 137 ? 10.891 -9.312 -15.398 1 95.31 137 ALA B N 1
ATOM 3490 C CA . ALA B 1 137 ? 11.094 -7.883 -15.617 1 95.31 137 ALA B CA 1
ATOM 3491 C C . ALA B 1 137 ? 10.078 -7.055 -14.836 1 95.31 137 ALA B C 1
ATOM 3493 O O . ALA B 1 137 ? 10.305 -5.871 -14.57 1 95.31 137 ALA B O 1
ATOM 3494 N N . GLN B 1 138 ? 8.969 -7.648 -14.43 1 97.12 138 GLN B N 1
ATOM 3495 C CA . GLN B 1 138 ? 7.906 -6.926 -13.727 1 97.12 138 GLN B CA 1
ATOM 3496 C C . GLN B 1 138 ? 7.84 -7.336 -12.258 1 97.12 138 GLN B C 1
ATOM 3498 O O . GLN B 1 138 ? 6.988 -6.848 -11.516 1 97.12 138 GLN B O 1
ATOM 3503 N N . PHE B 1 139 ? 8.805 -8.203 -11.844 1 98 139 PHE B N 1
ATOM 3504 C CA . PHE B 1 139 ? 8.75 -8.711 -10.477 1 98 139 PHE B CA 1
ATOM 3505 C C . PHE B 1 139 ? 9.109 -7.613 -9.484 1 98 139 PHE B C 1
ATOM 3507 O O . PHE B 1 139 ? 10 -6.801 -9.742 1 98 139 PHE B O 1
ATOM 3514 N N . GLY B 1 140 ? 8.406 -7.555 -8.391 1 97.69 140 GLY B N 1
ATOM 3515 C CA . GLY B 1 140 ? 8.758 -6.742 -7.238 1 97.69 140 GLY B CA 1
ATOM 3516 C C . GLY B 1 140 ? 9.453 -7.531 -6.145 1 97.69 140 GLY B C 1
ATOM 3517 O O . GLY B 1 140 ? 10.078 -8.555 -6.414 1 97.69 140 GLY B O 1
ATOM 3518 N N . VAL B 1 141 ? 9.398 -6.961 -4.965 1 97.19 141 VAL B N 1
ATOM 3519 C CA . VAL B 1 141 ? 10.008 -7.633 -3.822 1 97.19 141 VAL B CA 1
ATOM 3520 C C . VAL B 1 141 ? 8.961 -7.844 -2.729 1 97.19 141 VAL B C 1
ATOM 3522 O O . VAL B 1 141 ? 7.969 -7.113 -2.66 1 97.19 141 VAL B O 1
ATOM 3525 N N . ASN B 1 142 ? 9.172 -8.867 -1.921 1 98 142 ASN B N 1
ATOM 3526 C CA . ASN B 1 142 ? 8.289 -9.141 -0.794 1 98 142 ASN B CA 1
ATOM 3527 C C . ASN B 1 142 ? 8.406 -8.07 0.286 1 98 142 ASN B C 1
ATOM 3529 O O . ASN B 1 142 ? 9.469 -7.457 0.444 1 98 142 ASN B O 1
ATOM 3533 N N . VAL B 1 143 ? 7.344 -7.832 0.998 1 98.75 143 VAL B N 1
ATOM 3534 C CA . VAL B 1 143 ? 7.348 -6.945 2.158 1 98.75 143 VAL B CA 1
ATOM 3535 C C . VAL B 1 143 ? 7.227 -7.77 3.438 1 98.75 143 VAL B C 1
ATOM 3537 O O . VAL B 1 143 ? 7.961 -7.543 4.402 1 98.75 143 VAL B O 1
ATOM 3540 N N . HIS B 1 144 ? 6.277 -8.695 3.424 1 98.44 144 HIS B N 1
ATOM 3541 C CA . HIS B 1 144 ? 6.109 -9.594 4.562 1 98.44 144 HIS B CA 1
ATOM 3542 C C . HIS B 1 144 ? 7.434 -10.234 4.965 1 98.44 144 HIS B C 1
ATOM 3544 O O . HIS B 1 144 ? 8.172 -10.727 4.109 1 98.44 144 HIS B O 1
ATOM 3550 N N . GLY B 1 145 ? 7.711 -10.18 6.176 1 98.5 145 GLY B N 1
ATOM 3551 C CA . GLY B 1 145 ? 8.844 -10.898 6.734 1 98.5 145 GLY B CA 1
ATOM 3552 C C . GLY B 1 145 ? 10.156 -10.164 6.559 1 98.5 145 GLY B C 1
ATOM 3553 O O . GLY B 1 145 ? 11.18 -10.562 7.133 1 98.5 145 GLY B O 1
ATOM 3554 N N . LYS B 1 146 ? 10.211 -9.125 5.77 1 98.81 146 LYS B N 1
ATOM 3555 C CA . LYS B 1 146 ? 11.422 -8.328 5.594 1 98.81 146 LYS B CA 1
ATOM 3556 C C . LYS B 1 146 ? 11.648 -7.402 6.781 1 98.81 146 LYS B C 1
ATOM 3558 O O . LYS B 1 146 ? 10.734 -7.156 7.57 1 98.81 146 LYS B O 1
ATOM 3563 N N . THR B 1 147 ? 12.836 -6.859 6.883 1 98.94 147 THR B N 1
ATOM 3564 C CA . THR B 1 147 ? 13.203 -6.043 8.031 1 98.94 147 THR B CA 1
ATOM 3565 C C . THR B 1 147 ? 12.914 -4.57 7.766 1 98.94 147 THR B C 1
ATOM 3567 O O . THR B 1 147 ? 13.328 -4.027 6.742 1 98.94 147 THR B O 1
ATOM 3570 N N . LEU B 1 148 ? 12.188 -3.963 8.664 1 98.94 148 LEU B N 1
ATOM 3571 C CA . LEU B 1 148 ? 11.961 -2.523 8.625 1 98.94 148 LEU B CA 1
ATOM 3572 C C . LEU B 1 148 ? 12.891 -1.797 9.594 1 98.94 148 LEU B C 1
ATOM 3574 O O . LEU B 1 148 ? 12.938 -2.133 10.773 1 98.94 148 LEU B O 1
ATOM 3578 N N . GLY B 1 149 ? 13.68 -0.9 9.086 1 98.94 149 GLY B N 1
ATOM 3579 C CA . GLY B 1 149 ? 14.477 0.005 9.898 1 98.94 149 GLY B CA 1
ATOM 3580 C C . GLY B 1 149 ? 13.875 1.393 10.016 1 98.94 149 GLY B C 1
ATOM 3581 O O . GLY B 1 149 ? 13.664 2.068 9.008 1 98.94 149 GLY B O 1
ATOM 3582 N N . LEU B 1 150 ? 13.625 1.828 11.25 1 98.88 150 LEU B N 1
ATOM 3583 C CA . LEU B 1 150 ? 13.055 3.145 11.508 1 98.88 150 LEU B CA 1
ATOM 3584 C C . LEU B 1 150 ? 14.109 4.094 12.07 1 98.88 150 LEU B C 1
ATOM 3586 O O . LEU B 1 150 ? 14.695 3.82 13.125 1 98.88 150 LEU B O 1
ATOM 3590 N N . ILE B 1 151 ? 14.375 5.152 11.312 1 98.62 151 ILE B N 1
ATOM 3591 C CA . ILE B 1 151 ? 15.141 6.266 11.859 1 98.62 151 ILE B CA 1
ATOM 3592 C C . ILE B 1 151 ? 14.195 7.297 12.469 1 98.62 151 ILE B C 1
ATOM 3594 O O . ILE B 1 151 ? 13.719 8.195 11.773 1 98.62 151 ILE B O 1
ATOM 3598 N N . GLY B 1 152 ? 13.984 7.16 13.781 1 97.19 152 GLY B N 1
ATOM 3599 C CA . GLY B 1 152 ? 12.969 7.945 14.469 1 97.19 152 GLY B CA 1
ATOM 3600 C C . GLY B 1 152 ? 11.719 7.148 14.789 1 97.19 152 GLY B C 1
ATOM 3601 O O . GLY B 1 152 ? 10.812 7.035 13.961 1 97.19 152 GLY B O 1
ATOM 3602 N N . MET B 1 153 ? 11.625 6.727 16.016 1 95.88 153 MET B N 1
ATOM 3603 C CA . MET B 1 153 ? 10.453 6.004 16.516 1 95.88 153 MET B CA 1
ATOM 3604 C C . MET B 1 153 ? 9.633 6.875 17.453 1 95.88 153 MET B C 1
ATOM 3606 O O . MET B 1 153 ? 9.562 6.609 18.656 1 95.88 153 MET B O 1
ATOM 3610 N N . GLY B 1 154 ? 9.07 7.883 16.875 1 94.25 154 GLY B N 1
ATOM 3611 C CA . GLY B 1 154 ? 8.07 8.68 17.578 1 94.25 154 GLY B CA 1
ATOM 3612 C C . GLY B 1 154 ? 6.656 8.172 17.375 1 94.25 154 GLY B C 1
ATOM 3613 O O . GLY B 1 154 ? 6.438 6.969 17.203 1 94.25 154 GLY B O 1
ATOM 3614 N N . ARG B 1 155 ? 5.621 9.031 17.438 1 94.06 155 ARG B N 1
ATOM 3615 C CA . ARG B 1 155 ? 4.219 8.648 17.344 1 94.06 155 ARG B CA 1
ATOM 3616 C C . ARG B 1 155 ? 3.93 8 15.984 1 94.06 155 ARG B C 1
ATOM 3618 O O . ARG B 1 155 ? 3.367 6.906 15.922 1 94.06 155 ARG B O 1
ATOM 3625 N N . ILE B 1 156 ? 4.316 8.695 14.93 1 96.75 156 ILE B N 1
ATOM 3626 C CA . ILE B 1 156 ? 4.047 8.188 13.586 1 96.75 156 ILE B CA 1
ATOM 3627 C C . ILE B 1 156 ? 4.914 6.957 13.32 1 96.75 156 ILE B C 1
ATOM 3629 O O . ILE B 1 156 ? 4.43 5.957 12.781 1 96.75 156 ILE B O 1
ATOM 3633 N N . GLY B 1 157 ? 6.238 7 13.688 1 97.38 157 GLY B N 1
ATOM 3634 C CA . GLY B 1 157 ? 7.109 5.844 13.547 1 97.38 157 GLY B CA 1
ATOM 3635 C C . GLY B 1 157 ? 6.562 4.602 14.219 1 97.38 157 GLY B C 1
ATOM 3636 O O . GLY B 1 157 ? 6.621 3.506 13.656 1 97.38 157 GLY B O 1
ATOM 3637 N N . SER B 1 158 ? 6.023 4.793 15.375 1 97.62 158 SER B N 1
ATOM 3638 C CA . SER B 1 158 ? 5.457 3.672 16.125 1 97.62 158 SER B CA 1
ATOM 3639 C C . SER B 1 158 ? 4.223 3.115 15.422 1 97.62 158 SER B C 1
ATOM 3641 O O . SER B 1 158 ? 3.998 1.901 15.414 1 97.62 158 SER B O 1
ATOM 3643 N N . ALA B 1 159 ? 3.416 4.016 14.914 1 98.12 159 ALA B N 1
ATOM 3644 C CA . ALA B 1 159 ? 2.24 3.58 14.164 1 98.12 159 ALA B CA 1
ATOM 3645 C C . ALA B 1 159 ? 2.643 2.758 12.938 1 98.12 159 ALA B C 1
ATOM 3647 O O . ALA B 1 159 ? 1.993 1.763 12.609 1 98.12 159 ALA B O 1
ATOM 3648 N N . VAL B 1 160 ? 3.732 3.141 12.266 1 98.75 160 VAL B N 1
ATOM 3649 C CA . VAL B 1 160 ? 4.258 2.395 11.133 1 98.75 160 VAL B CA 1
ATOM 3650 C C . VAL B 1 160 ? 4.785 1.042 11.602 1 98.75 160 VAL B C 1
ATOM 3652 O O . VAL B 1 160 ? 4.504 0.011 10.984 1 98.75 160 VAL B O 1
ATOM 3655 N N . ALA B 1 161 ? 5.5 1.035 12.703 1 98.81 161 ALA B N 1
ATOM 3656 C CA . ALA B 1 161 ? 6.082 -0.184 13.258 1 98.81 161 ALA B CA 1
ATOM 3657 C C . ALA B 1 161 ? 4.996 -1.188 13.633 1 98.81 161 ALA B C 1
ATOM 3659 O O . ALA B 1 161 ? 5.16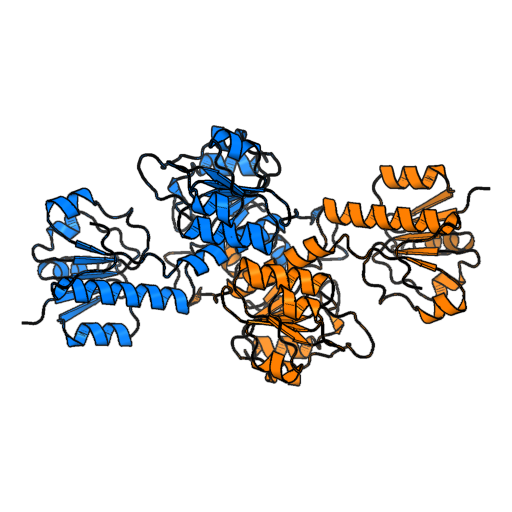4 -2.395 13.438 1 98.81 161 ALA B O 1
ATOM 3660 N N . ARG B 1 162 ? 3.918 -0.715 14.188 1 98.5 162 ARG B N 1
ATOM 3661 C CA . ARG B 1 162 ? 2.805 -1.585 14.555 1 98.5 162 ARG B CA 1
ATOM 3662 C C . ARG B 1 162 ? 2.252 -2.307 13.328 1 98.5 162 ARG B C 1
ATOM 3664 O O . ARG B 1 162 ? 2.004 -3.514 13.375 1 98.5 162 ARG B O 1
ATOM 3671 N N . ARG B 1 163 ? 2.039 -1.603 12.273 1 98.81 163 ARG B N 1
ATOM 3672 C CA . ARG B 1 163 ? 1.563 -2.195 11.023 1 98.81 163 ARG B CA 1
ATOM 3673 C C . ARG B 1 163 ? 2.543 -3.246 10.516 1 98.81 163 ARG B C 1
ATOM 3675 O O . ARG B 1 163 ? 2.137 -4.348 10.133 1 98.81 163 ARG B O 1
ATOM 3682 N N . ALA B 1 164 ? 3.82 -2.865 10.562 1 98.88 164 ALA B N 1
ATOM 3683 C CA . ALA B 1 164 ? 4.871 -3.738 10.039 1 98.88 164 ALA B CA 1
ATOM 3684 C C . ALA B 1 164 ? 4.965 -5.027 10.852 1 98.88 164 ALA B C 1
ATOM 3686 O O . ALA B 1 164 ? 4.945 -6.125 10.289 1 98.88 164 ALA B O 1
ATOM 3687 N N . HIS B 1 165 ? 5.016 -4.887 12.117 1 98.75 165 HIS B N 1
ATOM 3688 C CA . HIS B 1 165 ? 5.242 -6.016 13.008 1 98.75 165 HIS B CA 1
ATOM 3689 C C . HIS B 1 165 ? 4.012 -6.918 13.086 1 98.75 165 HIS B C 1
ATOM 3691 O O . HIS B 1 165 ? 4.09 -8.102 12.766 1 98.75 165 HIS B O 1
ATOM 3697 N N . HIS B 1 166 ? 2.902 -6.359 13.398 1 98.38 166 HIS B N 1
ATOM 3698 C CA . HIS B 1 166 ? 1.717 -7.168 13.656 1 98.38 166 HIS B CA 1
ATOM 3699 C C . HIS B 1 166 ? 1.031 -7.57 12.352 1 98.38 166 HIS B C 1
ATOM 3701 O O . HIS B 1 166 ? 0.423 -8.641 12.273 1 98.38 166 HIS B O 1
ATOM 3707 N N . GLY B 1 167 ? 1.105 -6.797 11.375 1 98.38 167 GLY B N 1
ATOM 3708 C CA . GLY B 1 167 ? 0.392 -7.051 10.133 1 98.38 167 GLY B CA 1
ATOM 3709 C C . GLY B 1 167 ? 1.209 -7.836 9.125 1 98.38 167 GLY B C 1
ATOM 3710 O O . GLY B 1 167 ? 0.714 -8.797 8.531 1 98.38 167 GLY B O 1
ATOM 3711 N N . PHE B 1 168 ? 2.469 -7.477 9.023 1 98.75 168 PHE B N 1
ATOM 3712 C CA . PHE B 1 168 ? 3.26 -8 7.914 1 98.75 168 PHE B CA 1
ATOM 3713 C C . PHE B 1 168 ? 4.398 -8.875 8.43 1 98.75 168 PHE B C 1
ATOM 3715 O O . PHE B 1 168 ? 5.266 -9.289 7.66 1 98.75 168 PHE B O 1
ATOM 3722 N N . GLY B 1 169 ? 4.453 -9.102 9.734 1 98.5 169 GLY B N 1
ATOM 3723 C CA . GLY B 1 169 ? 5.461 -9.984 10.305 1 98.5 169 GLY B CA 1
ATOM 3724 C C . GLY B 1 169 ? 6.879 -9.477 10.102 1 98.5 169 GLY B C 1
ATOM 3725 O O . GLY B 1 169 ? 7.812 -10.266 9.953 1 98.5 169 GLY B O 1
ATOM 3726 N N . MET B 1 170 ? 7.059 -8.227 10.07 1 98.88 170 MET B N 1
ATOM 3727 C CA . MET B 1 170 ? 8.375 -7.641 9.828 1 98.88 170 MET B CA 1
ATOM 3728 C C . MET B 1 170 ? 9.148 -7.496 11.133 1 98.88 170 MET B C 1
ATOM 3730 O O . MET B 1 170 ? 8.641 -6.938 12.102 1 98.88 170 MET B O 1
ATOM 3734 N N . PRO B 1 171 ? 10.383 -7.949 11.172 1 98.88 171 PRO B N 1
ATOM 3735 C CA . PRO B 1 171 ? 11.266 -7.512 12.258 1 98.88 171 PRO B CA 1
ATOM 3736 C C . PRO B 1 171 ? 11.531 -6.008 12.227 1 98.88 171 PRO B C 1
ATOM 3738 O O . PRO B 1 171 ? 11.664 -5.422 11.148 1 98.88 171 PRO B O 1
ATOM 3741 N N . ILE B 1 172 ? 11.609 -5.402 13.445 1 98.88 172 ILE B N 1
ATOM 3742 C CA . ILE B 1 172 ? 11.766 -3.953 13.531 1 98.88 172 ILE B CA 1
ATOM 3743 C C . ILE B 1 172 ? 13.141 -3.615 14.109 1 98.88 172 ILE B C 1
ATOM 3745 O O . ILE B 1 172 ? 13.492 -4.082 15.195 1 98.88 172 ILE B O 1
ATOM 3749 N N . LEU B 1 173 ? 13.93 -2.869 13.383 1 98.94 173 LEU B N 1
ATOM 3750 C CA . LEU B 1 173 ? 15.086 -2.145 13.891 1 98.94 173 LEU B CA 1
ATOM 3751 C C . LEU B 1 173 ? 14.789 -0.654 14 1 98.94 173 LEU B C 1
ATOM 3753 O O . LEU B 1 173 ? 14.078 -0.095 13.172 1 98.94 173 LEU B O 1
ATOM 3757 N N . TYR B 1 174 ? 15.305 -0.038 15.039 1 98.81 174 TYR B N 1
ATOM 3758 C CA . TYR B 1 174 ? 15.094 1.403 15.109 1 98.81 174 TYR B CA 1
ATOM 3759 C C . TYR B 1 174 ? 16.297 2.102 15.727 1 98.81 174 TYR B C 1
ATOM 3761 O O . TYR B 1 174 ? 17.109 1.467 16.406 1 98.81 174 TYR B O 1
ATOM 3769 N N . HIS B 1 175 ? 16.438 3.336 15.344 1 98.38 175 HIS B N 1
ATOM 3770 C CA . HIS B 1 175 ? 17.453 4.223 15.898 1 98.38 175 HIS B CA 1
ATOM 3771 C C . HIS B 1 175 ? 16.844 5.543 16.359 1 98.38 175 HIS B C 1
ATOM 3773 O O . HIS B 1 175 ? 16.078 6.164 15.625 1 98.38 175 HIS B O 1
ATOM 3779 N N . ASN B 1 176 ? 17.047 5.898 17.5 1 96.75 176 ASN B N 1
ATOM 3780 C CA . ASN B 1 176 ? 16.641 7.121 18.172 1 96.75 176 ASN B CA 1
ATOM 3781 C C . ASN B 1 176 ? 17.781 7.742 18.969 1 96.75 176 ASN B C 1
ATOM 3783 O O . ASN B 1 176 ? 18.859 7.152 19.078 1 96.75 176 ASN B O 1
ATOM 3787 N N . ARG B 1 177 ? 17.516 8.984 19.469 1 93.5 177 ARG B N 1
ATOM 3788 C CA . ARG B 1 177 ? 18.484 9.555 20.406 1 93.5 177 ARG B CA 1
ATOM 3789 C C . ARG B 1 177 ? 18.562 8.727 21.688 1 93.5 177 ARG B C 1
ATOM 3791 O O . ARG B 1 177 ? 19.641 8.57 22.25 1 93.5 177 ARG B O 1
ATOM 3798 N N . ARG B 1 178 ? 17.422 8.18 22.141 1 94.94 178 ARG B N 1
ATOM 3799 C CA . ARG B 1 178 ? 17.328 7.297 23.297 1 94.94 178 ARG B CA 1
ATOM 3800 C C . ARG B 1 178 ? 16.469 6.078 22.984 1 94.94 178 ARG B C 1
ATOM 3802 O O . ARG B 1 178 ? 15.562 6.145 22.141 1 94.94 178 ARG B O 1
ATOM 3809 N N . PRO B 1 179 ? 16.688 4.98 23.656 1 96.75 179 PRO B N 1
ATOM 3810 C CA . PRO B 1 179 ? 15.867 3.783 23.438 1 96.75 179 PRO B CA 1
ATOM 3811 C C . PRO B 1 179 ? 14.406 3.988 23.812 1 96.75 179 PRO B C 1
ATOM 3813 O O . PRO B 1 179 ? 14.086 4.879 24.594 1 96.75 179 PRO B O 1
ATOM 3816 N N . ASP B 1 180 ? 13.57 3.256 23.234 1 96.44 180 ASP B N 1
ATOM 3817 C CA . ASP B 1 180 ? 12.141 3.236 23.5 1 96.44 180 ASP B CA 1
ATOM 3818 C C . ASP B 1 180 ? 11.703 1.888 24.062 1 96.44 180 ASP B C 1
ATOM 3820 O O . ASP B 1 180 ? 11.242 1.016 23.312 1 96.44 180 ASP B O 1
ATOM 3824 N N . PRO B 1 181 ? 11.672 1.737 25.328 1 96.31 181 PRO B N 1
ATOM 3825 C CA . PRO B 1 181 ? 11.367 0.449 25.953 1 96.31 181 PRO B CA 1
ATOM 3826 C C . PRO B 1 181 ? 9.969 -0.054 25.609 1 96.31 181 PRO B C 1
ATOM 3828 O O . PRO B 1 181 ? 9.75 -1.265 25.516 1 96.31 181 PRO B O 1
ATOM 3831 N N . GLU B 1 182 ? 9.102 0.84 25.5 1 95.69 182 GLU B N 1
ATOM 3832 C CA . GLU B 1 182 ? 7.738 0.438 25.156 1 95.69 182 GLU B CA 1
ATOM 3833 C C . GLU B 1 182 ? 7.684 -0.222 23.781 1 95.69 182 GLU B C 1
ATOM 3835 O O . GLU B 1 182 ? 7.047 -1.263 23.609 1 95.69 182 GLU B O 1
ATOM 3840 N N . ALA B 1 183 ? 8.305 0.396 22.812 1 95.69 183 ALA B N 1
ATOM 3841 C CA . ALA B 1 183 ? 8.367 -0.19 21.469 1 95.69 183 ALA B CA 1
ATOM 3842 C C . ALA B 1 183 ? 9.062 -1.547 21.5 1 95.69 183 ALA B C 1
ATOM 3844 O O . ALA B 1 183 ? 8.672 -2.467 20.766 1 95.69 183 ALA B O 1
ATOM 3845 N N . GLU B 1 184 ? 10.125 -1.71 22.266 1 97.62 184 GLU B N 1
ATOM 3846 C CA . GLU B 1 184 ? 10.859 -2.969 22.375 1 97.62 184 GLU B CA 1
ATOM 3847 C C . GLU B 1 184 ? 9.984 -4.062 23 1 97.62 184 GLU B C 1
ATOM 3849 O O . GLU B 1 184 ? 10 -5.203 22.531 1 97.62 184 GLU B O 1
ATOM 3854 N N . ARG B 1 185 ? 9.211 -3.703 23.922 1 97.44 185 ARG B N 1
ATOM 3855 C CA . ARG B 1 185 ? 8.352 -4.668 24.594 1 97.44 185 ARG B CA 1
ATOM 3856 C C . ARG B 1 185 ? 7.156 -5.043 23.734 1 97.44 185 ARG B C 1
ATOM 3858 O O . ARG B 1 185 ? 6.828 -6.223 23.594 1 97.44 185 ARG B O 1
ATOM 3865 N N . GLU B 1 186 ? 6.57 -4.074 23.109 1 96.5 186 GLU B N 1
ATOM 3866 C CA . GLU B 1 186 ? 5.289 -4.277 22.453 1 96.5 186 GLU B CA 1
ATOM 3867 C C . GLU B 1 186 ? 5.48 -4.781 21.016 1 96.5 186 GLU B C 1
ATOM 3869 O O . GLU B 1 186 ? 4.637 -5.512 20.5 1 96.5 186 GLU B O 1
ATOM 3874 N N . LEU B 1 187 ? 6.617 -4.43 20.422 1 97.81 187 LEU B N 1
ATOM 3875 C CA . LEU B 1 187 ? 6.777 -4.711 19 1 97.81 187 LEU B CA 1
ATOM 3876 C C . LEU B 1 187 ? 8.016 -5.559 18.75 1 97.81 187 LEU B C 1
ATOM 3878 O O . LEU B 1 187 ? 8.336 -5.875 17.594 1 97.81 187 LEU B O 1
ATOM 3882 N N . GLY B 1 188 ? 8.719 -5.883 19.781 1 97.88 188 GLY B N 1
ATOM 3883 C CA . GLY B 1 188 ? 9.977 -6.594 19.594 1 97.88 188 GLY B CA 1
ATOM 3884 C C . GLY B 1 188 ? 11.016 -5.789 18.828 1 97.88 188 GLY B C 1
ATOM 3885 O O . GLY B 1 188 ? 11.875 -6.352 18.156 1 97.88 188 GLY B O 1
ATOM 3886 N N . ALA B 1 189 ? 10.844 -4.488 18.859 1 98.69 189 ALA B N 1
ATOM 3887 C CA . ALA B 1 189 ? 11.781 -3.613 18.156 1 98.69 189 ALA B CA 1
ATOM 3888 C C . ALA B 1 189 ? 13.156 -3.65 18.812 1 98.69 189 ALA B C 1
ATOM 3890 O O . ALA B 1 189 ? 13.281 -3.717 20.031 1 98.69 189 ALA B O 1
ATOM 3891 N N . ARG B 1 190 ? 14.219 -3.666 18.062 1 98.62 190 ARG B N 1
ATOM 3892 C CA . ARG B 1 190 ? 15.586 -3.686 18.562 1 98.62 190 ARG B CA 1
ATOM 3893 C C . ARG B 1 190 ? 16.266 -2.342 18.344 1 98.62 190 ARG B C 1
ATOM 3895 O O . ARG B 1 190 ? 16.297 -1.835 17.219 1 98.62 190 ARG B O 1
ATOM 3902 N N . TYR B 1 191 ? 16.75 -1.752 19.344 1 98.69 191 TYR B N 1
ATOM 3903 C CA . TYR B 1 191 ? 17.531 -0.521 19.297 1 98.69 191 TYR B CA 1
ATOM 3904 C C . TYR B 1 191 ? 18.938 -0.793 18.797 1 98.69 191 TYR B C 1
ATOM 3906 O O . TYR B 1 191 ? 19.672 -1.586 19.391 1 98.69 191 TYR B O 1
ATOM 3914 N N . VAL B 1 192 ? 19.312 -0.178 17.688 1 98.69 192 VAL B N 1
ATOM 3915 C CA . VAL B 1 192 ? 20.641 -0.396 17.109 1 98.69 192 VAL B CA 1
ATOM 3916 C C . VAL B 1 192 ? 21.234 0.938 16.672 1 98.69 192 VAL B C 1
ATOM 3918 O O . VAL B 1 192 ? 20.547 1.965 16.672 1 98.69 192 VAL B O 1
ATOM 3921 N N . SER B 1 193 ? 22.516 0.975 16.312 1 98.56 193 SER B N 1
ATOM 3922 C CA . SER B 1 193 ? 23.125 2.174 15.75 1 98.56 193 SER B CA 1
ATOM 3923 C C . SER B 1 193 ? 22.562 2.48 14.367 1 98.56 193 SER B C 1
ATOM 3925 O O . SER B 1 193 ? 21.984 1.604 13.711 1 98.56 193 SER B O 1
ATOM 3927 N N . LYS B 1 194 ? 22.672 3.684 13.969 1 98.25 194 LYS B N 1
ATOM 3928 C CA . LYS B 1 194 ? 22.234 4.062 12.633 1 98.25 194 LYS B CA 1
ATOM 3929 C C . LYS B 1 194 ? 22.922 3.217 11.562 1 98.25 194 LYS B C 1
ATOM 3931 O O . LYS B 1 194 ? 22.281 2.732 10.633 1 98.25 194 LYS B O 1
ATOM 3936 N N . GLU B 1 195 ? 24.219 2.99 11.703 1 98.56 195 GLU B N 1
ATOM 3937 C CA . GLU B 1 195 ? 25.016 2.219 10.742 1 98.56 195 GLU B CA 1
ATOM 3938 C C . GLU B 1 195 ? 24.531 0.774 10.664 1 98.56 195 GLU B C 1
ATOM 3940 O O . GLU B 1 195 ? 24.375 0.219 9.578 1 98.56 195 GLU B O 1
ATOM 3945 N N . ASP B 1 196 ? 24.281 0.221 11.82 1 98.81 196 ASP B N 1
ATOM 3946 C CA . ASP B 1 196 ? 23.797 -1.154 11.867 1 98.81 196 ASP B CA 1
ATOM 3947 C C . ASP B 1 196 ? 22.422 -1.274 11.219 1 98.81 196 ASP B C 1
ATOM 3949 O O . ASP B 1 196 ? 22.141 -2.248 10.516 1 98.81 196 ASP B O 1
ATOM 3953 N N . LEU B 1 197 ? 21.609 -0.342 11.477 1 98.88 197 LEU B N 1
ATOM 3954 C CA . LEU B 1 197 ? 20.266 -0.327 10.891 1 98.88 197 LEU B CA 1
ATOM 3955 C C . LEU B 1 197 ? 20.344 -0.282 9.367 1 98.88 197 LEU B C 1
ATOM 3957 O O . LEU B 1 197 ? 19.703 -1.081 8.688 1 98.88 197 LEU B O 1
ATOM 3961 N N . LEU B 1 198 ? 21.156 0.625 8.859 1 98.88 198 LEU B N 1
ATOM 3962 C CA . LEU B 1 198 ? 21.281 0.801 7.418 1 98.88 198 LEU B CA 1
ATOM 3963 C C . LEU B 1 198 ? 21.828 -0.465 6.762 1 98.88 198 LEU B C 1
ATOM 3965 O O . LEU B 1 198 ? 21.375 -0.85 5.68 1 98.88 198 LEU B O 1
ATOM 3969 N N . ALA B 1 199 ? 22.688 -1.187 7.418 1 98.81 199 ALA B N 1
ATOM 3970 C CA . ALA B 1 199 ? 23.344 -2.367 6.867 1 98.81 199 ALA B CA 1
ATOM 3971 C C . ALA B 1 199 ? 22.406 -3.568 6.863 1 98.81 199 ALA B C 1
ATOM 3973 O O . ALA B 1 199 ? 22.562 -4.484 6.051 1 98.81 199 ALA B O 1
ATOM 3974 N N . GLN B 1 200 ? 21.391 -3.529 7.703 1 98.81 200 GLN B N 1
ATOM 3975 C CA . GLN B 1 200 ? 20.625 -4.75 7.934 1 98.81 200 GLN B CA 1
ATOM 3976 C C . GLN B 1 200 ? 19.203 -4.629 7.383 1 98.81 200 GLN B C 1
ATOM 3978 O O . GLN B 1 200 ? 18.578 -5.633 7.059 1 98.81 200 GLN B O 1
ATOM 3983 N N . ALA B 1 201 ? 18.688 -3.463 7.285 1 98.94 201 ALA B N 1
ATOM 3984 C CA . ALA B 1 201 ? 17.266 -3.258 6.969 1 98.94 201 ALA B CA 1
ATOM 3985 C C . ALA B 1 201 ? 17 -3.484 5.484 1 98.94 201 ALA B C 1
ATOM 3987 O O . ALA B 1 201 ? 17.844 -3.174 4.641 1 98.94 201 ALA B O 1
ATOM 3988 N N . ASP B 1 202 ? 15.859 -4.051 5.164 1 98.94 202 ASP B N 1
ATOM 3989 C CA . ASP B 1 202 ? 15.375 -4.152 3.791 1 98.94 202 ASP B CA 1
ATOM 3990 C C . ASP B 1 202 ? 14.633 -2.885 3.375 1 98.94 202 ASP B C 1
ATOM 3992 O O . ASP B 1 202 ? 14.625 -2.523 2.195 1 98.94 202 ASP B O 1
ATOM 3996 N N . PHE B 1 203 ? 13.969 -2.27 4.32 1 98.94 203 PHE B N 1
ATOM 3997 C CA . PHE B 1 203 ? 13.32 -0.97 4.191 1 98.94 203 PHE B CA 1
ATOM 3998 C C . PHE B 1 203 ? 13.852 0.004 5.238 1 98.94 203 PHE B C 1
ATOM 4000 O O . PHE B 1 203 ? 13.891 -0.318 6.43 1 98.94 203 PHE B O 1
ATOM 4007 N N . VAL B 1 204 ? 14.289 1.151 4.816 1 98.94 204 VAL B N 1
ATOM 4008 C CA . VAL B 1 204 ? 14.711 2.217 5.719 1 98.94 204 VAL B CA 1
ATOM 4009 C C . VAL B 1 204 ? 13.719 3.373 5.652 1 98.94 204 VAL B C 1
ATOM 4011 O O . VAL B 1 204 ? 13.531 3.979 4.594 1 98.94 204 VAL B O 1
ATOM 4014 N N . CYS B 1 205 ? 13.102 3.643 6.719 1 98.88 205 CYS B N 1
ATOM 4015 C CA . CYS B 1 205 ? 12.07 4.672 6.801 1 98.88 205 CYS B CA 1
ATOM 4016 C C . CYS B 1 205 ? 12.5 5.793 7.742 1 98.88 205 CYS B C 1
ATOM 4018 O O . CYS B 1 205 ? 12.82 5.547 8.906 1 98.88 205 CYS B O 1
ATOM 4020 N N . VAL B 1 206 ? 12.453 6.992 7.246 1 98.5 206 VAL B N 1
ATOM 4021 C CA . VAL B 1 206 ? 12.883 8.156 8.016 1 98.5 206 VAL B CA 1
ATOM 4022 C C . VAL B 1 206 ? 11.656 8.883 8.578 1 98.5 206 VAL B C 1
ATOM 4024 O O . VAL B 1 206 ? 10.742 9.234 7.832 1 98.5 206 VAL B O 1
ATOM 4027 N N . MET B 1 207 ? 11.594 9.086 9.859 1 96.62 207 MET B N 1
ATOM 4028 C CA . MET B 1 207 ? 10.539 9.797 10.57 1 96.62 207 MET B CA 1
ATOM 4029 C C . MET B 1 207 ? 11.117 10.734 11.617 1 96.62 207 MET B C 1
ATOM 4031 O O . MET B 1 207 ? 10.922 10.539 12.82 1 96.62 207 MET B O 1
ATOM 4035 N N . LEU B 1 208 ? 11.82 11.781 11.148 1 95.38 208 LEU B N 1
ATOM 4036 C CA . LEU B 1 208 ? 12.5 12.734 12.023 1 95.38 208 LEU B CA 1
ATOM 4037 C C . LEU B 1 208 ? 12.031 14.156 11.742 1 95.38 208 LEU B C 1
ATOM 4039 O O . LEU B 1 208 ? 11.672 14.484 10.609 1 95.38 208 LEU B O 1
ATOM 4043 N N . PRO B 1 209 ? 12.062 15.023 12.766 1 92.06 209 PRO B N 1
ATOM 4044 C CA . PRO B 1 209 ? 11.906 16.453 12.477 1 92.06 209 PRO B CA 1
ATOM 4045 C C . PRO B 1 209 ? 13.125 17.047 11.789 1 92.06 209 PRO B C 1
ATOM 4047 O O . PRO B 1 209 ? 14.227 16.484 11.859 1 92.06 209 PRO B O 1
ATOM 4050 N N . LEU B 1 210 ? 12.93 18.078 11.07 1 93.88 210 LEU B N 1
ATOM 4051 C CA . LEU B 1 210 ? 14.047 18.797 10.477 1 93.88 210 LEU B CA 1
ATOM 4052 C C . LEU B 1 210 ? 14.68 19.75 11.484 1 93.88 210 LEU B C 1
ATOM 4054 O O . LEU B 1 210 ? 14 20.641 12.016 1 93.88 210 LEU B O 1
ATOM 4058 N N . THR B 1 211 ? 15.844 19.562 11.883 1 91.69 211 THR B N 1
ATOM 4059 C CA . THR B 1 211 ? 16.688 20.375 12.742 1 91.69 211 THR B CA 1
ATOM 4060 C C . THR B 1 211 ? 18.078 20.531 12.148 1 91.69 211 THR B C 1
ATOM 4062 O O . THR B 1 211 ? 18.422 19.875 11.164 1 91.69 211 THR B O 1
ATOM 4065 N N . PRO B 1 212 ? 18.844 21.406 12.703 1 92.38 212 PRO B N 1
ATOM 4066 C CA . PRO B 1 212 ? 20.219 21.5 12.211 1 92.38 212 PRO B CA 1
ATOM 4067 C C . PRO B 1 212 ? 20.969 20.172 12.289 1 92.38 212 PRO B C 1
ATOM 4069 O O . PRO B 1 212 ? 21.828 19.891 11.453 1 92.38 212 PRO B O 1
ATOM 4072 N N . GLN B 1 213 ? 20.594 19.297 13.195 1 93.81 213 GLN B N 1
ATOM 4073 C CA . GLN B 1 213 ? 21.266 18.031 13.406 1 93.81 213 GLN B CA 1
ATOM 4074 C C . GLN B 1 213 ? 20.766 16.969 12.406 1 93.81 213 GLN B C 1
ATOM 4076 O O . GLN B 1 213 ? 21.469 16 12.133 1 93.81 213 GLN B O 1
ATOM 4081 N N . THR B 1 214 ? 19.594 17.156 11.859 1 96.19 214 THR B N 1
ATOM 4082 C CA . THR B 1 214 ? 19.031 16.125 11 1 96.19 214 THR B CA 1
ATOM 4083 C C . THR B 1 214 ? 19.109 16.531 9.531 1 96.19 214 THR B C 1
ATOM 4085 O O . THR B 1 214 ? 18.875 15.719 8.633 1 96.19 214 THR B O 1
ATOM 4088 N N . GLU B 1 215 ? 19.406 17.797 9.312 1 96.88 215 GLU B N 1
ATOM 4089 C CA . GLU B 1 215 ? 19.516 18.266 7.934 1 96.88 215 GLU B CA 1
ATOM 4090 C C . GLU B 1 215 ? 20.609 17.516 7.18 1 96.88 215 GLU B C 1
ATOM 4092 O O . GLU B 1 215 ? 21.75 17.406 7.66 1 96.88 215 GLU B O 1
ATOM 4097 N N . ARG B 1 216 ? 20.281 16.891 6.055 1 97.38 216 ARG B N 1
ATOM 4098 C CA . ARG B 1 216 ? 21.172 16.156 5.164 1 97.38 216 ARG B CA 1
ATOM 4099 C C . ARG B 1 216 ? 21.859 15.008 5.906 1 97.38 216 ARG B C 1
ATOM 4101 O O . ARG B 1 216 ? 23.016 14.703 5.645 1 97.38 216 ARG B O 1
ATOM 4108 N N . MET B 1 217 ? 21.125 14.508 6.848 1 97.5 217 MET B N 1
ATOM 4109 C CA . MET B 1 217 ? 21.594 13.352 7.609 1 97.5 217 MET B CA 1
ATOM 4110 C C . MET B 1 217 ? 21.828 12.156 6.695 1 97.5 217 MET B C 1
ATOM 4112 O O . MET B 1 217 ? 22.672 11.297 6.988 1 97.5 217 MET B O 1
ATOM 4116 N N . PHE B 1 218 ? 21.109 12.055 5.625 1 98.56 218 PHE B N 1
ATOM 4117 C CA . PHE B 1 218 ? 21.281 10.977 4.652 1 98.56 218 PHE B CA 1
ATOM 4118 C C . PHE B 1 218 ? 21.969 11.484 3.391 1 98.56 218 PHE B C 1
ATOM 4120 O O . PHE B 1 218 ? 21.375 12.25 2.621 1 98.56 218 PHE B O 1
ATOM 4127 N N . GLY B 1 219 ? 23.141 11.156 3.258 1 98.5 219 GLY B N 1
ATOM 4128 C CA . GLY B 1 219 ? 23.922 11.43 2.064 1 98.5 219 GLY B CA 1
ATOM 4129 C C . GLY B 1 219 ? 24.547 10.18 1.455 1 98.5 219 GLY B C 1
ATOM 4130 O O . GLY B 1 219 ? 24.047 9.07 1.669 1 98.5 219 GLY B O 1
ATOM 4131 N N . ALA B 1 220 ? 25.562 10.359 0.609 1 98.56 220 ALA B N 1
ATOM 4132 C CA . ALA B 1 220 ? 26.203 9.273 -0.126 1 98.56 220 ALA B CA 1
ATOM 4133 C C . ALA B 1 220 ? 26.719 8.195 0.825 1 98.56 220 ALA B C 1
ATOM 4135 O O . ALA B 1 220 ? 26.516 7 0.583 1 98.56 220 ALA B O 1
ATOM 4136 N N . PRO B 1 221 ? 27.312 8.578 1.973 1 98.69 221 PRO B N 1
ATOM 4137 C CA . PRO B 1 221 ? 27.812 7.535 2.865 1 98.69 221 PRO B CA 1
ATOM 4138 C C . PRO B 1 221 ? 26.703 6.652 3.434 1 98.69 221 PRO B C 1
ATOM 4140 O O . PRO B 1 221 ? 26.875 5.438 3.551 1 98.69 221 PRO B O 1
ATOM 4143 N N . GLU B 1 222 ? 25.656 7.246 3.852 1 98.88 222 GLU B N 1
ATOM 4144 C CA . GLU B 1 222 ? 24.531 6.484 4.402 1 98.88 222 GLU B CA 1
ATOM 4145 C C . GLU B 1 222 ? 23.953 5.531 3.363 1 98.88 222 GLU B C 1
ATOM 4147 O O . GLU B 1 222 ? 23.688 4.363 3.662 1 98.88 222 GLU B O 1
ATOM 4152 N N . PHE B 1 223 ? 23.734 5.996 2.135 1 98.81 223 PHE B N 1
ATOM 4153 C CA . PHE B 1 223 ? 23.172 5.152 1.082 1 98.81 223 PHE B CA 1
ATOM 4154 C C . PHE B 1 223 ? 24.125 4.012 0.741 1 98.81 223 PHE B C 1
ATOM 4156 O O . PHE B 1 223 ? 23.688 2.91 0.404 1 98.81 223 PHE B O 1
ATOM 4163 N N . ALA B 1 224 ? 25.422 4.281 0.861 1 98.75 224 ALA B N 1
ATOM 4164 C CA . ALA B 1 224 ? 26.422 3.26 0.568 1 98.75 224 ALA B CA 1
ATOM 4165 C C . ALA B 1 224 ? 26.375 2.143 1.607 1 98.75 224 ALA B C 1
ATOM 4167 O O . ALA B 1 224 ? 26.812 1.019 1.335 1 98.75 224 ALA B O 1
ATOM 4168 N N . LEU B 1 225 ? 25.875 2.428 2.789 1 98.81 225 LEU B N 1
ATOM 4169 C CA . LEU B 1 225 ? 25.812 1.44 3.859 1 98.81 225 LEU B CA 1
ATOM 4170 C C . LEU B 1 225 ? 24.578 0.542 3.689 1 98.81 225 LEU B C 1
ATOM 4172 O O . LEU B 1 225 ? 24.516 -0.536 4.285 1 98.81 225 LEU B O 1
ATOM 4176 N N . MET B 1 226 ? 23.594 0.976 2.949 1 98.88 226 MET B N 1
ATOM 4177 C CA . MET B 1 226 ? 22.359 0.21 2.775 1 98.88 226 MET B CA 1
ATOM 4178 C C . MET B 1 226 ? 22.594 -0.991 1.864 1 98.88 226 MET B C 1
ATOM 4180 O O . MET B 1 226 ? 23.5 -0.975 1.026 1 98.88 226 MET B O 1
ATOM 4184 N N . LYS B 1 227 ? 21.734 -2.051 2.023 1 98.56 227 LYS B N 1
ATOM 4185 C CA . LYS B 1 227 ? 21.734 -3.166 1.08 1 98.56 227 LYS B CA 1
ATOM 4186 C C . LYS B 1 227 ? 21.391 -2.697 -0.329 1 98.56 227 LYS B C 1
ATOM 4188 O O . LYS B 1 227 ? 20.531 -1.829 -0.505 1 98.56 227 LYS B O 1
ATOM 4193 N N . ARG B 1 228 ? 21.984 -3.26 -1.3 1 98.38 228 ARG B N 1
ATOM 4194 C CA . ARG B 1 228 ? 21.625 -2.975 -2.688 1 98.38 228 ARG B CA 1
ATOM 4195 C C . ARG B 1 228 ? 20.156 -3.258 -2.947 1 98.38 228 ARG B C 1
ATOM 4197 O O . ARG B 1 228 ? 19.531 -2.605 -3.787 1 98.38 228 ARG B O 1
ATOM 4204 N N . SER B 1 229 ? 19.547 -4.156 -2.176 1 98.38 229 SER B N 1
ATOM 4205 C CA . SER B 1 229 ? 18.156 -4.555 -2.342 1 98.38 229 SER B CA 1
ATOM 4206 C C . SER B 1 229 ? 17.234 -3.66 -1.533 1 98.38 229 SER B C 1
ATOM 4208 O O . SER B 1 229 ? 16 -3.811 -1.596 1 98.38 229 SER B O 1
ATOM 4210 N N . ALA B 1 230 ? 17.734 -2.699 -0.792 1 98.81 230 ALA B N 1
ATOM 4211 C CA . ALA B 1 230 ? 16.922 -1.936 0.16 1 98.81 230 ALA B CA 1
ATOM 4212 C C . ALA B 1 230 ? 16.141 -0.842 -0.547 1 98.81 230 ALA B C 1
ATOM 4214 O O . ALA B 1 230 ? 16.547 -0.354 -1.604 1 98.81 230 ALA B O 1
ATOM 4215 N N . ILE B 1 231 ? 15.047 -0.513 0.018 1 98.94 231 ILE B N 1
ATOM 4216 C CA . ILE B 1 231 ? 14.195 0.58 -0.43 1 98.94 231 ILE B CA 1
ATOM 4217 C C . ILE B 1 231 ? 14.156 1.674 0.635 1 98.94 231 ILE B C 1
ATOM 4219 O O . ILE B 1 231 ? 13.969 1.387 1.82 1 98.94 231 ILE B O 1
ATOM 4223 N N . PHE B 1 232 ? 14.398 2.904 0.203 1 98.94 232 PHE B N 1
ATOM 4224 C CA . PHE B 1 232 ? 14.414 4.066 1.083 1 98.94 232 PHE B CA 1
ATOM 4225 C C . PHE B 1 232 ? 13.062 4.773 1.07 1 98.94 232 PHE B C 1
ATOM 4227 O O . PHE B 1 232 ? 12.531 5.086 0.003 1 98.94 232 PHE B O 1
ATOM 4234 N N . ILE B 1 233 ? 12.477 5.016 2.27 1 98.94 233 ILE B N 1
ATOM 4235 C CA . ILE B 1 233 ? 11.172 5.652 2.416 1 98.94 233 ILE B CA 1
ATOM 4236 C C . ILE B 1 233 ? 11.32 6.953 3.201 1 98.94 233 ILE B C 1
ATOM 4238 O O . ILE B 1 233 ? 11.883 6.965 4.297 1 98.94 233 ILE B O 1
ATOM 4242 N N . ASN B 1 234 ? 10.789 8.055 2.654 1 98.81 234 ASN B N 1
ATOM 4243 C CA . ASN B 1 234 ? 10.789 9.312 3.385 1 98.81 234 ASN B CA 1
ATOM 4244 C C . ASN B 1 234 ? 9.461 10.047 3.25 1 98.81 234 ASN B C 1
ATOM 4246 O O . ASN B 1 234 ? 9.062 10.422 2.145 1 98.81 234 ASN B O 1
ATOM 4250 N N . ALA B 1 235 ? 8.781 10.18 4.316 1 97.44 235 ALA B N 1
ATOM 4251 C CA . ALA B 1 235 ? 7.539 10.953 4.391 1 97.44 235 ALA B CA 1
ATOM 4252 C C . ALA B 1 235 ? 7.594 11.969 5.531 1 97.44 235 ALA B C 1
ATOM 4254 O O . ALA B 1 235 ? 6.559 12.367 6.062 1 97.44 235 ALA B O 1
ATOM 4255 N N . SER B 1 236 ? 8.75 12.289 5.984 1 95.75 236 SER B N 1
ATOM 4256 C CA . SER B 1 236 ? 8.945 13.242 7.07 1 95.75 236 SER B CA 1
ATOM 4257 C C . SER B 1 236 ? 9.273 14.633 6.535 1 95.75 236 SER B C 1
ATOM 4259 O O . SER B 1 236 ? 8.375 15.367 6.117 1 95.75 236 SER B O 1
ATOM 4261 N N . ARG B 1 237 ? 10.641 14.977 6.359 1 96.69 237 ARG B N 1
ATOM 4262 C CA . ARG B 1 237 ? 11.094 16.234 5.766 1 96.69 237 ARG B CA 1
ATOM 4263 C C . ARG B 1 237 ? 12.141 15.977 4.684 1 96.69 237 ARG B C 1
ATOM 4265 O O . ARG B 1 237 ? 13.094 15.234 4.902 1 96.69 237 ARG B O 1
ATOM 4272 N N . GLY B 1 238 ? 11.961 16.625 3.525 1 97.56 238 GLY B N 1
ATOM 4273 C CA . GLY B 1 238 ? 12.812 16.359 2.377 1 97.56 238 GLY B CA 1
ATOM 4274 C C . GLY B 1 238 ? 14.266 16.719 2.627 1 97.56 238 GLY B C 1
ATOM 4275 O O . GLY B 1 238 ? 15.172 16.016 2.168 1 97.56 238 GLY B O 1
ATOM 4276 N N . ARG B 1 239 ? 14.492 17.75 3.469 1 97.12 239 ARG B N 1
ATOM 4277 C CA . ARG B 1 239 ? 15.836 18.312 3.631 1 97.12 239 ARG B CA 1
ATOM 4278 C C . ARG B 1 239 ? 16.672 17.453 4.582 1 97.12 239 ARG B C 1
ATOM 4280 O O . ARG B 1 239 ? 17.859 17.703 4.762 1 97.12 239 ARG B O 1
ATOM 4287 N N . ILE B 1 240 ? 16.109 16.469 5.102 1 98.19 240 ILE B N 1
ATOM 4288 C CA . ILE B 1 240 ? 16.875 15.5 5.883 1 98.19 240 ILE B CA 1
ATOM 4289 C C . ILE B 1 240 ? 17.781 14.688 4.961 1 98.19 240 ILE B C 1
ATOM 4291 O O . ILE B 1 240 ? 18.797 14.148 5.398 1 98.19 240 ILE B O 1
ATOM 4295 N N . VAL B 1 241 ? 17.453 14.688 3.697 1 98.62 241 VAL B N 1
ATOM 4296 C CA . VAL B 1 241 ? 18.141 13.891 2.684 1 98.62 241 VAL B CA 1
ATOM 4297 C C . VAL B 1 241 ? 18.891 14.812 1.725 1 98.62 241 VAL B C 1
ATOM 4299 O O . VAL B 1 241 ? 18.344 15.828 1.277 1 98.62 241 VAL B O 1
ATOM 4302 N N . ASP B 1 242 ? 20.156 14.547 1.513 1 98.62 242 ASP B N 1
ATOM 4303 C CA . ASP B 1 242 ? 20.812 15.086 0.326 1 98.62 242 ASP B CA 1
ATOM 4304 C C . ASP B 1 242 ? 20.219 14.477 -0.948 1 98.62 242 ASP B C 1
ATOM 4306 O O . ASP B 1 242 ? 20.594 13.367 -1.336 1 98.62 242 ASP B O 1
ATOM 4310 N N . GLU B 1 243 ? 19.375 15.234 -1.546 1 98.5 243 GLU B N 1
ATOM 4311 C CA . GLU B 1 243 ? 18.562 14.695 -2.639 1 98.5 243 GLU B CA 1
ATOM 4312 C C . GLU B 1 243 ? 19.438 14.305 -3.826 1 98.5 243 GLU B C 1
ATOM 4314 O O . GLU B 1 243 ? 19.141 13.328 -4.523 1 98.5 243 GLU B O 1
ATOM 4319 N N . ALA B 1 244 ? 20.469 15.078 -4.09 1 98.5 244 ALA B N 1
ATOM 4320 C CA . ALA B 1 244 ? 21.391 14.727 -5.156 1 98.5 244 ALA B CA 1
ATOM 4321 C C . ALA B 1 244 ? 22.047 13.367 -4.898 1 98.5 244 ALA B C 1
ATOM 4323 O O . ALA B 1 244 ? 22.219 12.57 -5.82 1 98.5 244 ALA B O 1
ATOM 4324 N N . ALA B 1 245 ? 22.406 13.117 -3.68 1 98.81 245 ALA B N 1
ATOM 4325 C CA . ALA B 1 245 ? 22.984 11.828 -3.305 1 98.81 245 ALA B CA 1
ATOM 4326 C C . ALA B 1 245 ? 21.969 10.703 -3.482 1 98.81 245 ALA B C 1
ATOM 4328 O O . ALA B 1 245 ? 22.312 9.609 -3.924 1 98.81 245 ALA B O 1
ATOM 4329 N N . LEU B 1 246 ? 20.766 10.969 -3.104 1 98.88 246 LEU B N 1
ATOM 4330 C CA . LEU B 1 246 ? 19.719 9.984 -3.283 1 98.88 246 LEU B CA 1
ATOM 4331 C C . LEU B 1 246 ? 19.531 9.641 -4.758 1 98.88 246 LEU B C 1
ATOM 4333 O O . LEU B 1 246 ? 19.438 8.469 -5.125 1 98.88 246 LEU B O 1
ATOM 4337 N N . ILE B 1 247 ? 19.422 10.672 -5.598 1 98.81 247 ILE B N 1
ATOM 4338 C CA . ILE B 1 247 ? 19.266 10.492 -7.035 1 98.81 247 ILE B CA 1
ATOM 4339 C C . ILE B 1 247 ? 20.406 9.633 -7.582 1 98.81 247 ILE B C 1
ATOM 4341 O O . ILE B 1 247 ? 20.156 8.68 -8.328 1 98.81 247 ILE B O 1
ATOM 4345 N N . ALA B 1 248 ? 21.609 9.945 -7.164 1 98.81 248 ALA B N 1
ATOM 4346 C CA . ALA B 1 248 ? 22.766 9.172 -7.609 1 98.81 248 ALA B CA 1
ATOM 4347 C C . ALA B 1 248 ? 22.656 7.715 -7.164 1 98.81 248 ALA B C 1
ATOM 4349 O O . ALA B 1 248 ? 22.906 6.801 -7.949 1 98.81 248 ALA B O 1
ATOM 4350 N N . ALA B 1 249 ? 22.281 7.484 -5.926 1 98.88 249 ALA B N 1
ATOM 4351 C CA . ALA B 1 249 ? 22.156 6.137 -5.379 1 98.88 249 ALA B CA 1
ATOM 4352 C C . ALA B 1 249 ? 21.125 5.328 -6.148 1 98.88 249 ALA B C 1
ATOM 4354 O O . ALA B 1 249 ? 21.297 4.129 -6.367 1 98.88 249 ALA B O 1
ATOM 4355 N N . LEU B 1 250 ? 20.062 5.938 -6.566 1 98.81 250 LEU B N 1
ATOM 4356 C CA . LEU B 1 250 ? 18.984 5.285 -7.297 1 98.81 250 LEU B CA 1
ATOM 4357 C C . LEU B 1 250 ? 19.391 4.996 -8.734 1 98.81 250 LEU B C 1
ATOM 4359 O O . LEU B 1 250 ? 19.125 3.912 -9.258 1 98.81 250 LEU B O 1
ATOM 4363 N N . GLN B 1 251 ? 20.031 5.949 -9.391 1 98.56 251 GLN B N 1
ATOM 4364 C CA . GLN B 1 251 ? 20.484 5.785 -10.766 1 98.56 251 GLN B CA 1
ATOM 4365 C C . GLN B 1 251 ? 21.562 4.707 -10.867 1 98.56 251 GLN B C 1
ATOM 4367 O O . GLN B 1 251 ? 21.547 3.906 -11.805 1 98.56 251 GLN B O 1
ATOM 4372 N N . ASP B 1 252 ? 22.438 4.68 -9.836 1 98.31 252 ASP B N 1
ATOM 4373 C CA . ASP B 1 252 ? 23.547 3.746 -9.836 1 98.31 252 ASP B CA 1
ATOM 4374 C C . ASP B 1 252 ? 23.141 2.396 -9.25 1 98.31 252 ASP B C 1
ATOM 4376 O O . ASP B 1 252 ? 23.953 1.466 -9.195 1 98.31 252 ASP B O 1
ATOM 4380 N N . LYS B 1 253 ? 21.953 2.328 -8.75 1 98.06 253 LYS B N 1
ATOM 4381 C CA . LYS B 1 253 ? 21.406 1.11 -8.164 1 98.06 253 LYS B CA 1
ATOM 4382 C C . LYS B 1 253 ? 22.203 0.694 -6.926 1 98.06 253 LYS B C 1
ATOM 4384 O O . LYS B 1 253 ? 22.422 -0.497 -6.691 1 98.06 253 LYS B O 1
ATOM 4389 N N . THR B 1 254 ? 22.734 1.777 -6.273 1 98.62 254 THR B N 1
ATOM 4390 C CA . THR B 1 254 ? 23.266 1.545 -4.938 1 98.62 254 THR B CA 1
ATOM 4391 C C . THR B 1 254 ? 22.188 1.027 -3.996 1 98.62 254 THR B C 1
ATOM 4393 O O . THR B 1 254 ? 22.469 0.223 -3.104 1 98.62 254 THR B O 1
ATOM 4396 N N . ILE B 1 255 ? 21.016 1.474 -4.121 1 98.81 255 ILE B N 1
ATOM 4397 C CA . ILE B 1 255 ? 19.812 0.949 -3.467 1 98.81 255 ILE B CA 1
ATOM 4398 C C . ILE B 1 255 ? 18.766 0.586 -4.516 1 98.81 255 ILE B C 1
ATOM 4400 O O . ILE B 1 255 ? 18.875 0.998 -5.676 1 98.81 255 ILE B O 1
ATOM 4404 N N . HIS B 1 256 ? 17.781 -0.146 -4.129 1 98.56 256 HIS B N 1
ATOM 4405 C CA . HIS B 1 256 ? 16.828 -0.746 -5.055 1 98.56 256 HIS B CA 1
ATOM 4406 C C . HIS B 1 256 ? 15.781 0.272 -5.508 1 98.56 256 HIS B C 1
ATOM 4408 O O . HIS B 1 256 ? 15.352 0.248 -6.66 1 98.56 256 HIS B O 1
ATOM 4414 N N . GLY B 1 257 ? 15.375 1.136 -4.605 1 98.75 257 GLY B N 1
ATOM 4415 C CA . GLY B 1 257 ? 14.328 2.094 -4.922 1 98.75 257 GLY B CA 1
ATOM 4416 C C . GLY B 1 257 ? 14.016 3.037 -3.773 1 98.75 257 GLY B C 1
ATOM 4417 O O . GLY B 1 257 ? 14.695 3.02 -2.748 1 98.75 257 GLY B O 1
ATOM 4418 N N . ALA B 1 258 ? 12.969 3.857 -4.004 1 98.94 258 ALA B N 1
ATOM 4419 C CA . ALA B 1 258 ? 12.562 4.793 -2.961 1 98.94 258 ALA B CA 1
ATOM 4420 C C . ALA B 1 258 ? 11.078 5.125 -3.07 1 98.94 258 ALA B C 1
ATOM 4422 O O . ALA B 1 258 ? 10.508 5.121 -4.164 1 98.94 258 ALA B O 1
ATOM 4423 N N . GLY B 1 259 ? 10.422 5.301 -1.997 1 98.88 259 GLY B N 1
ATOM 4424 C CA . GLY B 1 259 ? 9.117 5.918 -1.854 1 98.88 259 GLY B CA 1
ATOM 4425 C C . GLY B 1 259 ? 9.156 7.242 -1.116 1 98.88 259 GLY B C 1
ATOM 4426 O O . GLY B 1 259 ? 9.57 7.301 0.043 1 98.88 259 GLY B O 1
ATOM 4427 N N . LEU B 1 260 ? 8.688 8.297 -1.781 1 98.94 260 LEU B N 1
ATOM 4428 C CA . LEU B 1 260 ? 8.883 9.648 -1.266 1 98.94 260 LEU B CA 1
ATOM 4429 C C . LEU B 1 260 ? 7.578 10.43 -1.262 1 98.94 260 LEU B C 1
ATOM 4431 O O . LEU B 1 260 ? 6.844 10.43 -2.254 1 98.94 260 LEU B O 1
ATOM 4435 N N . ASP B 1 261 ? 7.316 11.109 -0.16 1 98.75 261 ASP B N 1
ATOM 4436 C CA . ASP B 1 261 ? 6.184 12.023 -0.062 1 98.75 261 ASP B CA 1
ATOM 4437 C C . ASP B 1 261 ? 6.652 13.453 0.188 1 98.75 261 ASP B C 1
ATOM 4439 O O . ASP B 1 261 ? 5.836 14.367 0.302 1 98.75 261 ASP B O 1
ATOM 4443 N N . VAL B 1 262 ? 8 13.625 0.362 1 98.12 262 VAL B N 1
ATOM 4444 C CA . VAL B 1 262 ? 8.586 14.93 0.637 1 98.12 262 VAL B CA 1
ATOM 4445 C C . VAL B 1 262 ? 9.883 15.094 -0.152 1 98.12 262 VAL B C 1
ATOM 4447 O O . VAL B 1 262 ? 10.508 14.102 -0.547 1 98.12 262 VAL B O 1
ATOM 4450 N N . PHE B 1 263 ? 10.281 16.312 -0.323 1 97.94 263 PHE B N 1
ATOM 4451 C CA . PHE B 1 263 ? 11.414 16.625 -1.188 1 97.94 263 PHE B CA 1
ATOM 4452 C C . PHE B 1 263 ? 12.148 17.875 -0.683 1 97.94 263 PHE B C 1
ATOM 4454 O O . PHE B 1 263 ? 11.609 18.641 0.112 1 97.94 263 PHE B O 1
ATOM 4461 N N . GLU B 1 264 ? 13.336 18.047 -1.157 1 97.19 264 GLU B N 1
ATOM 4462 C CA . GLU B 1 264 ? 14.117 19.219 -0.779 1 97.19 264 GLU B CA 1
ATOM 4463 C C . GLU B 1 264 ? 13.406 20.5 -1.184 1 97.19 264 GLU B C 1
ATOM 4465 O O . GLU B 1 264 ? 13.438 21.5 -0.45 1 97.19 264 GLU B O 1
ATOM 4470 N N . VAL B 1 265 ? 12.875 20.438 -2.338 1 95.62 265 VAL B N 1
ATOM 4471 C CA . VAL B 1 265 ? 12.086 21.547 -2.855 1 95.62 265 VAL B CA 1
ATOM 4472 C C . VAL B 1 265 ? 10.672 21.078 -3.193 1 95.62 265 VAL B C 1
ATOM 4474 O O . VAL B 1 265 ? 10.5 20.094 -3.904 1 95.62 265 VAL B O 1
ATOM 4477 N N . GLU B 1 266 ? 9.703 21.75 -2.656 1 94.56 266 GLU B N 1
ATOM 4478 C CA . GLU B 1 266 ? 8.312 21.422 -2.93 1 94.56 266 GLU B CA 1
ATOM 4479 C C . GLU B 1 266 ? 7.551 22.641 -3.453 1 94.56 266 GLU B C 1
ATOM 4481 O O . GLU B 1 266 ? 7.691 23.75 -2.92 1 94.56 266 GLU B O 1
ATOM 4486 N N . PRO B 1 267 ? 6.879 22.516 -4.406 1 95.81 267 PRO B N 1
ATOM 4487 C CA . PRO B 1 267 ? 6.629 21.312 -5.215 1 95.81 267 PRO B CA 1
ATOM 4488 C C . PRO B 1 267 ? 7.875 20.828 -5.949 1 95.81 267 PRO B C 1
ATOM 4490 O O . PRO B 1 267 ? 8.758 21.625 -6.277 1 95.81 267 PRO B O 1
ATOM 4493 N N . LEU B 1 268 ? 7.867 19.531 -6.238 1 97.31 268 LEU B N 1
ATOM 4494 C CA . LEU B 1 268 ? 8.992 18.922 -6.926 1 97.31 268 LEU B CA 1
ATOM 4495 C C . LEU B 1 268 ? 9.156 19.484 -8.328 1 97.31 268 LEU B C 1
ATOM 4497 O O . LEU B 1 268 ? 8.219 19.438 -9.133 1 97.31 268 LEU B O 1
ATOM 4501 N N . PRO B 1 269 ? 10.328 20.062 -8.625 1 96.31 269 PRO B N 1
ATOM 4502 C CA . PRO B 1 269 ? 10.523 20.625 -9.953 1 96.31 269 PRO B CA 1
ATOM 4503 C C . PRO B 1 269 ? 10.352 19.609 -11.07 1 96.31 269 PRO B C 1
ATOM 4505 O O . PRO B 1 269 ? 10.766 18.453 -10.922 1 96.31 269 PRO B O 1
ATOM 4508 N N . LEU B 1 270 ? 9.828 20.047 -12.148 1 94.44 270 LEU B N 1
ATOM 4509 C CA . LEU B 1 270 ? 9.508 19.172 -13.266 1 94.44 270 LEU B CA 1
ATOM 4510 C C . LEU B 1 270 ? 10.773 18.547 -13.852 1 94.44 270 LEU B C 1
ATOM 4512 O O . LEU B 1 270 ? 10.719 17.469 -14.445 1 94.44 270 LEU B O 1
ATOM 4516 N N . GLN B 1 271 ? 11.875 19.172 -13.703 1 95.88 271 GLN B N 1
ATOM 4517 C CA . GLN B 1 271 ? 13.133 18.703 -14.289 1 95.88 271 GLN B CA 1
ATOM 4518 C C . GLN B 1 271 ? 13.844 17.734 -13.352 1 95.88 271 GLN B C 1
ATOM 4520 O O . GLN B 1 271 ? 14.883 17.188 -13.695 1 95.88 271 GLN B O 1
ATOM 4525 N N . SER B 1 272 ? 13.305 17.594 -12.203 1 97.38 272 SER B N 1
ATOM 4526 C CA . SER B 1 272 ? 13.961 16.688 -11.258 1 97.38 272 SER B CA 1
ATOM 4527 C C . SER B 1 272 ? 14.117 15.289 -11.852 1 97.38 272 SER B C 1
ATOM 4529 O O . SER B 1 272 ? 13.156 14.703 -12.344 1 97.38 272 SER B O 1
ATOM 4531 N N . PRO B 1 273 ? 15.289 14.695 -11.727 1 97.81 273 PRO B N 1
ATOM 4532 C CA . PRO B 1 273 ? 15.5 13.32 -12.203 1 97.81 273 PRO B CA 1
ATOM 4533 C C . PRO B 1 273 ? 14.625 12.305 -11.477 1 97.81 273 PRO B C 1
ATOM 4535 O O . PRO B 1 273 ? 14.352 11.227 -12.008 1 97.81 273 PRO B O 1
ATOM 4538 N N . LEU B 1 274 ? 14.156 12.617 -10.281 1 98 274 LEU B N 1
ATOM 4539 C CA . LEU B 1 274 ? 13.328 11.703 -9.508 1 98 274 LEU B CA 1
ATOM 4540 C C . LEU B 1 274 ? 12.07 11.32 -10.273 1 98 274 LEU B C 1
ATOM 4542 O O . LEU B 1 274 ? 11.539 10.219 -10.102 1 98 274 LEU B O 1
ATOM 4546 N N . LEU B 1 275 ? 11.594 12.195 -11.133 1 96.56 275 LEU B N 1
ATOM 4547 C CA . LEU B 1 275 ? 10.344 11.992 -11.852 1 96.56 275 LEU B CA 1
ATOM 4548 C C . LEU B 1 275 ? 10.531 11.055 -13.039 1 96.56 275 LEU B C 1
ATOM 4550 O O . LEU B 1 275 ? 9.562 10.555 -13.602 1 96.56 275 LEU B O 1
ATOM 4554 N N . LYS B 1 276 ? 11.734 10.773 -13.398 1 95 276 LYS B N 1
ATOM 4555 C CA . LYS B 1 276 ? 12.023 9.945 -14.562 1 95 276 LYS B CA 1
ATOM 4556 C C . LYS B 1 276 ? 12.508 8.562 -14.148 1 95 276 LYS B C 1
ATOM 4558 O O . LYS B 1 276 ? 12.68 7.68 -14.992 1 95 276 LYS B O 1
ATOM 4563 N N . LEU B 1 277 ? 12.773 8.383 -12.875 1 96.75 277 LEU B N 1
ATOM 4564 C CA . LEU B 1 277 ? 13.273 7.105 -12.375 1 96.75 277 LEU B CA 1
ATOM 4565 C C . LEU B 1 277 ? 12.133 6.125 -12.141 1 96.75 277 LEU B C 1
ATOM 4567 O O . LEU B 1 277 ? 11.219 6.402 -11.367 1 96.75 277 LEU B O 1
ATOM 4571 N N . PRO B 1 278 ? 12.117 4.988 -12.758 1 94.94 278 PRO B N 1
ATOM 4572 C CA . PRO B 1 278 ? 11.031 4.02 -12.594 1 94.94 278 PRO B CA 1
ATOM 4573 C C . PRO B 1 278 ? 11.008 3.393 -11.203 1 94.94 278 PRO B C 1
ATOM 4575 O O . PRO B 1 278 ? 9.977 2.848 -10.789 1 94.94 278 PRO B O 1
ATOM 4578 N N . ASN B 1 279 ? 12.141 3.42 -10.5 1 97.88 279 ASN B N 1
ATOM 4579 C CA . ASN B 1 279 ? 12.227 2.795 -9.188 1 97.88 279 ASN B CA 1
ATOM 4580 C C . ASN B 1 279 ? 11.945 3.799 -8.07 1 97.88 279 ASN B C 1
ATOM 4582 O O . ASN B 1 279 ? 12.375 3.604 -6.93 1 97.88 279 ASN B O 1
ATOM 4586 N N . VAL B 1 280 ? 11.219 4.871 -8.438 1 98.62 280 VAL B N 1
ATOM 4587 C CA . VAL B 1 280 ? 10.828 5.875 -7.449 1 98.62 280 VAL B CA 1
ATOM 4588 C C . VAL B 1 280 ? 9.32 6.086 -7.488 1 98.62 280 VAL B C 1
ATOM 4590 O O . VAL B 1 280 ? 8.734 6.223 -8.562 1 98.62 280 VAL B O 1
ATOM 4593 N N . VAL B 1 281 ? 8.688 6.004 -6.371 1 98.75 281 VAL B N 1
ATOM 4594 C CA . VAL B 1 281 ? 7.324 6.492 -6.188 1 98.75 281 VAL B CA 1
ATOM 4595 C C . VAL B 1 281 ? 7.355 7.875 -5.539 1 98.75 281 VAL B C 1
ATOM 4597 O O . VAL B 1 281 ? 7.906 8.047 -4.449 1 98.75 281 VAL B O 1
ATOM 4600 N N . ALA B 1 282 ? 6.844 8.875 -6.195 1 98.75 282 ALA B N 1
ATOM 4601 C CA . ALA B 1 282 ? 6.844 10.25 -5.715 1 98.75 282 ALA B CA 1
ATOM 4602 C C . ALA B 1 282 ? 5.418 10.766 -5.535 1 98.75 282 ALA B C 1
ATOM 4604 O O . ALA B 1 282 ? 4.645 10.82 -6.492 1 98.75 282 ALA B O 1
ATOM 4605 N N . LEU B 1 283 ? 5.086 11.102 -4.332 1 98.75 283 LEU B N 1
ATOM 4606 C CA . LEU B 1 283 ? 3.768 11.641 -4.012 1 98.75 283 LEU B CA 1
ATOM 4607 C C . LEU B 1 283 ? 3.869 13.094 -3.572 1 98.75 283 LEU B C 1
ATOM 4609 O O . LEU B 1 283 ? 4.934 13.547 -3.139 1 98.75 283 LEU B O 1
ATOM 4613 N N . PRO B 1 284 ? 2.836 13.875 -3.656 1 98.5 284 PRO B N 1
ATOM 4614 C CA . PRO B 1 284 ? 2.873 15.32 -3.414 1 98.5 284 PRO B CA 1
ATOM 4615 C C . PRO B 1 284 ? 2.492 15.688 -1.982 1 98.5 284 PRO B C 1
ATOM 4617 O O . PRO B 1 284 ? 1.622 16.531 -1.771 1 98.5 284 PRO B O 1
ATOM 4620 N N . HIS B 1 285 ? 3.207 15.086 -1.026 1 97.62 285 HIS B N 1
ATOM 4621 C CA . HIS B 1 285 ? 3.041 15.445 0.379 1 97.62 285 HIS B CA 1
ATOM 4622 C C . HIS B 1 285 ? 1.615 15.188 0.85 1 97.62 285 HIS B C 1
ATOM 4624 O O . HIS B 1 285 ? 0.966 16.078 1.399 1 97.62 285 HIS B O 1
ATOM 4630 N N . ILE B 1 286 ? 1.184 13.898 0.777 1 98.31 286 ILE B N 1
ATOM 4631 C CA . ILE B 1 286 ? -0.217 13.57 1.018 1 98.31 286 ILE B CA 1
ATOM 4632 C C . ILE B 1 286 ? -0.359 12.859 2.363 1 98.31 286 ILE B C 1
ATOM 4634 O O . ILE B 1 286 ? -1.389 12.242 2.639 1 98.31 286 ILE B O 1
ATOM 4638 N N . GLY B 1 287 ? 0.609 12.836 3.178 1 97.5 287 GLY B N 1
ATOM 4639 C CA . GLY B 1 287 ? 0.611 12.086 4.422 1 97.5 287 GLY B CA 1
ATOM 4640 C C . GLY B 1 287 ? -0.696 12.188 5.184 1 97.5 287 GLY B C 1
ATOM 4641 O O . GLY B 1 287 ? -1.295 11.172 5.543 1 97.5 287 GLY B O 1
ATOM 4642 N N . SER B 1 288 ? -1.208 13.422 5.273 1 96.81 288 SER B N 1
ATOM 4643 C CA . SER B 1 288 ? -2.414 13.672 6.059 1 96.81 288 SER B CA 1
ATOM 4644 C C . SER B 1 288 ? -3.609 13.961 5.16 1 96.81 288 SER B C 1
ATOM 4646 O O . SER B 1 288 ? -4.676 14.344 5.641 1 96.81 288 SER B O 1
ATOM 4648 N N . ALA B 1 289 ? -3.518 13.797 3.889 1 97.31 289 ALA B N 1
ATOM 4649 C CA . ALA B 1 289 ? -4.457 14.352 2.92 1 97.31 289 ALA B CA 1
ATOM 4650 C C . ALA B 1 289 ? -5.691 13.461 2.781 1 97.31 289 ALA B C 1
ATOM 4652 O O . ALA B 1 289 ? -5.941 12.906 1.709 1 97.31 289 ALA B O 1
ATOM 4653 N N . THR B 1 290 ? -6.477 13.336 3.812 1 97.69 290 THR B N 1
ATOM 4654 C CA . THR B 1 290 ? -7.836 12.805 3.809 1 97.69 290 THR B CA 1
ATOM 4655 C C . THR B 1 290 ? -8.812 13.82 4.398 1 97.69 290 THR B C 1
ATOM 4657 O O . THR B 1 290 ? -8.422 14.68 5.195 1 97.69 290 THR B O 1
ATOM 4660 N N . HIS B 1 291 ? -10 13.719 4.004 1 94.88 291 HIS B N 1
ATOM 4661 C CA . HIS B 1 291 ? -11 14.68 4.48 1 94.88 291 HIS B CA 1
ATOM 4662 C C . HIS B 1 291 ? -11.109 14.641 6 1 94.88 291 HIS B C 1
ATOM 4664 O O . HIS B 1 291 ? -11.078 15.68 6.656 1 94.88 291 HIS B O 1
ATOM 4670 N N . GLU B 1 292 ? -11.188 13.469 6.488 1 96.12 292 GLU B N 1
ATOM 4671 C CA . GLU B 1 292 ? -11.359 13.281 7.926 1 96.12 292 GLU B CA 1
ATOM 4672 C C . GLU B 1 292 ? -10.156 13.82 8.703 1 96.12 292 GLU B C 1
ATOM 4674 O O . GLU B 1 292 ? -10.328 14.516 9.703 1 96.12 292 GLU B O 1
ATOM 4679 N N . THR B 1 293 ? -9.016 13.555 8.258 1 97.88 293 THR B N 1
ATOM 4680 C CA . THR B 1 293 ? -7.801 13.922 8.961 1 97.88 293 THR B CA 1
ATOM 4681 C C . THR B 1 293 ? -7.574 15.43 8.906 1 97.88 293 THR B C 1
ATOM 4683 O O . THR B 1 293 ? -7.273 16.062 9.93 1 97.88 293 THR B O 1
ATOM 4686 N N . ARG B 1 294 ? -7.75 16.047 7.75 1 97.19 294 ARG B N 1
ATOM 4687 C CA . ARG B 1 294 ? -7.559 17.484 7.617 1 97.19 294 ARG B CA 1
ATOM 4688 C C . ARG B 1 294 ? -8.594 18.25 8.43 1 97.19 294 ARG B C 1
ATOM 4690 O O . ARG B 1 294 ? -8.289 19.312 8.992 1 97.19 294 ARG B O 1
ATOM 4697 N N . LEU B 1 295 ? -9.789 17.734 8.508 1 97.31 295 LEU B N 1
ATOM 4698 C CA . LEU B 1 295 ? -10.797 18.359 9.359 1 97.31 295 LEU B CA 1
ATOM 4699 C C . LEU B 1 295 ? -10.391 18.297 10.828 1 97.31 295 LEU B C 1
ATOM 4701 O O . LEU B 1 295 ? -10.477 19.281 11.547 1 97.31 295 LEU B O 1
ATOM 4705 N N . ALA B 1 296 ? -9.945 17.141 11.211 1 98.06 296 ALA B N 1
ATOM 4706 C CA . ALA B 1 296 ? -9.531 16.969 12.602 1 98.06 296 ALA B CA 1
ATOM 4707 C C . ALA B 1 296 ? -8.375 17.906 12.953 1 98.06 296 ALA B C 1
ATOM 4709 O O . ALA B 1 296 ? -8.328 18.453 14.055 1 98.06 296 ALA B O 1
ATOM 4710 N N . MET B 1 297 ? -7.453 18.094 12.055 1 98.06 297 MET B N 1
ATOM 4711 C CA . MET B 1 297 ? -6.336 19 12.25 1 98.06 297 MET B CA 1
ATOM 4712 C C . MET B 1 297 ? -6.828 20.438 12.43 1 98.06 297 MET B C 1
ATOM 4714 O O . MET B 1 297 ? -6.398 21.141 13.352 1 98.06 297 MET B O 1
ATOM 4718 N N . ALA B 1 298 ? -7.742 20.828 11.57 1 98.25 298 ALA B N 1
ATOM 4719 C CA . ALA B 1 298 ? -8.289 22.172 11.641 1 98.25 298 ALA B CA 1
ATOM 4720 C C . ALA B 1 298 ? -9.062 22.391 12.945 1 98.25 298 ALA B C 1
ATOM 4722 O O . ALA B 1 298 ? -8.93 23.438 13.586 1 98.25 298 ALA B O 1
ATOM 4723 N N . GLU B 1 299 ? -9.82 21.422 13.336 1 98.69 299 GLU B N 1
ATOM 4724 C CA . GLU B 1 299 ? -10.594 21.5 14.57 1 98.69 299 GLU B CA 1
ATOM 4725 C C . GLU B 1 299 ? -9.688 21.641 15.781 1 98.69 299 GLU B C 1
ATOM 4727 O O . GLU B 1 299 ? -9.953 22.469 16.672 1 98.69 299 GLU B O 1
ATOM 4732 N N . LEU B 1 300 ? -8.664 20.859 15.781 1 98.56 300 LEU B N 1
ATOM 4733 C CA . LEU B 1 300 ? -7.719 20.938 16.891 1 98.56 300 LEU B CA 1
ATOM 4734 C C . LEU B 1 300 ? -7.039 22.312 16.922 1 98.56 300 LEU B C 1
ATOM 4736 O O . LEU B 1 300 ? -6.883 22.906 18 1 98.56 300 LEU B O 1
ATOM 4740 N N . ALA B 1 301 ? -6.656 22.812 15.789 1 98.69 301 ALA B N 1
ATOM 4741 C CA . ALA B 1 301 ? -6.008 24.109 15.711 1 98.69 301 ALA B CA 1
ATOM 4742 C C . ALA B 1 301 ? -6.938 25.219 16.203 1 98.69 301 ALA B C 1
ATOM 4744 O O . ALA B 1 301 ? -6.512 26.125 16.922 1 98.69 301 ALA B O 1
ATOM 4745 N N . VAL B 1 302 ? -8.18 25.141 15.836 1 98.75 302 VAL B N 1
ATOM 4746 C CA . VAL B 1 302 ? -9.172 26.125 16.266 1 98.75 302 VAL B CA 1
ATOM 4747 C C . VAL B 1 302 ? -9.359 26.047 17.766 1 98.75 302 VAL B C 1
ATOM 4749 O O . VAL B 1 302 ? -9.406 27.078 18.453 1 98.75 302 VAL B O 1
ATOM 4752 N N . THR B 1 303 ? -9.461 24.828 18.266 1 98.69 303 THR B N 1
ATOM 4753 C CA . THR B 1 303 ? -9.617 24.641 19.703 1 98.69 303 THR B CA 1
ATOM 4754 C C . THR B 1 303 ? -8.445 25.25 20.453 1 98.69 303 THR B C 1
ATOM 4756 O O . THR B 1 303 ? -8.633 25.938 21.469 1 98.69 303 THR B O 1
ATOM 4759 N N . ASN B 1 304 ? -7.234 25.016 19.953 1 98.69 304 ASN B N 1
ATOM 4760 C CA . ASN B 1 304 ? -6.031 25.578 20.562 1 98.69 304 ASN B CA 1
ATOM 4761 C C . ASN B 1 304 ? -6.051 27.109 20.562 1 98.69 304 ASN B C 1
ATOM 4763 O O . ASN B 1 304 ? -5.723 27.734 21.562 1 98.69 304 ASN B O 1
ATOM 4767 N N . LEU B 1 305 ? -6.445 27.688 19.453 1 98.75 305 LEU B N 1
ATOM 4768 C CA . LEU B 1 305 ? -6.496 29.141 19.297 1 98.75 305 LEU B CA 1
ATOM 4769 C C . LEU B 1 305 ? -7.473 29.75 20.297 1 98.75 305 LEU B C 1
ATOM 4771 O O . LEU B 1 305 ? -7.145 30.719 20.969 1 98.75 305 LEU B O 1
ATOM 4775 N N . ILE B 1 306 ? -8.602 29.188 20.422 1 98.69 306 ILE B N 1
ATOM 4776 C CA . ILE B 1 306 ? -9.648 29.703 21.297 1 98.69 306 ILE B CA 1
ATOM 4777 C C . ILE B 1 306 ? -9.18 29.625 22.75 1 98.69 306 ILE B C 1
ATOM 4779 O O . ILE B 1 306 ? -9.305 30.594 23.5 1 98.69 306 ILE B O 1
ATOM 4783 N N . ALA B 1 307 ? -8.672 28.484 23.094 1 98.56 307 ALA B N 1
ATOM 4784 C CA . ALA B 1 307 ? -8.172 28.328 24.453 1 98.56 307 ALA B CA 1
ATOM 4785 C C . ALA B 1 307 ? -7.117 29.391 24.781 1 98.56 307 ALA B C 1
ATOM 4787 O O . ALA B 1 307 ? -7.164 30.016 25.844 1 98.56 307 ALA B O 1
ATOM 4788 N N . GLY B 1 308 ? -6.199 29.609 23.906 1 98.25 308 GLY B N 1
ATOM 4789 C CA . GLY B 1 308 ? -5.141 30.594 24.094 1 98.25 308 GLY B CA 1
ATOM 4790 C C . GLY B 1 308 ? -5.66 32 24.266 1 98.25 308 GLY B C 1
ATOM 4791 O O . GLY B 1 308 ? -5.191 32.75 25.125 1 98.25 308 GLY B O 1
ATOM 4792 N N . LEU B 1 309 ? -6.637 32.375 23.484 1 98.31 309 LEU B N 1
ATOM 4793 C CA . LEU B 1 309 ? -7.184 33.719 23.516 1 98.31 309 LEU B CA 1
ATOM 4794 C C . LEU B 1 309 ? -8.078 33.906 24.75 1 98.31 309 LEU B C 1
ATOM 4796 O O . LEU B 1 309 ? -8.266 35.031 25.219 1 98.31 309 LEU B O 1
ATOM 4800 N N . ARG B 1 310 ? -8.539 32.781 25.234 1 97.62 310 ARG B N 1
ATOM 4801 C CA . ARG B 1 310 ? -9.352 32.812 26.453 1 97.62 310 ARG B CA 1
ATOM 4802 C C . ARG B 1 310 ? -8.484 32.781 27.703 1 97.62 310 ARG B C 1
ATOM 4804 O O . ARG B 1 310 ? -8.992 32.906 28.812 1 97.62 310 ARG B O 1
ATOM 4811 N N . GLY B 1 311 ? -7.266 32.562 27.469 1 96.88 311 GLY B N 1
ATOM 4812 C CA . GLY B 1 311 ? -6.395 32.406 28.625 1 96.88 311 GLY B CA 1
ATOM 4813 C C . GLY B 1 311 ? -6.551 31.062 29.328 1 96.88 311 GLY B C 1
ATOM 4814 O O . GLY B 1 311 ? -6.297 30.953 30.531 1 96.88 311 GLY B O 1
ATOM 4815 N N . GLU B 1 312 ? -7.066 30.094 28.578 1 97.62 312 GLU B N 1
ATOM 4816 C CA . GLU B 1 312 ? -7.211 28.734 29.062 1 97.62 312 GLU B CA 1
ATOM 4817 C C . GLU B 1 312 ? -5.996 27.891 28.703 1 97.62 312 GLU B C 1
ATOM 4819 O O . GLU B 1 312 ? -5.184 28.281 27.859 1 97.62 312 GLU B O 1
ATOM 4824 N N . PRO B 1 313 ? -5.828 26.812 29.406 1 97.06 313 PRO B N 1
ATOM 4825 C CA . PRO B 1 313 ? -4.723 25.938 29.031 1 97.06 313 PRO B CA 1
ATOM 4826 C C . PRO B 1 313 ? -4.832 25.438 27.594 1 97.06 313 PRO B C 1
ATOM 4828 O O . PRO B 1 313 ? -5.906 25 27.156 1 97.06 313 PRO B O 1
ATOM 4831 N N . VAL B 1 314 ? -3.791 25.547 26.875 1 97.56 314 VAL B N 1
ATOM 4832 C CA . VAL B 1 314 ? -3.707 25.062 25.5 1 97.56 314 VAL B CA 1
ATOM 4833 C C . VAL B 1 314 ? -3.098 23.672 25.469 1 97.56 314 VAL B C 1
ATOM 4835 O O . VAL B 1 314 ? -2 23.453 26 1 97.56 314 VAL B O 1
ATOM 4838 N N . ALA B 1 315 ? -3.734 22.719 24.906 1 94 315 ALA B N 1
ATOM 4839 C CA . ALA B 1 315 ? -3.389 21.297 24.984 1 94 315 ALA B CA 1
ATOM 4840 C C . ALA B 1 315 ? -2.07 21.016 24.281 1 94 315 ALA B C 1
ATOM 4842 O O . ALA B 1 315 ? -1.302 20.141 24.703 1 94 315 ALA B O 1
ATOM 4843 N N . HIS B 1 316 ? -1.718 21.703 23.156 1 96.12 316 HIS B N 1
ATOM 4844 C CA . HIS B 1 316 ? -0.571 21.344 22.344 1 96.12 316 HIS B CA 1
ATOM 4845 C C . HIS B 1 316 ? 0.253 22.562 21.969 1 96.12 316 HIS B C 1
ATOM 4847 O O . HIS B 1 316 ? 0.259 23 20.812 1 96.12 316 HIS B O 1
ATOM 4853 N N . LEU B 1 317 ? 0.992 22.984 22.953 1 97.44 317 LEU B N 1
ATOM 4854 C CA . LEU B 1 317 ? 1.899 24.109 22.75 1 97.44 317 LEU B CA 1
ATOM 4855 C C . LEU B 1 317 ? 3.289 23.625 22.344 1 97.44 317 LEU B C 1
ATOM 4857 O O . LEU B 1 317 ? 3.85 22.734 23 1 97.44 317 LEU B O 1
ATOM 4861 N N . ALA B 1 318 ? 3.771 24.172 21.281 1 95.69 318 ALA B N 1
ATOM 4862 C CA . ALA B 1 318 ? 5.176 23.953 20.938 1 95.69 318 ALA B CA 1
ATOM 4863 C C . ALA B 1 318 ? 6.09 24.844 21.75 1 95.69 318 ALA B C 1
ATOM 4865 O O . ALA B 1 318 ? 7.254 24.516 21.984 1 95.69 318 ALA B O 1
ATOM 4866 N N . VAL B 1 319 ? 5.652 26.078 22.062 1 93.62 319 VAL B N 1
ATOM 4867 C CA . VAL B 1 319 ? 6.34 27.016 22.938 1 93.62 319 VAL B CA 1
ATOM 4868 C C . VAL B 1 319 ? 5.312 27.812 23.75 1 93.62 319 VAL B C 1
ATOM 4870 O O . VAL B 1 319 ? 4.18 28 23.312 1 93.62 319 VAL B O 1
#

Sequence (638 aa):
MKPHVVVYKKLPEHLVQRLQAEFDLTLFDRITDDNRADFIAALATAHGMIGASLPITNAMLEAAPQLKIVSTISVGVDNFDLDYFRQRGLMLAHTPGVLTEATADTIFALILASARRVVELAEYVKAGRWKGSIGEAQFGVNVHGKTLGLIGMGRIGSAVARRAHHGFGMPILYHNRRPDPEAERELGARYVSKEDLLAQADFVCVMLPLTPQTERMFGAPEFALMKRSAIFINASRGRIVDEAALIAALQDKTIHGAGLDVFEVEPLPLQSPLLKLPNVVALPHIGSATHETRLAMAELAVTNLIAGLRGEPVAHLAVMKPHVVVYKKLPEHLVQRLQAEFDLTLFDRITDDNRADFIAALATAHGMIGASLPITNAMLEAAPQLKIVSTISVGVDNFDLDYFRQRGLMLAHTPGVLTEATADTIFALILASARRVVELAEYVKAGRWKGSIGEAQFGVNVHGKTLGLIGMGRIGSAVARRAHHGFGMPILYHNRRPDPEAERELGARYVSKEDLLAQADFVCVMLPLTPQTERMFGAPEFALMKRSAIFINASRGRIVDEAALIAALQDKTIHGAGLDVFEVEPLPLQSPLLKLPNVVALPHIGSATHETRLAMAELAVTNLIAGLRGEPVAHLAV

InterPro domains:
  IPR006139 D-isomer specific 2-hydroxyacid dehydrogenase, catalytic domain [PF00389] (5-317)
  IPR006140 D-isomer specific 2-hydroxyacid dehydrogenase, NAD-binding domain [PF02826] (108-287)
  IPR029753 D-isomer specific 2-hydroxyacid dehydrogenase, NAD-binding domain conserved site [PS00671] (226-242)
  IPR036291 NAD(P)-binding domain superfamily [SSF51735] (100-288)
  IPR050223 D-isomer specific 2-hydroxyacid dehydrogenase [PTHR10996] (3-314)

Organism: Herbaspirillum seropedicae (strain SmR1) (NCBI:txid757424)

Secondary structure (DSSP, 8-state):
-PPEEEE-S---HHHHHHHHTTSEEEE-SS--TTTHHHHHHHHTT-SEEEESSS---HHHHHT-TT--EEEESSS--TTS-HHHHHHHT-EEE---STTHHHHHHHHHHHHHHHHTTHHHHHHHHHTT---SS--GGG-B---TTPPEEEE--SHHHHHHHHIIIIIH---EEEE-SS--HHHHHHH--EE--HHHHHHH-SEEEE-----TTTTT-B-HHHHHHS-TT-EEEE-S-GGGB-HHHHHHHHHTTSSSEEEES--SSSSPPTT-GGGT-TTEEE--S-TT-BHHHHHHHHHHHHHHHHHHHTTPPPTTB--/-PPEEEE-S---HHHHHHHHTTSEEEE-SS--TTTHHHHHHHHTT-SEEEESSS---HHHHHT-TT--EEEESSS--TTS-HHHHHHHT-EEE---STTHHHHHHHHHHHHHHHHTTHHHHHHHHHTT---SS--GGG-B---TTPPEEEE--SHHHHHHHHIIIIIH---EEEE-SS--HHHHHHH--EE--HHHHHHH-SEEEE-----TTTTT-B-HHHHHHS-TT-EEEE-S-GGGB-HHHHHHHHHTTSSSEEEES--SSSSPPTT-GGGT-TTEEE--S-TT-BHHHHHHHHHHHHHHHHHHHHTPPPTTB--

Nearest PDB structures (foldseek):
  2gcg-assembly1_B  TM=9.551E-01  e=6.665E-38  Homo sapiens
  6tb6-assembly1_B  TM=8.821E-01  e=5.171E-26  Granulicella mallensis
  8bxx-assembly1_AA  TM=8.852E-01  e=2.535E-25  Granulicella mallensis MP5ACTX8
  2nad-assembly1_B  TM=8.410E-01  e=6.942E-26  Pseudomonas sp. 101
  6t9x-assembly2_D-2  TM=8.478E-01  e=5.781E-25  Granulicella mallensis MP5ACTX8

Foldseek 3Di:
DAAEEEEAADADPVLVVVQVVRHHYDYHNHDDPVCVVVSLQSLQRHQEYEEEDDQDDVVSNVSNLNHAEYQYLADADVSDDVVSCVVSNHWYFFFPDLLQLLLLVVQVVLVCCLQQLVVLVVVCVVVVVCDDDDDPVNGGHALAAFEEEEEDCDSNNLSNLCCSCVPRVHAYEYEDPDDDVVCCVPRVYDYDDLLVSQQRGQEYEYADHDDPVQFQCAALVSLLSHQLNHEYEYLHEARSHPVVRVLVCQVVSSHQAYEYQYHPDPPDDPPDCLVVRSSYHYHPNCSRPDPSSSNSSSVLSSVQRVCSVVVHDRPGTPD/DAAEEEEAADADPVLVVVQVVRHHYDYHNHDDPVCVVVSLQSLQRHQEYEEEDDQDDVVSNVSNLNHAEYQYLADADVSDDVVSCVVSNHWYFFFPDLLQLLLLVVQVVLVCCLQQLVVLVVVCVVVVVCDDDDDPVNGGHALAAFEEEEEDCDSNNLSNLCCSCVPRVHAYEYEDPDDDVVCCVPRVYDYDDLLVSQQRGQEYEYADHDDPVQFQCAALVSLLSHQLNHEYEYLHEARSHPVVRVLVCQVVSSHQAYEYQYHPDPPDDPPDCLVVRSSYHYHPNCSRPDPSSSNSSSVLSSVQRVCSVVVHDRPGTPD

Solvent-accessible surface area (backbone atoms only — not comparable to full-atom values): 32395 Å² total; per-residue (Å²): 132,61,55,26,31,37,30,42,32,68,69,58,66,71,57,51,50,58,46,50,75,63,29,42,75,46,84,29,63,60,80,44,86,88,46,38,64,60,51,52,58,52,29,48,65,12,33,30,37,36,32,51,99,64,82,57,47,69,70,61,52,64,44,17,78,56,45,45,34,38,15,32,53,36,63,76,63,71,63,48,62,63,67,58,29,58,74,70,65,31,34,34,31,36,28,72,75,63,38,32,63,44,28,26,50,41,51,50,32,32,52,36,29,44,36,50,37,42,53,55,40,29,48,36,42,60,71,56,65,49,81,57,85,74,53,76,91,67,38,27,49,74,62,59,60,35,32,39,16,30,43,22,73,49,74,42,35,44,50,38,46,41,25,36,29,57,25,34,52,19,50,36,35,32,28,59,99,61,84,54,66,64,51,32,70,75,56,59,34,42,80,46,52,65,68,59,34,36,50,65,21,42,29,43,35,44,41,50,76,68,43,89,83,32,45,44,62,38,33,56,69,52,50,66,45,29,33,48,78,15,33,42,34,37,68,50,50,23,50,27,35,32,58,68,38,51,52,51,31,50,76,69,48,41,26,53,28,28,17,33,27,45,46,73,52,79,51,66,60,79,81,43,65,66,68,74,39,79,52,43,42,50,42,74,58,52,40,44,40,21,62,70,35,48,49,48,29,47,50,47,16,51,52,37,42,52,24,49,78,67,71,41,84,51,89,45,59,79,82,130,61,53,26,33,38,31,42,32,70,68,59,65,69,58,50,49,58,46,50,74,63,29,41,75,46,84,30,62,59,78,45,86,88,48,40,66,60,52,54,60,53,30,48,62,13,31,31,37,37,31,54,100,62,83,57,48,68,70,61,52,64,44,17,78,57,44,46,34,38,17,31,54,37,63,77,62,74,62,47,62,62,65,59,29,59,73,70,66,31,36,33,31,36,28,71,73,61,37,33,62,44,28,24,50,41,50,50,32,30,53,38,29,44,33,49,37,43,52,56,40,29,49,37,44,61,69,54,64,51,80,56,84,74,54,76,91,67,39,28,50,75,60,59,59,37,32,38,16,30,44,23,71,48,74,41,35,43,51,39,46,41,24,35,30,57,25,35,53,19,50,36,35,33,26,59,98,62,85,55,67,64,51,31,71,75,54,60,33,40,80,45,53,66,67,56,33,34,51,65,23,41,29,41,36,44,42,49,76,68,42,88,83,34,46,44,61,37,33,57,70,53,50,67,44,29,34,49,78,14,32,43,34,36,67,50,50,23,49,27,36,33,60,70,36,49,52,49,31,50,76,70,48,39,25,54,29,27,17,32,26,47,45,73,52,80,50,65,59,78,80,42,65,66,67,74,40,80,53,42,42,50,42,73,58,52,40,45,43,20,64,69,35,48,50,49,29,46,51,48,17,50,51,37,41,50,25,49,76,68,71,41,85,50,90,46,59,79,81